Protein AF-0000000070196750 (afdb_homodimer)

InterPro domains:
  IPR003193 ADP-ribosyl cyclase (CD38/157) [PF02267] (28-270)
  IPR003193 ADP-ribosyl cyclase (CD38/157) [PTHR10912] (12-274)
  IPR003193 ADP-ribosyl cyclase (CD38/157) [cd04759] (25-270)

Secondary structure (DSSP, 8-state):
-------------------------SPTTHHHHHHHHHHHIIIII--S------HHHHHHHHHHTTTTS-GGG--GGGGHHHHHHT-----TT-BEEEES-HHHHHHHHTTTTS-B-GGGSHHHHHHTT----B-SSTTSB-SS----TTTS-HHHHHHHHHHHHHHHHHT--EEEEEEEESS-SSS-SS-TTSHIIIIIHHHS-TTTEEEEEEEEE--TTS---S-TTSTTHHHHHHHHHHTT--EEEEES-HHHHHHHHTT-TTSGGG-B-----TTSTT-/-------------------------SPTTHHHHHHHHHHHIIIII--S------HHHHHHHHHHTTTTS-GGG--GGGGHHHHHHT-----TT-BEEEES-HHHHHHHHTTTTS-B-GGGSHHHHHHTT----B-SSTTSB-SS----GGGS-HHHHTHHHHHHHHHHHHT--EEEEEEEESS-SSS-SS-TTSHIIIIIHHHS-TTTEEEEEEEEE--TTS---S-TTSTTHHHHHHHHHHTT--EEEEES-HHHHHHHHTT-TTSGGG-B-----TTSTT-

Sequence (566 aa):
MECYTLIVACLLCLLPLATCVTPSGTTPGIQNIFLGRCLAYQEIIKPYPQTTVDCNSLWVKFTTSFEGKEPCGLTSKDYSDFIETSLSSLPEDKAMFWSGTYRVAHDYAESGKRFITLEDTLLGYIMNGLVWCGQTAPPGINYHSCPSFNGCPVAANTAFWGKASSQFASRARGTVTVLLDGSNPAKPAYRTDSYFARFELPSLSPEEVQMVNIYVVHAVNQPYRETCNNGTLPAMQRAVKEHGLKYTCQDNPQAILHLLCVDSPGSLMCRIAQHGNYSHIFGMECYTLIVACLLCLLPLATCVTPSGTTPGIQNIFLGRCLAYQEIIKPYPQTTVDCNSLWVKFTTSFEGKEPCGLTSKDYSDFIETSLSSLPEDKAMFWSGTYRVAHDYAESGKRFITLEDTLLGYIMNGLVWCGQTAPPGINYHSCPSFNGCPVAANTAFWGKASSQFASRARGTVTVLLDGSNPAKPAYRTDSYFARFELPSLSPEEVQMVNIYVVHAVNQPYRETCNNGTLPAMQRAVKEHGLKYTCQDNPQAILHLLCVDSPGSLMCRIAQHGNYSHIFG

Nearest PDB structures (foldseek):
  4cmh-assembly1_A  TM=9.092E-01  e=2.924E-23  Homo sapiens
  3gh3-assembly1_A  TM=9.163E-01  e=7.684E-23  Bos taurus
  5bni-assembly2_B  TM=9.329E-01  e=2.420E-22  Sus scrofa
  7dha-assembly1_A  TM=8.843E-01  e=6.810E-23  Homo sapiens
  3gc6-assembly1_A  TM=9.296E-01  e=3.448E-21  Bos taurus

Structure (mmCIF, N/CA/C/O backbone):
data_AF-0000000070196750-model_v1
#
loop_
_entity.id
_entity.type
_entity.pdbx_description
1 polymer 'ADP-ribosyl cyclase'
#
loop_
_atom_site.group_PDB
_atom_site.id
_atom_site.type_symbol
_atom_site.label_atom_id
_atom_site.label_alt_id
_atom_site.label_comp_id
_atom_site.label_asym_id
_atom_site.label_entity_id
_atom_site.label_seq_id
_atom_site.pdbx_PDB_ins_code
_atom_site.Cartn_x
_atom_site.Cartn_y
_atom_site.Cartn_z
_atom_site.occupancy
_atom_site.B_iso_or_equiv
_atom_site.auth_seq_id
_atom_site.auth_comp_id
_atom_site.auth_asym_id
_atom_site.auth_atom_id
_atom_site.pdbx_PDB_model_num
ATOM 1 N N . MET A 1 1 ? -14.055 40.781 -64.375 1 30.12 1 MET A N 1
ATOM 2 C CA . MET A 1 1 ? -14.781 40.562 -63.094 1 30.12 1 MET A CA 1
ATOM 3 C C . MET A 1 1 ? -14.086 39.5 -62.25 1 30.12 1 MET A C 1
ATOM 5 O O . MET A 1 1 ? -14.07 38.312 -62.594 1 30.12 1 MET A O 1
ATOM 9 N N . GLU A 1 2 ? -12.953 39.938 -61.562 1 35.69 2 GLU A N 1
ATOM 10 C CA . GLU A 1 2 ? -12.039 39.156 -60.719 1 35.69 2 GLU A CA 1
ATOM 11 C C . GLU A 1 2 ? -12.734 38.656 -59.469 1 35.69 2 GLU A C 1
ATOM 13 O O . GLU A 1 2 ? -13.352 39.438 -58.75 1 35.69 2 GLU A O 1
ATOM 18 N N . CYS A 1 3 ? -13.211 37.406 -59.406 1 37.16 3 CYS A N 1
ATOM 19 C CA . CYS A 1 3 ? -13.852 36.625 -58.344 1 37.16 3 CYS A CA 1
ATOM 20 C C . CYS A 1 3 ? -12.93 36.469 -57.125 1 37.16 3 CYS A C 1
ATOM 22 O O . CYS A 1 3 ? -11.852 35.875 -57.25 1 37.16 3 CYS A O 1
ATOM 24 N N . TYR A 1 4 ? -12.859 37.531 -56.281 1 34.41 4 TYR A N 1
ATOM 25 C CA . TYR A 1 4 ? -12.125 37.406 -55 1 34.41 4 TYR A CA 1
ATOM 26 C C . TYR A 1 4 ? -12.766 36.375 -54.094 1 34.41 4 TYR A C 1
ATOM 28 O O . TYR A 1 4 ? -13.969 36.438 -53.844 1 34.41 4 TYR A O 1
ATOM 36 N N . THR A 1 5 ? -12.258 35.156 -54.125 1 36.25 5 THR A N 1
ATOM 37 C CA . THR A 1 5 ? -12.664 34.125 -53.188 1 36.25 5 THR A CA 1
ATOM 38 C C . THR A 1 5 ? -12.281 34.5 -51.75 1 36.25 5 THR A C 1
ATOM 40 O O . THR A 1 5 ? -11.109 34.75 -51.469 1 36.25 5 THR A O 1
ATOM 43 N N . LEU A 1 6 ? -13.148 35.188 -51.031 1 34.09 6 LEU A N 1
ATOM 44 C CA . LEU A 1 6 ? -12.969 35.438 -49.625 1 34.09 6 LEU A CA 1
ATOM 45 C C . LEU A 1 6 ? -12.961 34.125 -48.844 1 34.09 6 LEU A C 1
ATOM 47 O O . LEU A 1 6 ? -13.938 33.375 -48.875 1 34.09 6 LEU A O 1
ATOM 51 N N . ILE A 1 7 ? -11.797 33.562 -48.625 1 36.12 7 ILE A N 1
ATOM 52 C CA . ILE A 1 7 ? -11.656 32.438 -47.719 1 36.12 7 ILE A CA 1
ATOM 53 C C . ILE A 1 7 ? -11.93 32.906 -46.281 1 36.12 7 ILE A C 1
ATOM 55 O O . ILE A 1 7 ? -11.219 33.781 -45.75 1 36.12 7 ILE A O 1
ATOM 59 N N . VAL A 1 8 ? -13.172 32.844 -45.875 1 37.16 8 VAL A N 1
ATOM 60 C CA . VAL A 1 8 ? -13.508 33.062 -44.469 1 37.16 8 VAL A CA 1
ATOM 61 C C . VAL A 1 8 ? -12.883 31.953 -43.625 1 37.16 8 VAL A C 1
ATOM 63 O O . VAL A 1 8 ? -13.188 30.766 -43.812 1 37.16 8 VAL A O 1
ATOM 66 N N . ALA A 1 9 ? -11.695 32.219 -43.094 1 35.34 9 ALA A N 1
ATOM 67 C CA . ALA A 1 9 ? -11.102 31.375 -42.062 1 35.34 9 ALA A CA 1
ATOM 68 C C . ALA A 1 9 ? -12.008 31.281 -40.844 1 35.34 9 ALA A C 1
ATOM 70 O O . ALA A 1 9 ? -12.289 32.281 -40.188 1 35.34 9 ALA A O 1
ATOM 71 N N . CYS A 1 10 ? -12.992 30.344 -40.812 1 32.5 10 CYS A N 1
ATOM 72 C CA . CYS A 1 10 ? -13.703 30 -39.594 1 32.5 10 CYS A CA 1
ATOM 73 C C . CYS A 1 10 ? -12.727 29.641 -38.469 1 32.5 10 CYS A C 1
ATOM 75 O O . CYS A 1 10 ? -12.039 28.625 -38.562 1 32.5 10 CYS A O 1
ATOM 77 N N . LEU A 1 11 ? -12.203 30.688 -37.844 1 31.77 11 LEU A N 1
ATOM 78 C CA . LEU A 1 11 ? -11.492 30.406 -36.594 1 31.77 11 LEU A CA 1
ATOM 79 C C . LEU A 1 11 ? -12.406 29.703 -35.594 1 31.77 11 LEU A C 1
ATOM 81 O O . LEU A 1 11 ? -13.336 30.312 -35.062 1 31.77 11 LEU A O 1
ATOM 85 N N . LEU A 1 12 ? -12.672 28.422 -35.75 1 32.66 12 LEU A N 1
ATOM 86 C CA . LEU A 1 12 ? -13.242 27.641 -34.656 1 32.66 12 LEU A CA 1
ATOM 87 C C . LEU A 1 12 ? -12.422 27.812 -33.375 1 32.66 12 LEU A C 1
ATOM 89 O O . LEU A 1 12 ? -11.281 27.359 -33.312 1 32.66 12 LEU A O 1
ATOM 93 N N . CYS A 1 13 ? -12.695 28.938 -32.625 1 29.22 13 CYS A N 1
ATOM 94 C CA . CYS A 1 13 ? -12.219 29 -31.25 1 29.22 13 CYS A CA 1
ATOM 95 C C . CYS A 1 13 ? -12.633 27.75 -30.469 1 29.22 13 CYS A C 1
ATOM 97 O O . CYS A 1 13 ? -13.82 27.547 -30.219 1 29.22 13 CYS A O 1
ATOM 99 N N . LEU A 1 14 ? -11.922 26.656 -30.609 1 33.78 14 LEU A N 1
ATOM 100 C CA . LEU A 1 14 ? -12.031 25.578 -29.625 1 33.78 14 LEU A CA 1
ATOM 101 C C . LEU A 1 14 ? -11.984 26.125 -28.203 1 33.78 14 LEU A C 1
ATOM 103 O O . LEU A 1 14 ? -10.945 26.594 -27.75 1 33.78 14 LEU A O 1
ATOM 107 N N . LEU A 1 15 ? -13.133 26.703 -27.781 1 32.5 15 LEU A N 1
ATOM 108 C CA . LEU A 1 15 ? -13.219 26.938 -26.344 1 32.5 15 LEU A CA 1
ATOM 109 C C . LEU A 1 15 ? -12.805 25.688 -25.562 1 32.5 15 LEU A C 1
ATOM 111 O O . LEU A 1 15 ? -13.273 24.578 -25.859 1 32.5 15 LEU A O 1
ATOM 115 N N . PRO A 1 16 ? -11.68 25.734 -24.953 1 39 16 PRO A N 1
ATOM 116 C CA . PRO A 1 16 ? -11.438 24.609 -24.047 1 39 16 PRO A CA 1
ATOM 117 C C . PRO A 1 16 ? -12.641 24.297 -23.156 1 39 16 PRO A C 1
ATOM 119 O O . PRO A 1 16 ? -13.258 25.203 -22.594 1 39 16 PRO A O 1
ATOM 122 N N . LEU A 1 17 ? -13.422 23.281 -23.469 1 34.28 17 LEU A N 1
ATOM 123 C CA . LEU A 1 17 ? -14.375 22.75 -22.484 1 34.28 17 LEU A CA 1
ATOM 124 C C . LEU A 1 17 ? -13.734 22.625 -21.109 1 34.28 17 LEU A C 1
ATOM 126 O O . LEU A 1 17 ? -12.836 21.812 -20.906 1 34.28 17 LEU A O 1
ATOM 130 N N . ALA A 1 18 ? -13.609 23.734 -20.422 1 39.5 18 ALA A N 1
ATOM 131 C CA . ALA A 1 18 ? -13.461 23.547 -18.984 1 39.5 18 ALA A CA 1
ATOM 132 C C . ALA A 1 18 ? -14.352 22.422 -18.484 1 39.5 18 ALA A C 1
ATOM 134 O O . ALA A 1 18 ? -15.578 22.562 -18.453 1 39.5 18 ALA A O 1
ATOM 135 N N . THR A 1 19 ? -14.07 21.234 -18.688 1 38.59 19 THR A N 1
ATOM 136 C CA . THR A 1 19 ? -14.805 20.219 -17.922 1 38.59 19 THR A CA 1
ATOM 137 C C . THR A 1 19 ? -14.93 20.625 -16.453 1 38.59 19 THR A C 1
ATOM 139 O O . THR A 1 19 ? -13.922 20.812 -15.773 1 38.59 19 THR A O 1
ATOM 142 N N . CYS A 1 20 ? -15.844 21.453 -16.062 1 34.78 20 CYS A N 1
ATOM 143 C CA . CYS A 1 20 ? -16.25 21.656 -14.68 1 34.78 20 CYS A CA 1
ATOM 144 C C . CYS A 1 20 ? -16.172 20.344 -13.898 1 34.78 20 CYS A C 1
ATOM 146 O O . CYS A 1 20 ? -16.969 19.438 -14.133 1 34.78 20 CYS A O 1
ATOM 148 N N . VAL A 1 21 ? -15.109 19.875 -13.586 1 43.31 21 VAL A N 1
ATOM 149 C CA . VAL A 1 21 ? -15.07 18.781 -12.633 1 43.31 21 VAL A CA 1
ATOM 150 C C . VAL A 1 21 ? -16.062 19.047 -11.5 1 43.31 21 VAL A C 1
ATOM 152 O O . VAL A 1 21 ? -15.898 20 -10.734 1 43.31 21 VAL A O 1
ATOM 155 N N . THR A 1 22 ? -17.344 18.984 -11.656 1 47.84 22 THR A N 1
ATOM 156 C CA . THR A 1 22 ? -18.359 19.031 -10.609 1 47.84 22 THR A CA 1
ATOM 157 C C . THR A 1 22 ? -17.844 18.406 -9.32 1 47.84 22 THR A C 1
ATOM 159 O O . THR A 1 22 ? -17.266 17.328 -9.344 1 47.84 22 THR A O 1
ATOM 162 N N . PRO A 1 23 ? -17.703 19.328 -8.266 1 59.22 23 PRO A N 1
ATOM 163 C CA . PRO A 1 23 ? -17.25 18.781 -6.98 1 59.22 23 PRO A CA 1
ATOM 164 C C . PRO A 1 23 ? -17.969 17.484 -6.605 1 59.22 23 PRO A C 1
ATOM 166 O O . PRO A 1 23 ? -19.188 17.391 -6.762 1 59.22 23 PRO A O 1
ATOM 169 N N . SER A 1 24 ? -17.391 16.312 -6.48 1 80.75 24 SER A N 1
ATOM 170 C CA . SER A 1 24 ? -17.984 15.039 -6.09 1 80.75 24 SER A CA 1
ATOM 171 C C . SER A 1 24 ? -18.438 15.062 -4.633 1 80.75 24 SER A C 1
ATOM 173 O O . SER A 1 24 ? -17.953 15.867 -3.84 1 80.75 24 SER A O 1
ATOM 175 N N . GLY A 1 25 ? -19.719 14.641 -4.281 1 92.38 25 GLY A N 1
ATOM 176 C CA . GLY A 1 25 ? -20.234 14.469 -2.934 1 92.38 25 GLY A CA 1
ATOM 177 C C . GLY A 1 25 ? -19.453 13.453 -2.117 1 92.38 25 GLY A C 1
ATOM 178 O O . GLY A 1 25 ? -18.297 13.156 -2.426 1 92.38 25 GLY A O 1
ATOM 179 N N . THR A 1 26 ? -20.047 13.203 -0.997 1 95.38 26 THR A N 1
ATOM 180 C CA . THR A 1 26 ? -19.484 12.195 -0.116 1 95.38 26 THR A CA 1
ATOM 181 C C . THR A 1 26 ? -19.234 10.891 -0.875 1 95.38 26 THR A C 1
ATOM 183 O O . THR A 1 26 ? -20.047 10.484 -1.7 1 95.38 26 THR A O 1
ATOM 186 N N . THR A 1 27 ? -18.062 10.273 -0.625 1 95.88 27 THR A N 1
ATOM 187 C CA . THR A 1 27 ? -17.688 9.023 -1.272 1 95.88 27 THR A CA 1
ATOM 188 C C . THR A 1 27 ? -18.812 7.996 -1.174 1 95.88 27 THR A C 1
ATOM 190 O O . THR A 1 27 ? -19.266 7.672 -0.075 1 95.88 27 THR A O 1
ATOM 193 N N . PRO A 1 28 ? -19.266 7.488 -2.34 1 95.94 28 PRO A N 1
ATOM 194 C CA . PRO A 1 28 ? -20.297 6.438 -2.281 1 95.94 28 PRO A CA 1
ATOM 195 C C . PRO A 1 28 ? -19.844 5.23 -1.458 1 95.94 28 PRO A C 1
ATOM 197 O O . PRO A 1 28 ? -18.703 4.793 -1.562 1 95.94 28 PRO A O 1
ATOM 200 N N . GLY A 1 29 ? -20.781 4.73 -0.565 1 97.44 29 GLY A N 1
ATOM 201 C CA . GLY A 1 29 ? -20.484 3.559 0.243 1 97.44 29 GLY A CA 1
ATOM 202 C C . GLY A 1 29 ? -19.516 3.844 1.378 1 97.44 29 GLY A C 1
ATOM 203 O O . GLY A 1 29 ? -18.828 2.938 1.857 1 97.44 29 GLY A O 1
ATOM 204 N N . ILE A 1 30 ? -19.438 5.078 1.803 1 98 30 ILE A N 1
ATOM 205 C CA . ILE A 1 30 ? -18.422 5.527 2.756 1 98 30 ILE A CA 1
ATOM 206 C C . ILE A 1 30 ? -18.531 4.707 4.039 1 98 30 ILE A C 1
ATOM 208 O O . ILE A 1 30 ? -17.516 4.41 4.672 1 98 30 ILE A O 1
ATOM 212 N N . GLN A 1 31 ? -19.688 4.277 4.418 1 98.69 31 GLN A N 1
ATOM 213 C CA . GLN A 1 31 ? -19.828 3.506 5.648 1 98.69 31 GLN A CA 1
ATOM 214 C C . GLN A 1 31 ? -19.156 2.139 5.516 1 98.69 31 GLN A C 1
ATOM 216 O O . GLN A 1 31 ? -18.422 1.708 6.406 1 98.69 31 GLN A O 1
ATOM 221 N N . ASN A 1 32 ? -19.469 1.459 4.43 1 98.75 32 ASN A N 1
ATOM 222 C CA . ASN A 1 32 ? -18.844 0.162 4.191 1 98.75 32 ASN A CA 1
ATOM 223 C C . ASN A 1 32 ? -17.312 0.276 4.117 1 98.75 32 ASN A C 1
ATOM 225 O O . ASN A 1 32 ? -16.594 -0.555 4.676 1 98.75 32 ASN A O 1
ATOM 229 N N . ILE A 1 33 ? -16.844 1.292 3.455 1 98.81 33 ILE A N 1
ATOM 230 C CA . ILE A 1 33 ? -15.406 1.5 3.328 1 98.81 33 ILE A CA 1
ATOM 231 C C . ILE A 1 33 ? -14.797 1.76 4.703 1 98.81 33 ILE A C 1
ATOM 233 O O . ILE A 1 33 ? -13.789 1.153 5.07 1 98.81 33 ILE A O 1
ATOM 237 N N . PHE A 1 34 ? -15.492 2.615 5.461 1 98.81 34 PHE A N 1
ATOM 238 C CA . PHE A 1 34 ? -15.047 2.963 6.809 1 98.81 34 PHE A CA 1
ATOM 239 C C . PHE A 1 34 ? -14.945 1.719 7.684 1 98.81 34 PHE A C 1
ATOM 241 O O . PHE A 1 34 ? -13.891 1.449 8.266 1 98.81 34 PHE A O 1
ATOM 248 N N . LEU A 1 35 ? -15.961 0.95 7.73 1 98.94 35 LEU A N 1
ATOM 249 C CA . LEU A 1 35 ? -16.016 -0.226 8.594 1 98.94 35 LEU A CA 1
ATOM 250 C C . LEU A 1 35 ? -15.023 -1.286 8.125 1 98.94 35 LEU A C 1
ATOM 252 O O . LEU A 1 35 ? -14.352 -1.917 8.938 1 98.94 35 LEU A O 1
ATOM 256 N N . GLY A 1 36 ? -14.945 -1.482 6.828 1 98.81 36 GLY A N 1
ATOM 257 C CA . GLY A 1 36 ? -13.984 -2.43 6.277 1 98.81 36 GLY A CA 1
ATOM 258 C C . GLY A 1 36 ? -12.547 -2.084 6.605 1 98.81 36 GLY A C 1
ATOM 259 O O . GLY A 1 36 ? -11.766 -2.955 6.996 1 98.81 36 GLY A O 1
ATOM 260 N N . ARG A 1 37 ? -12.195 -0.825 6.465 1 98.5 37 ARG A N 1
ATOM 261 C CA . ARG A 1 37 ? -10.836 -0.378 6.754 1 98.5 37 ARG A CA 1
ATOM 262 C C . ARG A 1 37 ? -10.531 -0.47 8.242 1 98.5 37 ARG A C 1
ATOM 264 O O . ARG A 1 37 ? -9.43 -0.862 8.641 1 98.5 37 ARG A O 1
ATOM 271 N N . CYS A 1 38 ? -11.531 -0.112 9.047 1 98.44 38 CYS A N 1
ATOM 272 C CA . CYS A 1 38 ? -11.375 -0.198 10.492 1 98.44 38 CYS A CA 1
ATOM 273 C C . CYS A 1 38 ? -11.078 -1.629 10.922 1 98.44 38 CYS A C 1
ATOM 275 O O . CYS A 1 38 ? -10.141 -1.869 11.688 1 98.44 38 CYS A O 1
ATOM 277 N N . LEU A 1 39 ? -11.766 -2.572 10.406 1 98.19 39 LEU A N 1
ATOM 278 C CA . LEU A 1 39 ? -11.586 -3.977 10.766 1 98.19 39 LEU A CA 1
ATOM 279 C C . LEU A 1 39 ? -10.305 -4.539 10.148 1 98.19 39 LEU A C 1
ATOM 281 O O . LEU A 1 39 ? -9.57 -5.27 10.812 1 98.19 39 LEU A O 1
ATOM 285 N N . ALA A 1 40 ? -10.094 -4.207 8.906 1 97.94 40 ALA A N 1
ATOM 286 C CA . ALA A 1 40 ? -8.883 -4.691 8.25 1 97.94 40 ALA A CA 1
ATOM 287 C C . ALA A 1 40 ? -7.633 -4.23 9 1 97.94 40 ALA A C 1
ATOM 289 O O . ALA A 1 40 ? -6.668 -4.984 9.133 1 97.94 40 ALA A O 1
ATOM 290 N N . TYR A 1 41 ? -7.664 -2.986 9.445 1 96.75 41 TYR A N 1
ATOM 291 C CA . TYR A 1 41 ? -6.523 -2.445 10.18 1 96.75 41 TYR A CA 1
ATOM 292 C C . TYR A 1 41 ? -6.234 -3.27 11.43 1 96.75 41 TYR A C 1
ATOM 294 O O . TYR A 1 41 ? -5.078 -3.555 11.734 1 96.75 41 TYR A O 1
ATOM 302 N N . GLN A 1 42 ? -7.246 -3.713 12.109 1 95.94 42 GLN A N 1
ATOM 303 C CA . GLN A 1 42 ? -7.109 -4.367 13.406 1 95.94 42 GLN A CA 1
ATOM 304 C C . GLN A 1 42 ? -6.875 -5.867 13.242 1 95.94 42 GLN A C 1
ATOM 306 O O . GLN A 1 42 ? -6.219 -6.492 14.078 1 95.94 42 GLN A O 1
ATOM 311 N N . GLU A 1 43 ? -7.328 -6.426 12.07 1 94.94 43 GLU A N 1
ATOM 312 C CA . GLU A 1 43 ? -7.316 -7.883 11.945 1 94.94 43 GLU A CA 1
ATOM 313 C C . GLU A 1 43 ? -6.211 -8.344 11.008 1 94.94 43 GLU A C 1
ATOM 315 O O . GLU A 1 43 ? -5.738 -9.477 11.109 1 94.94 43 GLU A O 1
ATOM 320 N N . ILE A 1 44 ? -5.801 -7.477 10.109 1 94.81 44 ILE A N 1
ATOM 321 C CA . ILE A 1 44 ? -4.918 -7.926 9.039 1 94.81 44 ILE A CA 1
ATOM 322 C C . ILE A 1 44 ? -3.621 -7.121 9.062 1 94.81 44 ILE A C 1
ATOM 324 O O . ILE A 1 44 ? -2.531 -7.695 9.141 1 94.81 44 ILE A O 1
ATOM 328 N N . ILE A 1 45 ? -3.674 -5.805 9.016 1 91.81 45 ILE A N 1
ATOM 329 C CA . ILE A 1 45 ? -2.521 -4.934 8.805 1 91.81 45 ILE A CA 1
ATOM 330 C C . ILE A 1 45 ? -1.664 -4.902 10.07 1 91.81 45 ILE A C 1
ATOM 332 O O . ILE A 1 45 ? -0.488 -5.273 10.039 1 91.81 45 ILE A O 1
ATOM 336 N N . LYS A 1 46 ? -2.162 -4.531 11.211 1 84.81 46 LYS A N 1
ATOM 337 C CA . LYS A 1 46 ? -1.547 -4.504 12.531 1 84.81 46 LYS A CA 1
ATOM 338 C C . LYS A 1 46 ? -0.078 -4.098 12.445 1 84.81 46 LYS A C 1
ATOM 340 O O . LYS A 1 46 ? 0.806 -4.859 12.844 1 84.81 46 LYS A O 1
ATOM 345 N N . PRO A 1 47 ? 0.178 -2.867 12 1 82.44 47 PRO A N 1
ATOM 346 C CA . PRO A 1 47 ? 1.564 -2.461 11.758 1 82.44 47 PRO A CA 1
ATOM 347 C C . PRO A 1 47 ? 2.373 -2.318 13.047 1 82.44 47 PRO A C 1
ATOM 349 O O . PRO A 1 47 ? 3.605 -2.363 13.016 1 82.44 47 PRO A O 1
ATOM 352 N N . TYR A 1 48 ? 1.831 -2.016 14.109 1 82.25 48 TYR A N 1
ATOM 353 C CA . TYR A 1 48 ? 2.398 -1.896 15.445 1 82.25 48 TYR A CA 1
ATOM 354 C C . TYR A 1 48 ? 1.327 -2.094 16.516 1 82.25 48 TYR A C 1
ATOM 356 O O . TYR A 1 48 ? 0.139 -2.191 16.203 1 82.25 48 TYR A O 1
ATOM 364 N N . PRO A 1 49 ? 1.786 -2.385 17.641 1 78.94 49 PRO A N 1
ATOM 365 C CA . PRO A 1 49 ? 0.769 -2.541 18.688 1 78.94 49 PRO A CA 1
ATOM 366 C C . PRO A 1 49 ? -0.174 -1.343 18.766 1 78.94 49 PRO A C 1
ATOM 368 O O . PRO A 1 49 ? 0.28 -0.196 18.797 1 78.94 49 PRO A O 1
ATOM 371 N N . GLN A 1 50 ? -1.497 -1.684 18.656 1 81.19 50 GLN A N 1
ATOM 372 C CA . GLN A 1 50 ? -2.488 -0.613 18.672 1 81.19 50 GLN A CA 1
ATOM 373 C C . GLN A 1 50 ? -3.652 -0.947 19.594 1 81.19 50 GLN A C 1
ATOM 375 O O . GLN A 1 50 ? -3.871 -2.113 19.938 1 81.19 50 GLN A O 1
ATOM 380 N N . THR A 1 51 ? -4.238 0.119 19.969 1 81.56 51 THR A N 1
ATOM 381 C CA . THR A 1 51 ? -5.48 -0.01 20.719 1 81.56 51 THR A CA 1
ATOM 382 C C . THR A 1 51 ? -6.598 -0.544 19.828 1 81.56 51 THR A C 1
ATOM 384 O O . THR A 1 51 ? -6.742 -0.116 18.672 1 81.56 51 THR A O 1
ATOM 387 N N . THR A 1 52 ? -7.254 -1.522 20.359 1 91.25 52 THR A N 1
ATOM 388 C CA . THR A 1 52 ? -8.414 -2.039 19.641 1 91.25 52 THR A CA 1
ATOM 389 C C . THR A 1 52 ? -9.633 -1.151 19.875 1 91.25 52 THR A C 1
ATOM 391 O O . THR A 1 52 ? -9.867 -0.689 21 1 91.25 52 THR A O 1
ATOM 394 N N . VAL A 1 53 ? -10.344 -0.842 18.812 1 96.25 53 VAL A N 1
ATOM 395 C CA . VAL A 1 53 ? -11.547 -0.028 18.906 1 96.25 53 VAL A CA 1
ATOM 396 C C . VAL A 1 53 ? -12.742 -0.8 18.344 1 96.25 53 VAL A C 1
ATOM 398 O O . VAL A 1 53 ? -12.562 -1.723 17.547 1 96.25 53 VAL A O 1
ATOM 401 N N . ASP A 1 54 ? -13.914 -0.459 18.859 1 97.81 54 ASP A N 1
ATOM 402 C CA . ASP A 1 54 ? -15.148 -0.921 18.219 1 97.81 54 ASP A CA 1
ATOM 403 C C . ASP A 1 54 ? -15.461 -0.104 16.969 1 97.81 54 ASP A C 1
ATOM 405 O O . ASP A 1 54 ? -15.789 1.081 17.062 1 97.81 54 ASP A O 1
ATOM 409 N N . CYS A 1 55 ? -15.508 -0.717 15.82 1 98.38 55 CYS A N 1
ATOM 410 C CA . CYS A 1 55 ? -15.578 0.001 14.555 1 98.38 55 CYS A CA 1
ATOM 411 C C . CYS A 1 55 ? -16.953 0.62 14.359 1 98.38 55 CYS A C 1
ATOM 413 O O . CYS A 1 55 ? -17.078 1.691 13.766 1 98.38 55 CYS A O 1
ATOM 415 N N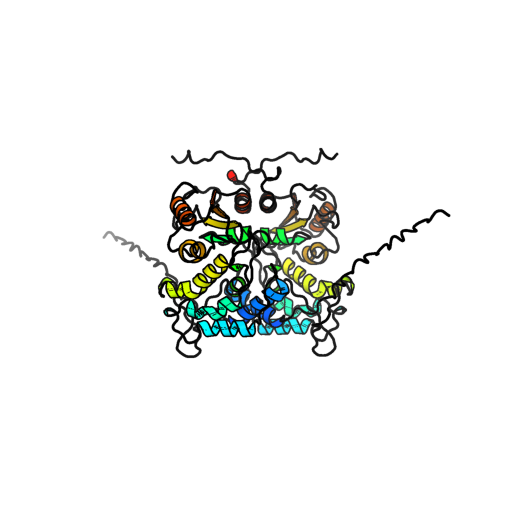 . ASN A 1 56 ? -18.016 -0.005 14.82 1 98.5 56 ASN A N 1
ATOM 416 C CA . ASN A 1 56 ? -19.359 0.577 14.711 1 98.5 56 ASN A CA 1
ATOM 417 C C . ASN A 1 56 ? -19.5 1.826 15.578 1 98.5 56 ASN A C 1
ATOM 419 O O . ASN A 1 56 ? -20.062 2.826 15.148 1 98.5 56 ASN A O 1
ATOM 423 N N . SER A 1 57 ? -18.922 1.705 16.766 1 98.38 57 SER A N 1
ATOM 424 C CA . SER A 1 57 ? -18.938 2.867 17.641 1 98.38 57 SER A CA 1
ATOM 425 C C . SER A 1 57 ? -18.109 4.012 17.062 1 98.38 57 SER A C 1
ATOM 427 O O . SER A 1 57 ? -18.516 5.176 17.156 1 98.38 57 SER A O 1
ATOM 429 N N . LEU A 1 58 ? -17.016 3.693 16.484 1 98.5 58 LEU A N 1
ATOM 430 C CA . LEU A 1 58 ? -16.156 4.707 15.891 1 98.5 58 LEU A CA 1
ATOM 431 C C . LEU A 1 58 ? -16.859 5.379 14.711 1 98.5 58 LEU A C 1
ATOM 433 O O . LEU A 1 58 ? -16.734 6.594 14.523 1 98.5 58 LEU A O 1
ATOM 437 N N . TRP A 1 59 ? -17.625 4.633 13.906 1 98.69 59 TRP A N 1
ATOM 438 C CA . TRP A 1 59 ? -18.391 5.18 12.805 1 98.69 59 TRP A CA 1
ATOM 439 C C . TRP A 1 59 ? -19.406 6.203 13.297 1 98.69 59 TRP A C 1
ATOM 441 O O . TRP A 1 59 ? -19.547 7.281 12.711 1 98.69 59 TRP A O 1
ATOM 451 N N . VAL A 1 60 ? -20.047 5.859 14.367 1 98.62 60 VAL A N 1
ATOM 452 C CA . VAL A 1 60 ? -21.047 6.758 14.93 1 98.62 60 VAL A CA 1
ATOM 453 C C . VAL A 1 60 ? -20.375 8.062 15.367 1 98.62 60 VAL A C 1
ATOM 455 O O . VAL A 1 60 ? -20.891 9.148 15.086 1 98.62 60 VAL A O 1
ATOM 458 N N . LYS A 1 61 ? -19.266 7.938 16 1 98.44 61 LYS A N 1
ATOM 459 C CA . LYS A 1 61 ? -18.547 9.133 16.438 1 98.44 61 LYS A CA 1
ATOM 460 C C . LYS A 1 61 ? -18.094 9.969 15.234 1 98.44 61 LYS A C 1
ATOM 462 O O . LYS A 1 61 ? -18.172 11.195 15.273 1 98.44 61 LYS A O 1
ATOM 467 N N . PHE A 1 62 ? -17.734 9.352 14.195 1 98.38 62 PHE A N 1
ATOM 468 C CA . PHE A 1 62 ? -17.328 10.031 12.969 1 98.38 62 PHE A CA 1
ATOM 469 C C . PHE A 1 62 ? -18.516 10.781 12.359 1 98.38 62 PHE A C 1
ATOM 471 O O . PHE A 1 62 ? -18.422 11.984 12.094 1 98.38 62 PHE A O 1
ATOM 478 N N . THR A 1 63 ? -19.578 10.102 12.172 1 98.06 63 THR A N 1
ATOM 479 C CA . THR A 1 63 ? -20.703 10.719 11.484 1 98.06 63 THR A CA 1
ATOM 480 C C . THR A 1 63 ? -21.328 11.828 12.344 1 98.06 63 THR A C 1
ATOM 482 O O . THR A 1 63 ? -21.812 12.828 11.82 1 98.06 63 THR A O 1
ATOM 485 N N . THR A 1 64 ? -21.266 11.648 13.656 1 97.62 64 THR A N 1
ATOM 486 C CA . THR A 1 64 ? -21.781 12.68 14.555 1 97.62 64 THR A CA 1
ATOM 487 C C . THR A 1 64 ? -20.984 13.977 14.398 1 97.62 64 THR A C 1
ATOM 489 O O . THR A 1 64 ? -21.5 15.062 14.68 1 97.62 64 THR A O 1
ATOM 492 N N . SER A 1 65 ? -19.812 13.891 13.922 1 96.81 65 SER A N 1
ATOM 493 C CA . SER A 1 65 ? -18.906 15.039 13.805 1 96.81 65 SER A CA 1
ATOM 494 C C . SER A 1 65 ? -19.359 15.992 12.703 1 96.81 65 SER A C 1
ATOM 496 O O . SER A 1 65 ? -19.078 17.188 12.75 1 96.81 65 SER A O 1
ATOM 498 N N . PHE A 1 66 ? -20.156 15.484 11.688 1 95.44 66 PHE A N 1
ATOM 499 C CA . PHE A 1 66 ? -20.375 16.375 10.547 1 95.44 66 PHE A CA 1
ATOM 500 C C . PHE A 1 66 ? -21.797 16.25 10.039 1 95.44 66 PHE A C 1
ATOM 502 O O . PHE A 1 66 ? -22.281 17.125 9.312 1 95.44 66 PHE A O 1
ATOM 509 N N . GLU A 1 67 ? -22.438 15.055 10.281 1 96.62 67 GLU A N 1
ATOM 510 C CA . GLU A 1 67 ? -23.781 14.828 9.766 1 96.62 67 GLU A CA 1
ATOM 511 C C . GLU A 1 67 ? -24.766 15.875 10.289 1 96.62 67 GLU A C 1
ATOM 513 O O . GLU A 1 67 ? -24.781 16.156 11.484 1 96.62 67 GLU A O 1
ATOM 518 N N . GLY A 1 68 ? -25.547 16.469 9.336 1 96.56 68 GLY A N 1
ATOM 519 C CA . GLY A 1 68 ? -26.562 17.438 9.711 1 96.56 68 GLY A CA 1
ATOM 520 C C . GLY A 1 68 ? -25.984 18.828 9.945 1 96.56 68 GLY A C 1
ATOM 521 O O . GLY A 1 68 ? -26.703 19.734 10.367 1 96.56 68 GLY A O 1
ATOM 522 N N . LYS A 1 69 ? -24.719 19.016 9.719 1 93.81 69 LYS A N 1
ATOM 523 C CA . LYS A 1 69 ? -24.062 20.297 9.969 1 93.81 69 LYS A CA 1
ATOM 524 C C . LYS A 1 69 ? -23.609 20.938 8.656 1 93.81 69 LYS A C 1
ATOM 526 O O . LYS A 1 69 ? -23.344 20.234 7.672 1 93.81 69 LYS A O 1
ATOM 531 N N . GLU A 1 70 ? -23.578 22.266 8.703 1 90.94 70 GLU A N 1
ATOM 532 C CA . GLU A 1 70 ? -23.016 23 7.566 1 90.94 70 GLU A CA 1
ATOM 533 C C . GLU A 1 70 ? -21.516 22.734 7.414 1 90.94 70 GLU A C 1
ATOM 535 O O . GLU A 1 70 ? -20.75 22.938 8.352 1 90.94 70 GLU A O 1
ATOM 540 N N . PRO A 1 71 ? -21.156 22.281 6.25 1 90.56 71 PRO A N 1
ATOM 541 C CA . PRO A 1 71 ? -19.766 21.844 6.074 1 90.56 71 PRO A CA 1
ATOM 542 C C . PRO A 1 71 ? -18.766 22.953 6.367 1 90.56 71 PRO A C 1
ATOM 544 O O . PRO A 1 71 ? -17.688 22.703 6.918 1 90.56 71 PRO A O 1
ATOM 547 N N . CYS A 1 72 ? -19.078 24.188 6.062 1 89.75 72 CYS A N 1
ATOM 548 C CA . CYS A 1 72 ? -18.109 25.281 6.18 1 89.75 72 CYS A CA 1
ATOM 549 C C . CYS A 1 72 ? -18.078 25.812 7.605 1 89.75 72 CYS A C 1
ATOM 551 O O . CYS A 1 72 ? -17.25 26.672 7.926 1 89.75 72 CYS A O 1
ATOM 553 N N . GLY A 1 73 ? -18.891 25.297 8.414 1 88 73 GLY A N 1
ATOM 554 C CA . GLY A 1 73 ? -18.953 25.766 9.789 1 88 73 GLY A CA 1
ATOM 555 C C . GLY A 1 73 ? -18.281 24.828 10.773 1 88 73 GLY A C 1
ATOM 556 O O . GLY A 1 73 ? -18.234 25.109 11.977 1 88 73 GLY A O 1
ATOM 557 N N . LEU A 1 74 ? -17.703 23.75 10.336 1 92.12 74 LEU A N 1
ATOM 558 C CA . LEU A 1 74 ? -17.094 22.766 11.219 1 92.12 74 LEU A CA 1
ATOM 559 C C . LEU A 1 74 ? -15.75 23.25 11.742 1 92.12 74 LEU A C 1
ATOM 561 O O . LEU A 1 74 ? -15.016 23.938 11.039 1 92.12 74 LEU A O 1
ATOM 565 N N . THR A 1 75 ? -15.422 22.922 12.969 1 92.81 75 THR A N 1
ATOM 566 C CA . THR A 1 75 ? -14.141 23.203 13.609 1 92.81 75 THR A CA 1
ATOM 567 C C . THR A 1 75 ? -13.508 21.906 14.125 1 92.81 75 THR A C 1
ATOM 569 O O . THR A 1 75 ? -14.133 20.844 14.094 1 92.81 75 THR A O 1
ATOM 572 N N . SER A 1 76 ? -12.32 22.016 14.578 1 94.31 76 SER A N 1
ATOM 573 C CA . SER A 1 76 ? -11.609 20.859 15.102 1 94.31 76 SER A CA 1
ATOM 574 C C . SER A 1 76 ? -12.367 20.234 16.266 1 94.31 76 SER A C 1
ATOM 576 O O . SER A 1 76 ? -12.297 19.016 16.469 1 94.31 76 SER A O 1
ATOM 578 N N . LYS A 1 77 ? -13.062 21.031 17.031 1 95.31 77 LYS A N 1
ATOM 579 C CA . LYS A 1 77 ? -13.797 20.547 18.188 1 95.31 77 LYS A CA 1
ATOM 580 C C . LYS A 1 77 ? -14.875 19.547 17.766 1 95.31 77 LYS A C 1
ATOM 582 O O . LYS A 1 77 ? -15.172 18.594 18.516 1 95.31 77 LYS A O 1
ATOM 587 N N . ASP A 1 78 ? -15.383 19.703 16.625 1 96.25 78 ASP A N 1
ATOM 588 C CA . ASP A 1 78 ? -16.438 18.812 16.125 1 96.25 78 ASP A CA 1
ATOM 589 C C . ASP A 1 78 ? -15.914 17.391 15.961 1 96.25 78 ASP A C 1
ATOM 591 O O . ASP A 1 78 ? -16.672 16.422 16.094 1 96.25 78 ASP A O 1
ATOM 595 N N . TYR A 1 79 ? -14.609 17.219 15.766 1 96.94 79 TYR A N 1
ATOM 596 C CA . TYR A 1 79 ? -14.055 15.898 15.469 1 96.94 79 TYR A CA 1
ATOM 597 C C . TYR A 1 79 ? -13.32 15.336 16.688 1 96.94 79 TYR A C 1
ATOM 599 O O . TYR A 1 79 ? -12.711 14.266 16.609 1 96.94 79 TYR A O 1
ATOM 607 N N . SER A 1 80 ? -13.344 15.984 17.828 1 97.12 80 SER A N 1
ATOM 608 C CA . SER A 1 80 ? -12.531 15.625 18.984 1 97.12 80 SER A CA 1
ATOM 609 C C . SER A 1 80 ? -12.828 14.211 19.469 1 97.12 80 SER A C 1
ATOM 611 O O . SER A 1 80 ? -11.906 13.406 19.656 1 97.12 80 SER A O 1
ATOM 613 N N . ASP A 1 81 ? -14.078 13.891 19.609 1 97.69 81 ASP A N 1
ATOM 614 C CA . ASP A 1 81 ? -14.453 12.578 20.125 1 97.69 81 ASP A CA 1
ATOM 615 C C . ASP A 1 81 ? -14.016 11.461 19.172 1 97.69 81 ASP A C 1
ATOM 617 O O . ASP A 1 81 ? -13.484 10.445 19.625 1 97.69 81 ASP A O 1
ATOM 621 N N . PHE A 1 82 ? -14.242 11.695 17.938 1 97.75 82 PHE A N 1
ATOM 622 C CA . PHE A 1 82 ? -13.844 10.742 16.906 1 97.75 82 PHE A CA 1
ATOM 623 C C . PHE A 1 82 ? -12.336 10.516 16.922 1 97.75 82 PHE A C 1
ATOM 625 O O . PHE A 1 82 ? -11.875 9.383 17.031 1 97.75 82 PHE A O 1
ATOM 632 N N . ILE A 1 83 ? -11.562 11.562 16.938 1 97.25 83 ILE A N 1
ATOM 633 C CA . ILE A 1 83 ? -10.109 11.508 16.844 1 97.25 83 ILE A CA 1
ATOM 634 C C . ILE A 1 83 ? -9.531 10.93 18.141 1 97.25 83 ILE A C 1
ATOM 636 O O . ILE A 1 83 ? -8.672 10.047 18.094 1 97.25 83 ILE A O 1
ATOM 640 N N . GLU A 1 84 ? -10.023 11.289 19.266 1 95.38 84 GLU A N 1
ATOM 641 C CA . GLU A 1 84 ? -9.477 10.859 20.562 1 95.38 84 GLU A CA 1
ATOM 642 C C . GLU A 1 84 ? -9.711 9.367 20.781 1 95.38 84 GLU A C 1
ATOM 644 O O . GLU A 1 84 ? -8.898 8.695 21.406 1 95.38 84 GLU A O 1
ATOM 649 N N . THR A 1 85 ? -10.789 8.836 20.219 1 95.44 85 THR A N 1
ATOM 650 C CA . THR A 1 85 ? -11.125 7.422 20.375 1 95.44 85 THR A CA 1
ATOM 651 C C . THR A 1 85 ? -10.211 6.551 19.516 1 95.44 85 THR A C 1
ATOM 653 O O . THR A 1 85 ? -10.055 5.359 19.781 1 95.44 85 THR A O 1
ATOM 656 N N . SER A 1 86 ? -9.578 7.098 18.562 1 93.31 86 SER A N 1
ATOM 657 C CA . SER A 1 86 ? -8.812 6.332 17.594 1 93.31 86 SER A CA 1
ATOM 658 C C . SER A 1 86 ? -7.312 6.434 17.859 1 93.31 86 SER A C 1
ATOM 660 O O . SER A 1 86 ? -6.504 5.848 17.125 1 93.31 86 SER A O 1
ATOM 662 N N . LEU A 1 87 ? -6.957 7.133 18.859 1 91.81 87 LEU A N 1
ATOM 663 C CA . LEU A 1 87 ? -5.547 7.422 19.094 1 91.81 87 LEU A CA 1
ATOM 664 C C . LEU A 1 87 ? -4.836 6.215 19.703 1 91.81 87 LEU A C 1
ATOM 666 O O . LEU A 1 87 ? -5.434 5.473 20.484 1 91.81 87 LEU A O 1
ATOM 670 N N . SER A 1 88 ? -3.627 5.992 19.266 1 89.81 88 SER A N 1
ATOM 671 C CA . SER A 1 88 ? -2.732 4.984 19.828 1 89.81 88 SER A CA 1
ATOM 672 C C . SER A 1 88 ? -1.319 5.531 19.984 1 89.81 88 SER A C 1
ATOM 674 O O . SER A 1 88 ? -0.983 6.578 19.422 1 89.81 88 SER A O 1
ATOM 676 N N . SER A 1 89 ? -0.528 4.824 20.781 1 90.69 89 SER A N 1
ATOM 677 C CA . SER A 1 89 ? 0.873 5.211 20.938 1 90.69 89 SER A CA 1
ATOM 678 C C . SER A 1 89 ? 1.66 4.918 19.656 1 90.69 89 SER A C 1
ATOM 680 O O . SER A 1 89 ? 1.325 3.992 18.922 1 90.69 89 SER A O 1
ATOM 682 N N . LEU A 1 90 ? 2.641 5.75 19.453 1 93.94 90 LEU A N 1
ATOM 683 C CA . LEU A 1 90 ? 3.551 5.566 18.328 1 93.94 90 LEU A CA 1
ATOM 684 C C . LEU A 1 90 ? 4.906 5.059 18.797 1 93.94 90 LEU A C 1
ATOM 686 O O . LEU A 1 90 ? 5.438 5.535 19.812 1 93.94 90 LEU A O 1
ATOM 690 N N . PRO A 1 91 ? 5.441 4.035 18.141 1 95.81 91 PRO A N 1
ATOM 691 C CA . PRO A 1 91 ? 6.816 3.66 18.469 1 95.81 91 PRO A CA 1
ATOM 692 C C . PRO A 1 91 ? 7.797 4.824 18.328 1 95.81 91 PRO A C 1
ATOM 694 O O . PRO A 1 91 ? 7.609 5.691 17.469 1 95.81 91 PRO A O 1
ATOM 697 N N . GLU A 1 92 ? 8.836 4.754 19.172 1 97.31 92 GLU A N 1
ATOM 698 C CA . GLU A 1 92 ? 9.844 5.809 19.172 1 97.31 92 GLU A CA 1
ATOM 699 C C . GLU A 1 92 ? 10.641 5.816 17.859 1 97.31 92 GLU A C 1
ATOM 701 O O . GLU A 1 92 ? 10.906 4.762 17.281 1 97.31 92 GLU A O 1
ATOM 706 N N . ASP A 1 93 ? 11.023 7.066 17.312 1 98.38 93 ASP A N 1
ATOM 707 C CA . ASP A 1 93 ? 11.914 7.309 16.172 1 98.38 93 ASP A CA 1
ATOM 708 C C . ASP A 1 93 ? 11.258 6.883 14.859 1 98.38 93 ASP A C 1
ATOM 710 O O . ASP A 1 93 ? 11.945 6.605 13.883 1 98.38 93 ASP A O 1
ATOM 714 N N . LYS A 1 94 ? 9.852 6.875 14.859 1 97.81 94 LYS A N 1
ATOM 715 C CA . LYS A 1 94 ? 9.195 6.312 13.688 1 97.81 94 LYS A CA 1
ATOM 716 C C . LYS A 1 94 ? 8.312 7.352 12.992 1 97.81 94 LYS A C 1
ATOM 718 O O . LYS A 1 94 ? 7.918 7.168 11.844 1 97.81 94 LYS A O 1
ATOM 723 N N . ALA A 1 95 ? 7.992 8.383 13.617 1 98.56 95 ALA A N 1
ATOM 724 C CA . ALA A 1 95 ? 7.043 9.344 13.07 1 98.56 95 ALA A CA 1
ATOM 725 C C . ALA A 1 95 ? 7.652 10.094 11.883 1 98.56 95 ALA A C 1
ATOM 727 O O . ALA A 1 95 ? 8.75 10.641 11.984 1 98.56 95 ALA A O 1
ATOM 728 N N . MET A 1 96 ? 6.93 10.094 10.789 1 98.81 96 MET A N 1
ATOM 729 C CA . MET A 1 96 ? 7.359 10.82 9.602 1 98.81 96 MET A CA 1
ATOM 730 C C . MET A 1 96 ? 6.246 11.734 9.094 1 98.81 96 MET A C 1
ATOM 732 O O . MET A 1 96 ? 5.094 11.312 8.992 1 98.81 96 MET A O 1
ATOM 736 N N . PHE A 1 97 ? 6.621 12.922 8.82 1 98.88 97 PHE A N 1
ATOM 737 C CA . PHE A 1 97 ? 5.766 13.938 8.211 1 98.88 97 PHE A CA 1
ATOM 738 C C . PHE A 1 97 ? 6.199 14.219 6.777 1 98.88 97 PHE A C 1
ATOM 740 O O . PHE A 1 97 ? 7.289 13.82 6.359 1 98.88 97 PHE A O 1
ATOM 747 N N . TRP A 1 98 ? 5.273 14.906 6 1 98.56 98 TRP A N 1
ATOM 748 C CA . TRP A 1 98 ? 5.637 15.18 4.613 1 98.56 98 TRP A CA 1
ATOM 749 C C . TRP A 1 98 ? 4.883 16.391 4.082 1 98.56 98 TRP A C 1
ATOM 751 O O . TRP A 1 98 ? 3.811 16.734 4.59 1 98.56 98 TRP A O 1
ATOM 761 N N . SER A 1 99 ? 5.496 17.078 3.141 1 97.31 99 SER A N 1
ATOM 762 C CA . SER A 1 99 ? 4.895 18.188 2.398 1 97.31 99 SER A CA 1
ATOM 763 C C . SER A 1 99 ? 5.277 18.125 0.923 1 97.31 99 SER A C 1
ATOM 765 O O . SER A 1 99 ? 6.441 18.328 0.572 1 97.31 99 SER A O 1
ATOM 767 N N . GLY A 1 100 ? 4.258 17.844 0.114 1 95.56 100 GLY A N 1
ATOM 768 C CA . GLY A 1 100 ? 4.492 17.828 -1.321 1 95.56 100 GLY A CA 1
ATOM 769 C C . GLY A 1 100 ? 5.199 16.562 -1.795 1 95.56 100 GLY A C 1
ATOM 770 O O . GLY A 1 100 ? 5.711 16.531 -2.916 1 95.56 100 GLY A O 1
ATOM 771 N N . THR A 1 101 ? 5.266 15.531 -0.962 1 97.38 101 THR A N 1
ATOM 772 C CA . THR A 1 101 ? 6.043 14.336 -1.289 1 97.38 101 THR A CA 1
ATOM 773 C C . THR A 1 101 ? 5.242 13.07 -0.983 1 97.38 101 THR A C 1
ATOM 775 O O . THR A 1 101 ? 5.809 12.062 -0.55 1 97.38 101 THR A O 1
ATOM 778 N N . TYR A 1 102 ? 3.945 13.109 -1.166 1 96.19 102 TYR A N 1
ATOM 779 C CA . TYR A 1 102 ? 3.064 12.031 -0.737 1 96.19 102 TYR A CA 1
ATOM 780 C C . TYR A 1 102 ? 3.592 10.68 -1.208 1 96.19 102 TYR A C 1
ATOM 782 O O . TYR A 1 102 ? 3.83 9.781 -0.397 1 96.19 102 TYR A O 1
ATOM 790 N N . ARG A 1 103 ? 3.832 10.578 -2.484 1 94.88 103 ARG A N 1
ATOM 791 C CA . ARG A 1 103 ? 4.219 9.281 -3.041 1 94.88 103 ARG A CA 1
ATOM 792 C C . ARG A 1 103 ? 5.559 8.828 -2.482 1 94.88 103 ARG A C 1
ATOM 794 O O . ARG A 1 103 ? 5.68 7.707 -1.979 1 94.88 103 ARG A O 1
ATOM 801 N N . VAL A 1 104 ? 6.539 9.68 -2.541 1 96.56 104 VAL A N 1
ATOM 802 C CA . VAL A 1 104 ? 7.887 9.32 -2.105 1 96.56 104 VAL A CA 1
ATOM 803 C C . VAL A 1 104 ? 7.891 9.055 -0.601 1 96.56 104 VAL A C 1
ATOM 805 O O . VAL A 1 104 ? 8.539 8.117 -0.131 1 96.56 104 VAL A O 1
ATOM 808 N N . ALA A 1 105 ? 7.148 9.875 0.149 1 98.06 105 ALA A N 1
ATOM 809 C CA . ALA A 1 105 ? 7.082 9.695 1.598 1 98.06 105 ALA A CA 1
ATOM 810 C C . ALA A 1 105 ? 6.5 8.336 1.961 1 98.06 105 ALA A C 1
ATOM 812 O O . ALA A 1 105 ? 7.043 7.629 2.816 1 98.06 105 ALA A O 1
ATOM 813 N N . HIS A 1 106 ? 5.449 7.922 1.306 1 97.06 106 HIS A N 1
ATOM 814 C CA . HIS A 1 106 ? 4.809 6.652 1.626 1 97.06 106 HIS A CA 1
ATOM 815 C C . HIS A 1 106 ? 5.645 5.473 1.14 1 97.06 106 HIS A C 1
ATOM 817 O O . HIS A 1 106 ? 5.746 4.453 1.825 1 97.06 106 HIS A O 1
ATOM 823 N N . ASP A 1 107 ? 6.242 5.652 -0.02 1 96 107 ASP A N 1
ATOM 824 C CA . ASP A 1 107 ? 7.141 4.602 -0.491 1 96 107 ASP A CA 1
ATOM 825 C C . ASP A 1 107 ? 8.312 4.41 0.465 1 96 107 ASP A C 1
ATOM 827 O O . ASP A 1 107 ? 8.711 3.279 0.755 1 96 107 ASP A O 1
ATOM 831 N N . TYR A 1 108 ? 8.828 5.496 0.937 1 97.5 108 TYR A N 1
ATOM 832 C CA . TYR A 1 108 ? 9.984 5.434 1.826 1 97.5 108 TYR A CA 1
ATOM 833 C C . TYR A 1 108 ? 9.586 4.91 3.201 1 97.5 108 TYR A C 1
ATOM 835 O O . TYR A 1 108 ? 10.312 4.109 3.799 1 97.5 108 TYR A O 1
ATOM 843 N N . ALA A 1 109 ? 8.461 5.32 3.729 1 97.19 109 ALA A N 1
ATOM 844 C CA . ALA A 1 109 ? 7.996 4.883 5.043 1 97.19 109 ALA A CA 1
ATOM 845 C C . ALA A 1 109 ? 7.695 3.389 5.051 1 97.19 109 ALA A C 1
ATOM 847 O O . ALA A 1 109 ? 7.957 2.701 6.039 1 97.19 109 ALA A O 1
ATOM 848 N N . GLU A 1 110 ? 7.168 2.92 3.932 1 94.31 110 GLU A N 1
ATOM 849 C CA . GLU A 1 110 ? 6.848 1.511 3.729 1 94.31 110 GLU A CA 1
ATOM 850 C C . GLU A 1 110 ? 5.871 1.007 4.785 1 94.31 110 GLU A C 1
ATOM 852 O O . GLU A 1 110 ? 6.129 -0.002 5.445 1 94.31 110 GLU A O 1
ATOM 857 N N . SER A 1 111 ? 4.859 1.749 5.062 1 91.5 111 SER A N 1
ATOM 858 C CA . SER A 1 111 ? 3.699 1.376 5.871 1 91.5 111 SER A CA 1
ATOM 859 C C . SER A 1 111 ? 4.121 0.917 7.262 1 91.5 111 SER A C 1
ATOM 861 O O . SER A 1 111 ? 3.662 -0.121 7.742 1 91.5 111 SER A O 1
ATOM 863 N N . GLY A 1 112 ? 5.07 1.621 7.789 1 91.75 112 GLY A N 1
ATOM 864 C CA . GLY A 1 112 ? 5.422 1.366 9.18 1 91.75 112 GLY A CA 1
ATOM 865 C C . GLY A 1 112 ? 6.715 0.584 9.336 1 91.75 112 GLY A C 1
ATOM 866 O O . GLY A 1 112 ? 7.258 0.49 10.43 1 91.75 112 GLY A O 1
ATOM 867 N N . LYS A 1 113 ? 7.207 0.004 8.289 1 93.12 113 LYS A N 1
ATOM 868 C CA . LYS A 1 113 ? 8.453 -0.75 8.391 1 93.12 113 LYS A CA 1
ATOM 869 C C . LYS A 1 113 ? 9.633 0.17 8.711 1 93.12 113 LYS A C 1
ATOM 871 O O . LYS A 1 113 ? 10.406 -0.103 9.625 1 93.12 113 LYS A O 1
ATOM 876 N N . ARG A 1 114 ? 9.719 1.281 7.945 1 95.94 114 ARG A N 1
ATOM 877 C CA . ARG A 1 114 ? 10.789 2.242 8.211 1 95.94 114 ARG A CA 1
ATOM 878 C C . ARG A 1 114 ? 10.281 3.404 9.055 1 95.94 114 ARG A C 1
ATOM 880 O O . ARG A 1 114 ? 10.898 3.77 10.062 1 95.94 114 ARG A O 1
ATOM 887 N N . PHE A 1 115 ? 9.148 3.955 8.641 1 97.75 115 PHE A N 1
ATOM 888 C CA . PHE A 1 115 ? 8.539 5.082 9.336 1 97.75 115 PHE A CA 1
ATOM 889 C C . PHE A 1 115 ? 7.02 4.941 9.359 1 97.75 115 PHE A C 1
ATOM 891 O O . PHE A 1 115 ? 6.453 4.125 8.625 1 97.75 115 PHE A O 1
ATOM 898 N N . ILE A 1 116 ? 6.395 5.688 10.242 1 97.5 116 ILE A N 1
ATOM 899 C CA . ILE A 1 116 ? 4.941 5.746 10.359 1 97.5 116 ILE A CA 1
ATOM 900 C C . ILE A 1 116 ? 4.453 7.156 10.031 1 97.5 116 ILE A C 1
ATOM 902 O O . ILE A 1 116 ? 4.867 8.133 10.664 1 97.5 116 ILE A O 1
ATOM 906 N N . THR A 1 117 ? 3.643 7.27 8.961 1 97.69 117 THR A N 1
ATOM 907 C CA . THR A 1 117 ? 2.947 8.516 8.664 1 97.69 117 THR A CA 1
ATOM 908 C C . THR A 1 117 ? 1.554 8.523 9.289 1 97.69 117 THR A C 1
ATOM 910 O O . THR A 1 117 ? 1.095 7.496 9.797 1 97.69 117 THR A O 1
ATOM 913 N N . LEU A 1 118 ? 0.932 9.664 9.25 1 97 118 LEU A N 1
ATOM 914 C CA . LEU A 1 118 ? -0.433 9.75 9.758 1 97 118 LEU A CA 1
ATOM 915 C C . LEU A 1 118 ? -1.337 8.734 9.07 1 97 118 LEU A C 1
ATOM 917 O O . LEU A 1 118 ? -2.154 8.078 9.719 1 97 118 LEU A O 1
ATOM 921 N N . GLU A 1 119 ? -1.136 8.523 7.793 1 96.56 119 GLU A N 1
ATOM 922 C CA . GLU A 1 119 ? -1.969 7.625 6.992 1 96.56 119 GLU A CA 1
ATOM 923 C C . GLU A 1 119 ? -1.771 6.172 7.402 1 96.56 119 GLU A C 1
ATOM 925 O O . GLU A 1 119 ? -2.555 5.301 7.023 1 96.56 119 GLU A O 1
ATOM 930 N N . ASP A 1 120 ? -0.676 5.934 8.188 1 95.81 120 ASP A N 1
ATOM 931 C CA . ASP A 1 120 ? -0.387 4.574 8.633 1 95.81 120 ASP A CA 1
ATOM 932 C C . ASP A 1 120 ? -1.057 4.281 9.977 1 95.81 120 ASP A C 1
ATOM 934 O O . ASP A 1 120 ? -1.029 3.145 10.453 1 95.81 120 ASP A O 1
ATOM 938 N N . THR A 1 121 ? -1.588 5.25 10.656 1 96.56 121 THR A N 1
ATOM 939 C CA . THR A 1 121 ? -2.352 5.055 11.891 1 96.56 121 THR A CA 1
ATOM 940 C C . THR A 1 121 ? -3.76 4.559 11.57 1 96.56 121 THR A C 1
ATOM 942 O O . THR A 1 121 ? -4.195 4.598 10.422 1 96.56 121 THR A O 1
ATOM 945 N N . LEU A 1 122 ? -4.461 4.098 12.625 1 96.81 122 LEU A N 1
ATOM 946 C CA . LEU A 1 122 ? -5.836 3.641 12.445 1 96.81 122 LEU A CA 1
ATOM 947 C C . LEU A 1 122 ? -6.688 4.723 11.789 1 96.81 122 LEU A C 1
ATOM 949 O O . LEU A 1 122 ? -7.352 4.473 10.781 1 96.81 122 LEU A O 1
ATOM 953 N N . LEU A 1 123 ? -6.625 5.949 12.352 1 95.75 123 LEU A N 1
ATOM 954 C CA . LEU A 1 123 ? -7.398 7.086 11.867 1 95.75 123 LEU A CA 1
ATOM 955 C C . LEU A 1 123 ? -7.051 7.402 10.414 1 95.75 123 LEU A C 1
ATOM 957 O O . LEU A 1 123 ? -7.938 7.512 9.562 1 95.75 123 LEU A O 1
ATOM 961 N N . GLY A 1 124 ? -5.766 7.586 10.172 1 95.75 124 GLY A N 1
ATOM 962 C CA . GLY A 1 124 ? -5.316 7.926 8.836 1 95.75 124 GLY A CA 1
ATOM 963 C C . GLY A 1 124 ? -5.633 6.852 7.809 1 95.75 124 GLY A C 1
ATOM 964 O O . GLY A 1 124 ? -6.02 7.16 6.68 1 95.75 124 GLY A O 1
ATOM 965 N N . TYR A 1 125 ? -5.5 5.617 8.195 1 96.5 125 TYR A N 1
ATOM 966 C CA . TYR A 1 125 ? -5.781 4.5 7.301 1 96.5 125 TYR A CA 1
ATOM 967 C C . TYR A 1 125 ? -7.254 4.477 6.902 1 96.5 125 TYR A C 1
ATOM 969 O O . TYR A 1 125 ? -7.582 4.285 5.73 1 96.5 125 TYR A O 1
ATOM 977 N N . ILE A 1 126 ? -8.109 4.668 7.832 1 97.75 126 ILE A N 1
ATOM 978 C CA . ILE A 1 126 ? -9.547 4.629 7.586 1 97.75 126 ILE A CA 1
ATOM 979 C C . ILE A 1 126 ? -9.945 5.773 6.656 1 97.75 126 ILE A C 1
ATOM 981 O O . ILE A 1 126 ? -10.703 5.57 5.703 1 97.75 126 ILE A O 1
ATOM 985 N N . MET A 1 127 ? -9.414 6.945 6.836 1 97 127 MET A N 1
ATOM 986 C CA . MET A 1 127 ? -9.977 8.156 6.242 1 97 127 MET A CA 1
ATOM 987 C C . MET A 1 127 ? -9.273 8.5 4.934 1 97 127 MET A C 1
ATOM 989 O O . MET A 1 127 ? -9.758 9.32 4.16 1 97 127 MET A O 1
ATOM 993 N N . ASN A 1 128 ? -8.141 7.84 4.73 1 96.06 128 ASN A N 1
ATOM 994 C CA . ASN A 1 128 ? -7.305 8.203 3.59 1 96.06 128 ASN A CA 1
ATOM 995 C C . ASN A 1 128 ? -8.07 8.094 2.275 1 96.06 128 ASN A C 1
ATOM 997 O O . ASN A 1 128 ? -8.625 7.039 1.963 1 96.06 128 ASN A O 1
ATOM 1001 N N . GLY A 1 129 ? -8.094 9.242 1.559 1 94.31 129 GLY A N 1
ATOM 1002 C CA . GLY A 1 129 ? -8.695 9.258 0.234 1 94.31 129 GLY A CA 1
ATOM 1003 C C . GLY A 1 129 ? -10.195 9.438 0.264 1 94.31 129 GLY A C 1
ATOM 1004 O O . GLY A 1 129 ? -10.828 9.594 -0.783 1 94.31 129 GLY A O 1
ATOM 1005 N N . LEU A 1 130 ? -10.828 9.469 1.383 1 95.44 130 LEU A N 1
ATOM 1006 C CA . LEU A 1 130 ? -12.266 9.664 1.487 1 95.44 130 LEU A CA 1
ATOM 1007 C C . LEU A 1 130 ? -12.633 11.141 1.391 1 95.44 130 LEU A C 1
ATOM 1009 O O . LEU A 1 130 ? -11.867 12 1.83 1 95.44 130 LEU A O 1
ATOM 1013 N N . VAL A 1 131 ? -13.75 11.406 0.782 1 93.5 131 VAL A N 1
ATOM 1014 C CA . VAL A 1 131 ? -14.391 12.719 0.778 1 93.5 131 VAL A CA 1
ATOM 1015 C C . VAL A 1 131 ? -15.711 12.656 1.536 1 93.5 131 VAL A C 1
ATOM 1017 O O . VAL A 1 131 ? -16.484 11.703 1.379 1 93.5 131 VAL A O 1
ATOM 1020 N N . TRP A 1 132 ? -15.953 13.648 2.332 1 94.56 132 TRP A N 1
ATOM 1021 C CA . TRP A 1 132 ? -17.219 13.664 3.051 1 94.56 132 TRP A CA 1
ATOM 1022 C C . TRP A 1 132 ? -17.641 15.094 3.389 1 94.56 132 TRP A C 1
ATOM 1024 O O . TRP A 1 132 ? -16.797 15.984 3.506 1 94.56 132 TRP A O 1
ATOM 1034 N N . CYS A 1 133 ? -18.922 15.336 3.457 1 93.81 133 CYS A N 1
ATOM 1035 C CA . CYS A 1 133 ? -19.484 16.578 3.986 1 93.81 133 CYS A CA 1
ATOM 1036 C C . CYS A 1 133 ? -20.938 16.391 4.395 1 93.81 133 CYS A C 1
ATOM 1038 O O . CYS A 1 133 ? -21.609 15.477 3.926 1 93.81 133 CYS A O 1
ATOM 1040 N N . GLY A 1 134 ? -21.344 17.172 5.398 1 94.06 134 GLY A N 1
ATOM 1041 C CA . GLY A 1 134 ? -22.734 17.156 5.852 1 94.06 134 GLY A CA 1
ATOM 1042 C C . GLY A 1 134 ? -23.609 18.156 5.113 1 94.06 134 GLY A C 1
ATOM 1043 O O . GLY A 1 134 ? -23.172 18.766 4.145 1 94.06 134 GLY A O 1
ATOM 1044 N N . GLN A 1 135 ? -24.828 18.078 5.367 1 94.06 135 GLN A N 1
ATOM 1045 C CA . GLN A 1 135 ? -25.844 19.047 4.992 1 94.06 135 GLN A CA 1
ATOM 1046 C C . GLN A 1 135 ? -26.953 19.125 6.039 1 94.06 135 GLN A C 1
ATOM 1048 O O . GLN A 1 135 ? -27.219 18.141 6.727 1 94.06 135 GLN A O 1
ATOM 1053 N N . THR A 1 136 ? -27.453 20.281 6.129 1 94.75 136 THR A N 1
ATOM 1054 C CA . THR A 1 136 ? -28.484 20.469 7.145 1 94.75 136 THR A CA 1
ATOM 1055 C C . THR A 1 136 ? -29.766 19.734 6.762 1 94.75 136 THR A C 1
ATOM 1057 O O . THR A 1 136 ? -30.469 19.219 7.625 1 94.75 136 THR A O 1
ATOM 1060 N N . ALA A 1 137 ? -30.109 19.672 5.508 1 94.88 137 ALA A N 1
ATOM 1061 C CA . ALA A 1 137 ? -31.297 18.969 5.039 1 94.88 137 ALA A CA 1
ATOM 1062 C C . ALA A 1 137 ? -31.125 17.453 5.141 1 94.88 137 ALA A C 1
ATOM 1064 O O . ALA A 1 137 ? -30 16.953 5.074 1 94.88 137 ALA A O 1
ATOM 1065 N N . PRO A 1 138 ? -32.312 16.766 5.398 1 94.06 138 PRO A N 1
ATOM 1066 C CA . PRO A 1 138 ? -32.188 15.305 5.344 1 94.06 138 PRO A CA 1
ATOM 1067 C C . PRO A 1 138 ? -31.594 14.812 4.023 1 94.06 138 PRO A C 1
ATOM 1069 O O . PRO A 1 138 ? -31.859 15.391 2.969 1 94.06 138 PRO A O 1
ATOM 1072 N N . PRO A 1 139 ? -30.672 13.836 4.152 1 95.19 139 PRO A N 1
ATOM 1073 C CA . PRO A 1 139 ? -30.406 12.875 5.219 1 95.19 139 PRO A CA 1
ATOM 1074 C C . PRO A 1 139 ? -29.219 13.289 6.09 1 95.19 139 PRO A C 1
ATOM 1076 O O . PRO A 1 139 ? -28.734 12.492 6.902 1 95.19 139 PRO A O 1
ATOM 1079 N N . GLY A 1 140 ? -28.703 14.453 5.918 1 97.19 140 GLY A N 1
ATOM 1080 C CA . GLY A 1 140 ? -27.656 14.977 6.777 1 97.19 140 GLY A CA 1
ATOM 1081 C C . GLY A 1 140 ? -26.266 14.82 6.191 1 97.19 140 GLY A C 1
ATOM 1082 O O . GLY A 1 140 ? -25.328 15.523 6.594 1 97.19 140 GLY A O 1
ATOM 1083 N N . ILE A 1 141 ? -26.078 13.82 5.363 1 96.19 141 ILE A N 1
ATOM 1084 C CA . ILE A 1 141 ? -24.844 13.641 4.613 1 96.19 141 ILE A CA 1
ATOM 1085 C C . ILE A 1 141 ? -25.062 14.047 3.158 1 96.19 141 ILE A C 1
ATOM 1087 O O . ILE A 1 141 ? -26.062 13.672 2.545 1 96.19 141 ILE A O 1
ATOM 1091 N N . ASN A 1 142 ? -24.219 14.906 2.576 1 94.69 142 ASN A N 1
ATOM 1092 C CA . ASN A 1 142 ? -24.359 15.375 1.201 1 94.69 142 ASN A CA 1
ATOM 1093 C C . ASN A 1 142 ? -23.609 14.477 0.222 1 94.69 142 ASN A C 1
ATOM 1095 O O . ASN A 1 142 ? -22.391 14.578 0.076 1 94.69 142 ASN A O 1
ATOM 1099 N N . TYR A 1 143 ? -24.297 13.617 -0.487 1 94.44 143 TYR A N 1
ATOM 1100 C CA . TYR A 1 143 ? -23.688 12.68 -1.429 1 94.44 143 TYR A CA 1
ATOM 1101 C C . TYR A 1 143 ? -23.609 13.281 -2.826 1 94.44 143 TYR A C 1
ATOM 1103 O O . TYR A 1 143 ? -23.078 12.664 -3.75 1 94.44 143 TYR A O 1
ATOM 1111 N N .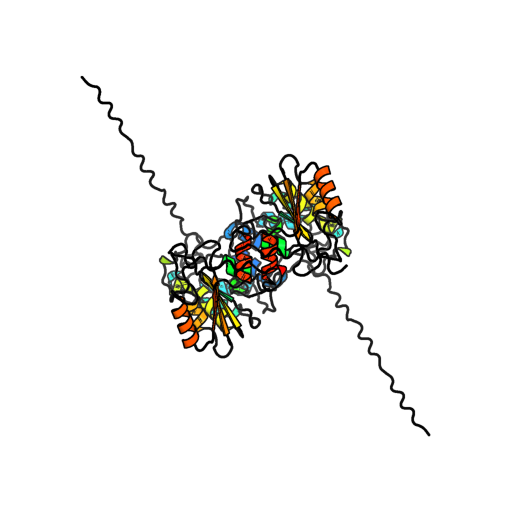 HIS A 1 144 ? -24.016 14.523 -2.967 1 93.06 144 HIS A N 1
ATOM 1112 C CA . HIS A 1 144 ? -24.125 15.117 -4.297 1 93.06 144 HIS A CA 1
ATOM 1113 C C . HIS A 1 144 ? -23.031 16.141 -4.535 1 93.06 144 HIS A C 1
ATOM 1115 O O . HIS A 1 144 ? -22.438 16.188 -5.621 1 93.06 144 HIS A O 1
ATOM 1121 N N . SER A 1 145 ? -22.797 16.938 -3.479 1 89.88 145 SER A N 1
ATOM 1122 C CA . SER A 1 145 ? -21.828 18 -3.684 1 89.88 145 SER A CA 1
ATOM 1123 C C . SER A 1 145 ? -21.203 18.453 -2.363 1 89.88 145 SER A C 1
ATOM 1125 O O . SER A 1 145 ? -21.922 18.859 -1.446 1 89.88 145 SER A O 1
ATOM 1127 N N . CYS A 1 146 ? -19.906 18.328 -2.311 1 90.12 146 CYS A N 1
ATOM 1128 C CA . CYS A 1 146 ? -19.156 18.891 -1.193 1 90.12 146 CYS A CA 1
ATOM 1129 C C . CYS A 1 146 ? -18.422 20.156 -1.614 1 90.12 146 CYS A C 1
ATOM 1131 O O . CYS A 1 146 ? -17.969 20.266 -2.752 1 90.12 146 CYS A O 1
ATOM 1133 N N . PRO A 1 147 ? -18.375 21.078 -0.71 1 83.88 147 PRO A N 1
ATOM 1134 C CA . PRO A 1 147 ? -17.625 22.297 -1.072 1 83.88 147 PRO A CA 1
ATOM 1135 C C . PRO A 1 147 ? -16.141 22.016 -1.315 1 83.88 147 PRO A C 1
ATOM 1137 O O . PRO A 1 147 ? -15.562 21.109 -0.695 1 83.88 147 PRO A O 1
ATOM 1140 N N . SER A 1 148 ? -15.656 22.688 -2.318 1 74.25 148 SER A N 1
ATOM 1141 C CA . SER A 1 148 ? -14.227 22.578 -2.588 1 74.25 148 SER A CA 1
ATOM 1142 C C . SER A 1 148 ? -13.406 23.359 -1.562 1 74.25 148 SER A C 1
ATOM 1144 O O . SER A 1 148 ? -13.961 24.141 -0.791 1 74.25 148 SER A O 1
ATOM 1146 N N . PHE A 1 149 ? -12.141 23.047 -1.495 1 62.84 149 PHE A N 1
ATOM 1147 C CA . PHE A 1 149 ? -11.219 23.75 -0.624 1 62.84 149 PHE A CA 1
ATOM 1148 C C . PHE A 1 149 ? -11.352 25.266 -0.803 1 62.84 149 PHE A C 1
ATOM 1150 O O . PHE A 1 149 ? -11.281 26.016 0.169 1 62.84 149 PHE A O 1
ATOM 1157 N N . ASN A 1 150 ? -11.68 25.609 -1.9 1 63.16 150 ASN A N 1
ATOM 1158 C CA . ASN A 1 150 ? -11.812 27.031 -2.207 1 63.16 150 ASN A CA 1
ATOM 1159 C C . ASN A 1 150 ? -13.164 27.578 -1.757 1 63.16 150 ASN A C 1
ATOM 1161 O O . ASN A 1 150 ? -13.289 28.766 -1.476 1 63.16 150 ASN A O 1
ATOM 1165 N N . GLY A 1 151 ? -14.062 26.766 -1.58 1 66.81 151 GLY A N 1
ATOM 1166 C CA . GLY A 1 151 ? -15.406 27.203 -1.265 1 66.81 151 GLY A CA 1
ATOM 1167 C C . GLY A 1 151 ? -15.656 27.344 0.226 1 66.81 151 GLY A C 1
ATOM 1168 O O . GLY A 1 151 ? -16.609 28 0.643 1 66.81 151 GLY A O 1
ATOM 1169 N N . CYS A 1 152 ? -14.953 26.672 0.973 1 75.44 152 CYS A N 1
ATOM 1170 C CA . CYS A 1 152 ? -15.125 26.719 2.42 1 75.44 152 CYS A CA 1
ATOM 1171 C C . CYS A 1 152 ? -13.906 27.328 3.1 1 75.44 152 CYS A C 1
ATOM 1173 O O . CYS A 1 152 ? -12.781 27.172 2.615 1 75.44 152 CYS A O 1
ATOM 1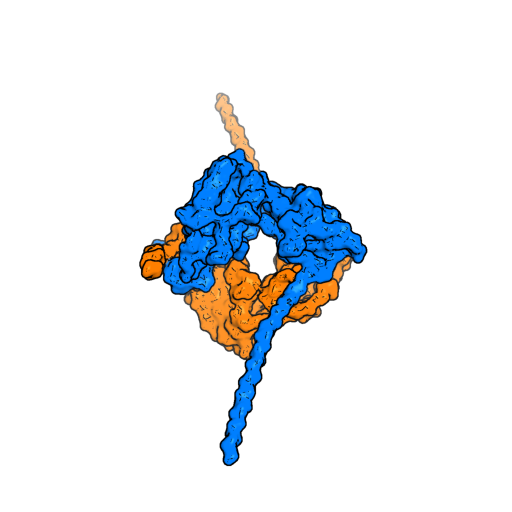175 N N . PRO A 1 153 ? -14.305 28.062 4.188 1 62.19 153 PRO A N 1
ATOM 1176 C CA . PRO A 1 153 ? -13.172 28.594 4.949 1 62.19 153 PRO A CA 1
ATOM 1177 C C . PRO A 1 153 ? -12.133 27.516 5.277 1 62.19 153 PRO A C 1
ATOM 1179 O O . PRO A 1 153 ? -12.445 26.328 5.27 1 62.19 153 PRO A O 1
ATOM 1182 N N . VAL A 1 154 ? -10.859 27.922 5.348 1 59.62 154 VAL A N 1
ATOM 1183 C CA . VAL A 1 154 ? -9.672 27.141 5.688 1 59.62 154 VAL A CA 1
ATOM 1184 C C . VAL A 1 154 ? -9.969 26.25 6.891 1 59.62 154 VAL A C 1
ATOM 1186 O O . VAL A 1 154 ? -9.539 25.094 6.941 1 59.62 154 VAL A O 1
ATOM 1189 N N . ALA A 1 155 ? -10.836 26.797 7.633 1 59.09 155 ALA A N 1
ATOM 1190 C CA . ALA A 1 155 ? -11.094 26.078 8.875 1 59.09 155 ALA A CA 1
ATOM 1191 C C . ALA A 1 155 ? -11.812 24.766 8.609 1 59.09 155 ALA A C 1
ATOM 1193 O O . ALA A 1 155 ? -11.453 23.734 9.18 1 59.09 155 ALA A O 1
ATOM 1194 N N . ALA A 1 156 ? -12.68 24.766 7.742 1 64.62 156 ALA A N 1
ATOM 1195 C CA . ALA A 1 156 ? -13.453 23.562 7.465 1 64.62 156 ALA A CA 1
ATOM 1196 C C . ALA A 1 156 ? -12.578 22.5 6.805 1 64.62 156 ALA A C 1
ATOM 1198 O O . ALA A 1 156 ? -12.711 21.297 7.102 1 64.62 156 ALA A O 1
ATOM 1199 N N . ASN A 1 157 ? -11.734 22.953 6.062 1 69.25 157 ASN A N 1
ATOM 1200 C CA . ASN A 1 157 ? -10.859 22.031 5.348 1 69.25 157 ASN A CA 1
ATOM 1201 C C . ASN A 1 157 ? -9.836 21.391 6.281 1 69.25 157 ASN A C 1
ATOM 1203 O O . ASN A 1 157 ? -9.438 20.234 6.078 1 69.25 157 ASN A O 1
ATOM 1207 N N . THR A 1 158 ? -9.578 22.156 7.309 1 85.56 158 THR A N 1
ATOM 1208 C CA . THR A 1 158 ? -8.531 21.719 8.219 1 85.56 158 THR A CA 1
ATOM 1209 C C . THR A 1 158 ? -9.133 21.141 9.5 1 85.56 158 THR A C 1
ATOM 1211 O O . THR A 1 158 ? -8.406 20.656 10.375 1 85.56 158 THR A O 1
ATOM 1214 N N . ALA A 1 159 ? -10.445 21.188 9.57 1 91.81 159 ALA A N 1
ATOM 1215 C CA . ALA A 1 159 ? -11.086 20.781 10.82 1 91.81 159 ALA A CA 1
ATOM 1216 C C . ALA A 1 159 ? -10.68 19.359 11.211 1 91.81 159 ALA A C 1
ATOM 1218 O O . ALA A 1 159 ? -10.227 19.125 12.336 1 91.81 159 ALA A O 1
ATOM 1219 N N . PHE A 1 160 ? -10.773 18.469 10.359 1 94.69 160 PHE A N 1
ATOM 1220 C CA . PHE A 1 160 ? -10.438 17.094 10.68 1 94.69 160 PHE A CA 1
ATOM 1221 C C . PHE A 1 160 ? -8.938 16.875 10.57 1 94.69 160 PHE A C 1
ATOM 1223 O O . PHE A 1 160 ? -8.281 16.531 11.562 1 94.69 160 PHE A O 1
ATOM 1230 N N . TRP A 1 161 ? -8.32 17.125 9.406 1 94.75 161 TRP A N 1
ATOM 1231 C CA . TRP A 1 161 ? -6.938 16.75 9.125 1 94.75 161 TRP A CA 1
ATOM 1232 C C . TRP A 1 161 ? -5.965 17.609 9.938 1 94.75 161 TRP A C 1
ATOM 1234 O O . TRP A 1 161 ? -4.871 17.156 10.281 1 94.75 161 TRP A O 1
ATOM 1244 N N . GLY A 1 162 ? -6.312 18.859 10.211 1 95.25 162 GLY A N 1
ATOM 1245 C CA . GLY A 1 162 ? -5.488 19.656 11.102 1 95.25 162 GLY A CA 1
ATOM 1246 C C . GLY A 1 162 ? -5.383 19.078 12.5 1 95.25 162 GLY A C 1
ATOM 1247 O O . GLY A 1 162 ? -4.285 18.969 13.047 1 95.25 162 GLY A O 1
ATOM 1248 N N . LYS A 1 163 ? -6.539 18.688 13.016 1 96.44 163 LYS A N 1
ATOM 1249 C CA . LYS A 1 163 ? -6.555 18.094 14.352 1 96.44 163 LYS A CA 1
ATOM 1250 C C . LYS A 1 163 ? -5.855 16.734 14.359 1 96.44 163 LYS A C 1
ATOM 1252 O O . LYS A 1 163 ? -5.09 16.422 15.273 1 96.44 163 LYS A O 1
ATOM 1257 N N . ALA A 1 164 ? -6.152 15.93 13.328 1 96.75 164 ALA A N 1
ATOM 1258 C CA . ALA A 1 164 ? -5.496 14.633 13.219 1 96.75 164 ALA A CA 1
ATOM 1259 C C . ALA A 1 164 ? -3.98 14.781 13.156 1 96.75 164 ALA A C 1
ATOM 1261 O O . ALA A 1 164 ? -3.248 14.047 13.82 1 96.75 164 ALA A O 1
ATOM 1262 N N . SER A 1 165 ? -3.488 15.758 12.422 1 97.31 165 SER A N 1
ATOM 1263 C CA . SER A 1 165 ? -2.061 16.031 12.289 1 97.31 165 SER A CA 1
ATOM 1264 C C . SER A 1 165 ? -1.453 16.453 13.617 1 97.31 165 SER A C 1
ATOM 1266 O O . SER A 1 165 ? -0.365 16 13.984 1 97.31 165 SER A O 1
ATOM 1268 N N . SER A 1 166 ? -2.16 17.328 14.289 1 97.75 166 SER A N 1
ATOM 1269 C CA . SER A 1 166 ? -1.688 17.781 15.594 1 97.75 166 SER A CA 1
ATOM 1270 C C . SER A 1 166 ? -1.565 16.609 16.562 1 97.75 166 SER A C 1
ATOM 1272 O O . SER A 1 166 ? -0.571 16.5 17.281 1 97.75 166 SER A O 1
ATOM 1274 N N . GLN A 1 167 ? -2.58 15.781 16.609 1 97.25 167 GLN A N 1
ATOM 1275 C CA . GLN A 1 167 ? -2.582 14.656 17.531 1 97.25 167 GLN A CA 1
ATOM 1276 C C . GLN A 1 167 ? -1.494 13.648 17.188 1 97.25 167 GLN A C 1
ATOM 1278 O O . GLN A 1 167 ? -0.844 13.086 18.062 1 97.25 167 GLN A O 1
ATOM 1283 N N . PHE A 1 168 ? -1.305 13.391 15.93 1 97.62 168 PHE A N 1
ATOM 1284 C CA . PHE A 1 168 ? -0.222 12.523 15.477 1 97.62 168 PHE A CA 1
ATOM 1285 C C . PHE A 1 168 ? 1.128 13.055 15.953 1 97.62 168 PHE A C 1
ATOM 1287 O O . PHE A 1 168 ? 1.931 12.312 16.516 1 97.62 168 PHE A O 1
ATOM 1294 N N . ALA A 1 169 ? 1.354 14.344 15.727 1 98.69 169 ALA A N 1
ATOM 1295 C CA . ALA A 1 169 ? 2.613 14.984 16.094 1 98.69 169 ALA A CA 1
ATOM 1296 C C . ALA A 1 169 ? 2.82 14.961 17.609 1 98.69 169 ALA A C 1
ATOM 1298 O O . ALA A 1 169 ? 3.932 14.719 18.078 1 98.69 169 ALA A O 1
ATOM 1299 N N . SER A 1 170 ? 1.768 15.141 18.344 1 98.06 170 SER A N 1
ATOM 1300 C CA . SER A 1 170 ? 1.872 15.227 19.797 1 98.06 170 SER A CA 1
ATOM 1301 C C . SER A 1 170 ? 2.275 13.883 20.406 1 98.06 170 SER A C 1
ATOM 1303 O O . SER A 1 170 ? 2.711 13.828 21.562 1 98.06 170 SER A O 1
ATOM 1305 N N . ARG A 1 171 ? 2.174 12.836 19.641 1 96.56 171 ARG A N 1
ATOM 1306 C CA . ARG A 1 171 ? 2.459 11.5 20.156 1 96.56 171 ARG A CA 1
ATOM 1307 C C . ARG A 1 171 ? 3.83 11.016 19.688 1 96.56 171 ARG A C 1
ATOM 1309 O O . ARG A 1 171 ? 4.266 9.922 20.062 1 96.56 171 ARG A O 1
ATOM 1316 N N . ALA A 1 172 ? 4.457 11.805 18.938 1 98.25 172 ALA A N 1
ATOM 1317 C CA . ALA A 1 172 ? 5.785 11.453 18.438 1 98.25 172 ALA A CA 1
ATOM 1318 C C . ALA A 1 172 ? 6.828 11.555 19.547 1 98.25 172 ALA A C 1
ATOM 1320 O O . ALA A 1 172 ? 6.758 12.438 20.391 1 98.25 172 ALA A O 1
ATOM 1321 N N . ARG A 1 173 ? 7.777 10.633 19.562 1 98.38 173 ARG A N 1
ATOM 1322 C CA . ARG A 1 173 ? 8.891 10.617 20.5 1 98.38 173 ARG A CA 1
ATOM 1323 C C . ARG A 1 173 ? 10.203 10.281 19.797 1 98.38 173 ARG A C 1
ATOM 1325 O O . ARG A 1 173 ? 10.203 9.602 18.766 1 98.38 173 ARG A O 1
ATOM 1332 N N . GLY A 1 174 ? 11.344 10.773 20.391 1 98.62 174 GLY A N 1
ATOM 1333 C CA . GLY A 1 174 ? 12.648 10.508 19.797 1 98.62 174 GLY A CA 1
ATOM 1334 C C . GLY A 1 174 ? 12.93 11.352 18.562 1 98.62 174 GLY A C 1
ATOM 1335 O O . GLY A 1 174 ? 12.758 12.578 18.594 1 98.62 174 GLY A O 1
ATOM 1336 N N . THR A 1 175 ? 13.367 10.758 17.578 1 98.81 175 THR A N 1
ATOM 1337 C CA . THR A 1 175 ? 13.656 11.453 16.328 1 98.81 175 THR A CA 1
ATOM 1338 C C . THR A 1 175 ? 12.461 11.391 15.383 1 98.81 175 THR A C 1
ATOM 1340 O O . THR A 1 175 ? 11.875 10.328 15.172 1 98.81 175 THR A O 1
ATOM 1343 N N . VAL A 1 176 ? 12.07 12.492 14.867 1 98.88 176 VAL A N 1
ATOM 1344 C CA . VAL A 1 176 ? 11.031 12.531 13.844 1 98.88 176 VAL A CA 1
ATOM 1345 C C . VAL A 1 176 ? 11.625 12.977 12.508 1 98.88 176 VAL A C 1
ATOM 1347 O O . VAL A 1 176 ? 12.688 13.602 12.477 1 98.88 176 VAL A O 1
ATOM 1350 N N . THR A 1 177 ? 10.984 12.57 11.422 1 98.88 177 THR A N 1
ATOM 1351 C CA . THR A 1 177 ? 11.477 12.891 10.086 1 98.88 177 THR A CA 1
ATOM 1352 C C . THR A 1 177 ? 10.43 13.68 9.305 1 98.88 177 THR A C 1
ATOM 1354 O O . THR A 1 177 ? 9.234 13.398 9.398 1 98.88 177 THR A O 1
ATOM 1357 N N . VAL A 1 178 ? 10.836 14.664 8.586 1 98.88 178 VAL A N 1
ATOM 1358 C CA . VAL A 1 178 ? 9.977 15.414 7.676 1 98.88 178 VAL A CA 1
ATOM 1359 C C . VAL A 1 178 ? 10.555 15.383 6.266 1 98.88 178 VAL A C 1
ATOM 1361 O O . VAL A 1 178 ? 11.719 15.727 6.059 1 98.88 178 VAL A O 1
ATOM 1364 N N . LEU A 1 179 ? 9.75 14.961 5.328 1 98.69 179 LEU A N 1
ATOM 1365 C CA . LEU A 1 179 ? 10.156 14.883 3.93 1 98.69 179 LEU A CA 1
ATOM 1366 C C . LEU A 1 179 ? 9.523 16 3.117 1 98.69 179 LEU A C 1
ATOM 1368 O O . LEU A 1 179 ? 8.297 16.078 2.994 1 98.69 179 LEU A O 1
ATOM 1372 N N . LEU A 1 180 ? 10.375 16.859 2.496 1 98.69 180 LEU A N 1
ATOM 1373 C CA . LEU A 1 180 ? 9.906 18.047 1.791 1 98.69 180 LEU A CA 1
ATOM 1374 C C . LEU A 1 180 ? 10.266 17.969 0.311 1 98.69 180 LEU A C 1
ATOM 1376 O O . LEU A 1 180 ? 11.266 17.359 -0.06 1 98.69 180 LEU A O 1
ATOM 1380 N N . ASP A 1 181 ? 9.445 18.656 -0.483 1 97.94 181 ASP A N 1
ATOM 1381 C CA . ASP A 1 181 ? 9.695 18.719 -1.919 1 97.94 181 ASP A CA 1
ATOM 1382 C C . ASP A 1 181 ? 10.547 19.938 -2.27 1 97.94 181 ASP A C 1
ATOM 1384 O O . ASP A 1 181 ? 10.062 21.078 -2.211 1 97.94 181 ASP A O 1
ATOM 1388 N N . GLY A 1 182 ? 11.711 19.734 -2.697 1 97.62 182 GLY A N 1
ATOM 1389 C CA . GLY A 1 182 ? 12.594 20.828 -3.062 1 97.62 182 GLY A CA 1
ATOM 1390 C C . GLY A 1 182 ? 12.664 21.078 -4.559 1 97.62 182 GLY A C 1
ATOM 1391 O O . GLY A 1 182 ? 13.492 21.859 -5.031 1 97.62 182 GLY A O 1
ATOM 1392 N N . SER A 1 183 ? 11.773 20.406 -5.324 1 95.31 183 SER A N 1
ATOM 1393 C CA . SER A 1 183 ? 11.891 20.453 -6.777 1 95.31 183 SER A CA 1
ATOM 1394 C C . SER A 1 183 ? 10.758 21.281 -7.391 1 95.31 183 SER A C 1
ATOM 1396 O O . SER A 1 183 ? 10.844 21.703 -8.539 1 95.31 183 SER A O 1
ATOM 1398 N N . ASN A 1 184 ? 9.656 21.469 -6.711 1 94.38 184 ASN A N 1
ATOM 1399 C CA . ASN A 1 184 ? 8.445 22.031 -7.289 1 94.38 184 ASN A CA 1
ATOM 1400 C C . ASN A 1 184 ? 8.562 23.547 -7.469 1 94.38 184 ASN A C 1
ATOM 1402 O O . ASN A 1 184 ? 8.641 24.297 -6.492 1 94.38 184 ASN A O 1
ATOM 1406 N N . PRO A 1 185 ? 8.484 24.016 -8.68 1 92.44 185 PRO A N 1
ATOM 1407 C CA . PRO A 1 185 ? 8.602 25.469 -8.891 1 92.44 185 PRO A CA 1
ATOM 1408 C C . PRO A 1 185 ? 7.348 26.219 -8.477 1 92.44 185 PRO A C 1
ATOM 1410 O O . PRO A 1 185 ? 7.41 27.422 -8.203 1 92.44 185 PRO A O 1
ATOM 1413 N N . ALA A 1 186 ? 6.242 25.562 -8.422 1 93 186 ALA A N 1
ATOM 1414 C CA . ALA A 1 186 ? 4.961 26.219 -8.18 1 93 186 ALA A CA 1
ATOM 1415 C C . ALA A 1 186 ? 4.648 26.281 -6.688 1 93 186 ALA A C 1
ATOM 1417 O O . ALA A 1 186 ? 3.779 27.031 -6.258 1 93 186 ALA A O 1
ATOM 1418 N N . LYS A 1 187 ? 5.359 25.453 -5.945 1 94.62 187 LYS A N 1
ATOM 1419 C CA . LYS A 1 187 ? 5.051 25.359 -4.52 1 94.62 187 LYS A CA 1
ATOM 1420 C C . LYS A 1 187 ? 6.328 25.281 -3.688 1 94.62 187 LYS A C 1
ATOM 1422 O O . LYS A 1 187 ? 7.133 24.375 -3.855 1 94.62 187 LYS A O 1
ATOM 1427 N N . PRO A 1 188 ? 6.453 26.234 -2.723 1 97 188 PRO A N 1
ATOM 1428 C CA . PRO A 1 188 ? 7.641 26.203 -1.868 1 97 188 PRO A CA 1
ATOM 1429 C C . PRO A 1 188 ? 7.703 24.953 -0.993 1 97 188 PRO A C 1
ATOM 1431 O O . PRO A 1 188 ? 6.664 24.422 -0.6 1 97 188 PRO A O 1
ATOM 1434 N N . ALA A 1 189 ? 8.906 24.516 -0.643 1 98 189 ALA A N 1
ATOM 1435 C CA . ALA A 1 189 ? 9.117 23.312 0.174 1 98 189 ALA A CA 1
ATOM 1436 C C . ALA A 1 189 ? 8.523 23.5 1.567 1 98 189 ALA A C 1
ATOM 1438 O O . ALA A 1 189 ? 7.918 22.578 2.115 1 98 189 ALA A O 1
ATOM 1439 N N . TYR A 1 190 ? 8.734 24.672 2.119 1 98.31 190 TYR A N 1
ATOM 1440 C CA . TYR A 1 190 ? 8.156 25.031 3.41 1 98.31 190 TYR A CA 1
ATOM 1441 C C . TYR A 1 190 ? 7.23 26.234 3.277 1 98.31 190 TYR A C 1
ATOM 1443 O O . TYR A 1 190 ? 7.625 27.266 2.754 1 98.31 190 TYR A O 1
ATOM 1451 N N . ARG A 1 191 ? 6.023 26.047 3.693 1 96.69 191 ARG A N 1
ATOM 1452 C CA . ARG A 1 191 ? 5.023 27.109 3.717 1 96.69 191 ARG A CA 1
ATOM 1453 C C . ARG A 1 191 ? 4.461 27.297 5.121 1 96.69 191 ARG A C 1
ATOM 1455 O O . ARG A 1 191 ? 4.195 26.328 5.828 1 96.69 191 ARG A O 1
ATOM 1462 N N . THR A 1 192 ? 4.234 28.5 5.477 1 95.19 192 THR A N 1
ATOM 1463 C CA . THR A 1 192 ? 3.777 28.812 6.828 1 95.19 192 THR A CA 1
ATOM 1464 C C . THR A 1 192 ? 2.318 28.406 7.012 1 95.19 192 THR A C 1
ATOM 1466 O O . THR A 1 192 ? 1.835 28.297 8.141 1 95.19 192 THR A O 1
ATOM 1469 N N . ASP A 1 193 ? 1.627 28.156 5.926 1 91.81 193 ASP A N 1
ATOM 1470 C CA . ASP A 1 193 ? 0.232 27.734 6.016 1 91.81 193 ASP A CA 1
ATOM 1471 C C . ASP A 1 193 ? 0.094 26.234 5.781 1 91.81 193 ASP A C 1
ATOM 1473 O O . ASP A 1 193 ? -1.016 25.719 5.602 1 91.81 193 ASP A O 1
ATOM 1477 N N . SER A 1 194 ? 1.233 25.547 5.707 1 93.5 194 SER A N 1
ATOM 1478 C CA . SER A 1 194 ? 1.217 24.094 5.539 1 93.5 194 SER A CA 1
ATOM 1479 C C . SER A 1 194 ? 0.718 23.391 6.801 1 93.5 194 SER A C 1
ATOM 1481 O O . SER A 1 194 ? 0.67 24 7.871 1 93.5 194 SER A O 1
ATOM 1483 N N . TYR A 1 195 ? 0.304 22.141 6.652 1 94.94 195 TYR A N 1
ATOM 1484 C CA . TYR A 1 195 ? -0.085 21.344 7.812 1 94.94 195 TYR A CA 1
ATOM 1485 C C . TYR A 1 195 ? 1.074 21.203 8.797 1 94.94 195 TYR A C 1
ATOM 1487 O O . TYR A 1 195 ? 0.873 21.234 10.008 1 94.94 195 TYR A O 1
ATOM 1495 N N . PHE A 1 196 ? 2.299 21.094 8.273 1 97.62 196 PHE A N 1
ATOM 1496 C CA . PHE A 1 196 ? 3.447 20.953 9.156 1 97.62 196 PHE A CA 1
ATOM 1497 C C . PHE A 1 196 ? 3.623 22.203 10.016 1 97.62 196 PHE A C 1
ATOM 1499 O O . PHE A 1 196 ? 3.729 22.109 11.242 1 97.62 196 PHE A O 1
ATOM 1506 N N . ALA A 1 197 ? 3.594 23.328 9.359 1 97.56 197 ALA A N 1
ATOM 1507 C CA . ALA A 1 197 ? 3.873 24.578 10.062 1 97.56 197 ALA A CA 1
ATOM 1508 C C . ALA A 1 197 ? 2.746 24.922 11.031 1 97.56 197 ALA A C 1
ATOM 1510 O O . ALA A 1 197 ? 2.998 25.375 12.148 1 97.56 197 ALA A O 1
ATOM 1511 N N . ARG A 1 198 ? 1.522 24.609 10.617 1 95.5 198 ARG A N 1
ATOM 1512 C CA . ARG A 1 198 ? 0.37 25.109 11.359 1 95.5 198 ARG A CA 1
ATOM 1513 C C . ARG A 1 198 ? -0.022 24.156 12.477 1 95.5 198 ARG A C 1
ATOM 1515 O O . ARG A 1 198 ? -0.502 24.578 13.523 1 95.5 198 ARG A O 1
ATOM 1522 N N . PHE A 1 199 ? 0.173 22.875 12.227 1 97.12 199 PHE A N 1
ATOM 1523 C CA . PHE A 1 199 ? -0.443 21.922 13.141 1 97.12 199 PHE A CA 1
ATOM 1524 C C . PHE A 1 199 ? 0.597 20.953 13.703 1 97.12 199 PHE A C 1
ATOM 1526 O O . PHE A 1 199 ? 0.572 20.641 14.891 1 97.12 199 PHE A O 1
ATOM 1533 N N . GLU A 1 200 ? 1.518 20.5 12.93 1 98.62 200 GLU A N 1
ATOM 1534 C CA . GLU A 1 200 ? 2.42 19.422 13.344 1 98.62 200 GLU A CA 1
ATOM 1535 C C . GLU A 1 200 ? 3.584 19.969 14.164 1 98.62 200 GLU A C 1
ATOM 1537 O O . GLU A 1 200 ? 3.789 19.562 15.312 1 98.62 200 GLU A O 1
ATOM 1542 N N . LEU A 1 201 ? 4.27 20.953 13.672 1 98.81 201 LEU A N 1
ATOM 1543 C CA . LEU A 1 201 ? 5.434 21.484 14.359 1 98.81 201 LEU A CA 1
ATOM 1544 C C . LEU A 1 201 ? 5.055 22.016 15.742 1 98.81 201 LEU A C 1
ATOM 1546 O O . LEU A 1 201 ? 5.656 21.625 16.75 1 98.81 201 LEU A O 1
ATOM 1550 N N . PRO A 1 202 ? 3.99 22.812 15.828 1 98.62 202 PRO A N 1
ATOM 1551 C CA . PRO A 1 202 ? 3.648 23.328 17.156 1 98.62 202 PRO A CA 1
ATOM 1552 C C . PRO A 1 202 ? 3.25 22.234 18.125 1 98.62 202 PRO A C 1
ATOM 1554 O O . PRO A 1 202 ? 3.268 22.438 19.344 1 98.62 202 PRO A O 1
ATOM 1557 N N . SER A 1 203 ? 2.871 21.062 17.609 1 98.69 203 SER A N 1
ATOM 1558 C CA . SER A 1 203 ? 2.355 19.984 18.469 1 98.69 203 SER A CA 1
ATOM 1559 C C . SER A 1 203 ? 3.461 19.016 18.859 1 98.69 203 SER A C 1
ATOM 1561 O O . SER A 1 203 ? 3.24 18.125 19.688 1 98.69 203 SER A O 1
ATOM 1563 N N . LEU A 1 204 ? 4.672 19.125 18.281 1 98.88 204 LEU A N 1
ATOM 1564 C CA . LEU A 1 204 ? 5.809 18.312 18.703 1 98.88 204 LEU A CA 1
ATOM 1565 C C . LEU A 1 204 ? 6.281 18.719 20.094 1 98.88 204 LEU A C 1
ATOM 1567 O O . LEU A 1 204 ? 6.559 19.891 20.344 1 98.88 204 LEU A O 1
ATOM 1571 N N . SER A 1 205 ? 6.375 17.781 20.969 1 98.44 205 SER A N 1
ATOM 1572 C CA . SER A 1 205 ? 6.816 18.062 22.328 1 98.44 205 SER A CA 1
ATOM 1573 C C . SER A 1 205 ? 8.336 18.172 22.406 1 98.44 205 SER A C 1
ATOM 1575 O O . SER A 1 205 ? 9.047 17.172 22.219 1 98.44 205 SER A O 1
ATOM 1577 N N . PRO A 1 206 ? 8.828 19.328 22.812 1 98.25 206 PRO A N 1
ATOM 1578 C CA . PRO A 1 206 ? 10.281 19.453 22.938 1 98.25 206 PRO A CA 1
ATOM 1579 C C . PRO A 1 206 ? 10.867 18.531 24 1 98.25 206 PRO A C 1
ATOM 1581 O O . PRO A 1 206 ? 12.07 18.266 24 1 98.25 206 PRO A O 1
ATOM 1584 N N . GLU A 1 207 ? 10.039 18.047 24.938 1 98.19 207 GLU A N 1
ATOM 1585 C CA . GLU A 1 207 ? 10.484 17.141 25.984 1 98.19 207 GLU A CA 1
ATOM 1586 C C . GLU A 1 207 ? 10.609 15.711 25.438 1 98.19 207 GLU A C 1
ATOM 1588 O O . GLU A 1 207 ? 11.43 14.93 25.922 1 98.19 207 GLU A O 1
ATOM 1593 N N . GLU A 1 208 ? 9.773 15.398 24.453 1 98.38 208 GLU A N 1
ATOM 1594 C CA . GLU A 1 208 ? 9.703 14.023 23.969 1 98.38 208 GLU A CA 1
ATOM 1595 C C . GLU A 1 208 ? 10.453 13.844 22.656 1 98.38 208 GLU A C 1
ATOM 1597 O O . GLU A 1 208 ? 10.93 12.75 22.359 1 98.38 208 GLU A O 1
ATOM 1602 N N . VAL A 1 209 ? 10.523 14.891 21.875 1 98.75 209 VAL A N 1
ATOM 1603 C CA . VAL A 1 209 ? 11.188 14.836 20.578 1 98.75 209 VAL A CA 1
ATOM 1604 C C . VAL A 1 209 ? 12.602 15.391 20.688 1 98.75 209 VAL A C 1
ATOM 1606 O O . VAL A 1 209 ? 12.789 16.562 21.031 1 98.75 209 VAL A O 1
ATOM 1609 N N . GLN A 1 210 ? 13.586 14.633 20.344 1 97.75 210 GLN A N 1
ATOM 1610 C CA . GLN A 1 210 ? 14.984 14.984 20.547 1 97.75 210 GLN A CA 1
ATOM 1611 C C . GLN A 1 210 ? 15.586 15.594 19.281 1 97.75 210 GLN A C 1
ATOM 1613 O O . GLN A 1 210 ? 16.531 16.391 19.359 1 97.75 210 GLN A O 1
ATOM 1618 N N . MET A 1 211 ? 15.047 15.164 18.172 1 98.69 211 MET A N 1
ATOM 1619 C CA . MET A 1 211 ? 15.641 15.578 16.906 1 98.69 211 MET A CA 1
ATOM 1620 C C . MET A 1 211 ? 14.602 15.578 15.797 1 98.69 211 MET A C 1
ATOM 1622 O O . MET A 1 211 ? 13.766 14.672 15.719 1 98.69 211 MET A O 1
ATOM 1626 N N . VAL A 1 212 ? 14.672 16.594 14.938 1 98.88 212 VAL A N 1
ATOM 1627 C CA . VAL A 1 212 ? 13.906 16.641 13.695 1 98.88 212 VAL A CA 1
ATOM 1628 C C . VAL A 1 212 ? 14.836 16.453 12.508 1 98.88 212 VAL A C 1
ATOM 1630 O O . VAL A 1 212 ? 15.672 17.312 12.227 1 98.88 212 VAL A O 1
ATOM 1633 N N . ASN A 1 213 ? 14.742 15.328 11.797 1 98.81 213 ASN A N 1
ATOM 1634 C CA . ASN A 1 213 ? 15.453 15.125 10.539 1 98.81 213 ASN A CA 1
ATOM 1635 C C . ASN A 1 213 ? 14.68 15.703 9.359 1 98.81 213 ASN A C 1
ATOM 1637 O O . ASN A 1 213 ? 13.594 15.211 9.023 1 98.81 213 ASN A O 1
ATOM 1641 N N . ILE A 1 214 ? 15.25 16.688 8.781 1 98.81 214 ILE A N 1
ATOM 1642 C CA . ILE A 1 214 ? 14.648 17.312 7.613 1 98.81 214 ILE A CA 1
ATOM 1643 C C . ILE A 1 214 ? 15.289 16.766 6.344 1 98.81 214 ILE A C 1
ATOM 1645 O O . ILE A 1 214 ? 16.5 16.922 6.129 1 98.81 214 ILE A O 1
ATOM 1649 N N . TYR A 1 215 ? 14.508 16.078 5.523 1 98.69 215 TYR A N 1
ATOM 1650 C CA . TYR A 1 215 ? 14.953 15.57 4.234 1 98.69 215 TYR A CA 1
ATOM 1651 C C . TYR A 1 215 ? 14.312 16.344 3.09 1 98.69 215 TYR A C 1
ATOM 1653 O O . TYR A 1 215 ? 13.086 16.422 2.998 1 98.69 215 TYR A O 1
ATOM 1661 N N . VAL A 1 216 ? 15.125 16.906 2.268 1 98.62 216 VAL A N 1
ATOM 1662 C CA . VAL A 1 216 ? 14.656 17.641 1.093 1 98.62 216 VAL A CA 1
ATOM 1663 C C . VAL A 1 216 ? 14.852 16.781 -0.157 1 98.62 216 VAL A C 1
ATOM 1665 O O . VAL A 1 216 ? 15.992 16.469 -0.529 1 98.62 216 VAL A O 1
ATOM 1668 N N . VAL A 1 217 ? 13.742 16.484 -0.797 1 97.88 217 VAL A N 1
ATOM 1669 C CA . VAL A 1 217 ? 13.734 15.562 -1.931 1 97.88 217 VAL A CA 1
ATOM 1670 C C . VAL A 1 217 ? 13.859 16.344 -3.234 1 97.88 217 VAL A C 1
ATOM 1672 O O . VAL A 1 217 ? 13.156 17.344 -3.436 1 97.88 217 VAL A O 1
ATOM 1675 N N . HIS A 1 218 ? 14.703 15.898 -4.074 1 96.25 218 HIS A N 1
ATOM 1676 C CA . HIS A 1 218 ? 14.867 16.469 -5.41 1 96.25 218 HIS A CA 1
ATOM 1677 C C . HIS A 1 218 ? 14.719 15.383 -6.484 1 96.25 218 HIS A C 1
ATOM 1679 O O . HIS A 1 218 ? 15.414 14.367 -6.449 1 96.25 218 HIS A O 1
ATOM 1685 N N . ALA A 1 219 ? 13.82 15.664 -7.406 1 92.94 219 ALA A N 1
ATOM 1686 C CA . ALA A 1 219 ? 13.617 14.727 -8.508 1 92.94 219 ALA A CA 1
ATOM 1687 C C . ALA A 1 219 ? 14.906 14.508 -9.289 1 92.94 219 ALA A C 1
ATOM 1689 O O . ALA A 1 219 ? 15.727 15.422 -9.414 1 92.94 219 ALA A O 1
ATOM 1690 N N . VAL A 1 220 ? 14.992 13.312 -9.867 1 91.56 220 VAL A N 1
ATOM 1691 C CA . VAL A 1 220 ? 16.172 12.953 -10.633 1 91.56 220 VAL A CA 1
ATOM 1692 C C . VAL A 1 220 ? 16.25 13.781 -11.914 1 91.56 220 VAL A C 1
ATOM 1694 O O . VAL A 1 220 ? 15.227 14 -12.578 1 91.56 220 VAL A O 1
ATOM 1697 N N . ASN A 1 221 ? 17.359 14.258 -12.25 1 86.75 221 ASN A N 1
ATOM 1698 C CA . ASN A 1 221 ? 17.656 15.016 -13.461 1 86.75 221 ASN A CA 1
ATOM 1699 C C . ASN A 1 221 ? 16.938 16.359 -13.484 1 86.75 221 ASN A C 1
ATOM 1701 O O . ASN A 1 221 ? 16.562 16.844 -14.547 1 86.75 221 ASN A O 1
ATOM 1705 N N . GLN A 1 222 ? 16.484 16.875 -12.414 1 87.5 222 GLN A N 1
ATOM 1706 C CA . GLN A 1 222 ? 15.883 18.188 -12.281 1 87.5 222 GLN A CA 1
ATOM 1707 C C . GLN A 1 222 ? 16.734 19.094 -11.398 1 87.5 222 GLN A C 1
ATOM 1709 O O . GLN A 1 222 ? 17.469 18.609 -10.531 1 87.5 222 GLN A O 1
ATOM 1714 N N . PRO A 1 223 ? 16.625 20.344 -11.656 1 88.62 223 PRO A N 1
ATOM 1715 C CA . PRO A 1 223 ? 17.391 21.266 -10.82 1 88.62 223 PRO A CA 1
ATOM 1716 C C . PRO A 1 223 ? 16.938 21.266 -9.367 1 88.62 223 PRO A C 1
ATOM 1718 O O . PRO A 1 223 ? 15.742 21.109 -9.086 1 88.62 223 PRO A O 1
ATOM 1721 N N . TYR A 1 224 ? 17.906 21.406 -8.492 1 92.75 224 TYR A N 1
ATOM 1722 C CA . TYR A 1 224 ? 17.578 21.609 -7.082 1 92.75 224 TYR A CA 1
ATOM 1723 C C . TYR A 1 224 ? 17.078 23.031 -6.852 1 92.75 224 TYR A C 1
ATOM 1725 O O . TYR A 1 224 ? 17.859 23.984 -6.766 1 92.75 224 TYR A O 1
ATOM 1733 N N . ARG A 1 225 ? 15.812 23.188 -6.703 1 96.06 225 ARG A N 1
ATOM 1734 C CA . ARG A 1 225 ? 15.242 24.531 -6.559 1 96.06 225 ARG A CA 1
ATOM 1735 C C . ARG A 1 225 ? 15.414 25.047 -5.137 1 96.06 225 ARG A C 1
ATOM 1737 O O . ARG A 1 225 ? 15.914 26.156 -4.93 1 96.06 225 ARG A O 1
ATOM 1744 N N . GLU A 1 226 ? 14.93 24.328 -4.16 1 97.88 226 GLU A N 1
ATOM 1745 C CA . GLU A 1 226 ? 15.156 24.641 -2.754 1 97.88 226 GLU A CA 1
ATOM 1746 C C . GLU A 1 226 ? 15.969 23.547 -2.066 1 97.88 226 GLU A C 1
ATOM 1748 O O . GLU A 1 226 ? 15.734 22.359 -2.285 1 97.88 226 GLU A O 1
ATOM 1753 N N . THR A 1 227 ? 16.969 23.969 -1.311 1 98.06 227 THR A N 1
ATOM 1754 C CA . THR A 1 227 ? 17.844 23.062 -0.568 1 98.06 227 THR A CA 1
ATOM 1755 C C . THR A 1 227 ? 17.875 23.422 0.913 1 98.06 227 THR A C 1
ATOM 1757 O O . THR A 1 227 ? 17.219 24.391 1.329 1 98.06 227 THR A O 1
ATOM 1760 N N . CYS A 1 228 ? 18.656 22.703 1.685 1 98.38 228 CYS A N 1
ATOM 1761 C CA . CYS A 1 228 ? 18.766 22.969 3.115 1 98.38 228 CYS A CA 1
ATOM 1762 C C . CYS A 1 228 ? 19.281 24.375 3.375 1 98.38 228 CYS A C 1
ATOM 1764 O O . CYS A 1 228 ? 19 24.969 4.418 1 98.38 228 CYS A O 1
ATOM 1766 N N . ASN A 1 229 ? 19.938 24.969 2.375 1 97.75 229 ASN A N 1
ATOM 1767 C CA . ASN A 1 229 ? 20.656 26.219 2.646 1 97.75 229 ASN A CA 1
ATOM 1768 C C . ASN A 1 229 ? 20.047 27.391 1.898 1 97.75 229 ASN A C 1
ATOM 1770 O O . ASN A 1 229 ? 20.531 28.516 2 1 97.75 229 ASN A O 1
ATOM 1774 N N . ASN A 1 230 ? 19.031 27.172 1.147 1 97.12 230 ASN A N 1
ATOM 1775 C CA . ASN A 1 230 ? 18.406 28.266 0.401 1 97.12 230 ASN A CA 1
ATOM 1776 C C . ASN A 1 230 ? 16.891 28.109 0.34 1 97.12 230 ASN A C 1
ATOM 1778 O O . ASN A 1 230 ? 16.344 27.156 0.9 1 97.12 230 ASN A O 1
ATOM 1782 N N . GLY A 1 231 ? 16.234 29.141 -0.208 1 97.5 231 GLY A N 1
ATOM 1783 C CA . GLY A 1 231 ? 14.781 29.125 -0.313 1 97.5 231 GLY A CA 1
ATOM 1784 C C . GLY A 1 231 ? 14.086 29.328 1.02 1 97.5 231 GLY A C 1
ATOM 1785 O O . GLY A 1 231 ? 14.445 30.219 1.787 1 97.5 231 GLY A O 1
ATOM 1786 N N . THR A 1 232 ? 13.086 28.406 1.189 1 98.38 232 THR A N 1
ATOM 1787 C CA . THR A 1 232 ? 12.234 28.562 2.367 1 98.38 232 THR A CA 1
ATOM 1788 C C . THR A 1 232 ? 12.758 27.719 3.527 1 98.38 232 THR A C 1
ATOM 1790 O O . THR A 1 232 ? 12.242 27.812 4.645 1 98.38 232 THR A O 1
ATOM 1793 N N . LEU A 1 233 ? 13.789 26.953 3.375 1 98.56 233 LEU A N 1
ATOM 1794 C CA . LEU A 1 233 ? 14.234 25.984 4.363 1 98.56 233 LEU A CA 1
ATOM 1795 C C . LEU A 1 233 ? 14.93 26.672 5.531 1 98.56 233 LEU A C 1
ATOM 1797 O O . LEU A 1 233 ? 14.797 26.234 6.68 1 98.56 233 LEU A O 1
ATOM 1801 N N . PRO A 1 234 ? 15.719 27.734 5.289 1 98.44 234 PRO A N 1
ATOM 1802 C CA . PRO A 1 234 ? 16.266 28.453 6.445 1 98.44 234 PRO A CA 1
ATOM 1803 C C . PRO A 1 234 ? 15.172 28.938 7.395 1 98.44 234 PRO A C 1
ATOM 1805 O O . PRO A 1 234 ? 15.336 28.891 8.617 1 98.44 234 PRO A O 1
ATOM 1808 N N . ALA A 1 235 ? 14.102 29.391 6.793 1 98.38 235 ALA A N 1
ATOM 1809 C CA . ALA A 1 235 ? 12.984 29.828 7.625 1 98.38 235 ALA A CA 1
ATOM 1810 C C . ALA A 1 235 ? 12.398 28.656 8.414 1 98.38 235 ALA A C 1
ATOM 1812 O O . ALA A 1 235 ? 12.031 28.812 9.578 1 98.38 235 ALA A O 1
ATOM 1813 N N . MET A 1 236 ? 12.25 27.469 7.844 1 98.56 236 MET A N 1
ATOM 1814 C CA . MET A 1 236 ? 11.758 26.281 8.531 1 98.56 236 MET A CA 1
ATOM 1815 C C . MET A 1 236 ? 12.68 25.891 9.68 1 98.56 236 MET A C 1
ATOM 1817 O O . MET A 1 236 ? 12.219 25.594 10.781 1 98.56 236 MET A O 1
ATOM 1821 N N . GLN A 1 237 ? 13.953 25.891 9.367 1 98.69 237 GLN A N 1
ATOM 1822 C CA . GLN A 1 237 ? 14.953 25.531 10.375 1 98.69 237 GLN A CA 1
ATOM 1823 C C . GLN A 1 237 ? 14.883 26.469 11.578 1 98.69 237 GLN A C 1
ATOM 1825 O O . GLN A 1 237 ? 14.961 26.031 12.719 1 98.69 237 GLN A O 1
ATOM 1830 N N . ARG A 1 238 ? 14.734 27.75 11.312 1 98.44 238 ARG A N 1
ATOM 1831 C CA . ARG A 1 238 ? 14.57 28.734 12.391 1 98.44 238 ARG A CA 1
ATOM 1832 C C . ARG A 1 238 ? 13.32 28.438 13.211 1 98.44 238 ARG A C 1
ATOM 1834 O O . ARG A 1 238 ? 13.344 28.5 14.438 1 98.44 238 ARG A O 1
ATOM 1841 N N . ALA A 1 239 ? 12.227 28.109 12.5 1 98.69 239 ALA A N 1
ATOM 1842 C CA . ALA A 1 239 ? 10.969 27.812 13.188 1 98.69 239 ALA A CA 1
ATOM 1843 C C . ALA A 1 239 ? 11.125 26.594 14.102 1 98.69 239 ALA A C 1
ATOM 1845 O O . ALA A 1 239 ? 10.609 26.578 15.219 1 98.69 239 ALA A O 1
ATOM 1846 N N . VAL A 1 240 ? 11.82 25.531 13.648 1 98.81 240 VAL A N 1
ATOM 1847 C CA . VAL A 1 240 ? 12.055 24.328 14.422 1 98.81 240 VAL A CA 1
ATOM 1848 C C . VAL A 1 240 ? 12.875 24.656 15.672 1 98.81 240 VAL A C 1
ATOM 1850 O O . VAL A 1 240 ? 12.523 24.25 16.781 1 98.81 240 VAL A O 1
ATOM 1853 N N . LYS A 1 241 ? 13.906 25.469 15.508 1 98.44 241 LYS A N 1
ATOM 1854 C CA . LYS A 1 241 ? 14.766 25.875 16.625 1 98.44 241 LYS A CA 1
ATOM 1855 C C . LYS A 1 241 ? 14 26.734 17.625 1 98.44 241 LYS A C 1
ATOM 1857 O O . LYS A 1 241 ? 14.133 26.547 18.844 1 98.44 241 LYS A O 1
ATOM 1862 N N . GLU A 1 242 ? 13.242 27.656 17.078 1 98.31 242 GLU A N 1
ATOM 1863 C CA . GLU A 1 242 ? 12.461 28.547 17.938 1 98.31 242 GLU A CA 1
ATOM 1864 C C . GLU A 1 242 ? 11.438 27.766 18.766 1 98.31 242 GLU A C 1
ATOM 1866 O O . GLU A 1 242 ? 11.062 28.188 19.859 1 98.31 242 GLU A O 1
ATOM 1871 N N . HIS A 1 243 ? 11.023 26.625 18.234 1 98.31 243 HIS A N 1
ATOM 1872 C CA . HIS A 1 243 ? 10.094 25.766 18.969 1 98.31 243 HIS A CA 1
ATOM 1873 C C . HIS A 1 243 ? 10.82 24.938 20.016 1 98.31 243 HIS A C 1
ATOM 1875 O O . HIS A 1 243 ? 10.18 24.219 20.812 1 98.31 243 HIS A O 1
ATOM 1881 N N . GLY A 1 244 ? 12.117 25.031 20.016 1 98.25 244 GLY A N 1
ATOM 1882 C CA . GLY A 1 244 ? 12.898 24.359 21.047 1 98.25 244 GLY A CA 1
ATOM 1883 C C . GLY A 1 244 ? 13.43 23.016 20.625 1 98.25 244 GLY A C 1
ATOM 1884 O O . GLY A 1 244 ? 13.789 22.188 21.453 1 98.25 244 GLY A O 1
ATOM 1885 N N . LEU A 1 245 ? 13.438 22.734 19.375 1 98.75 245 LEU A N 1
ATOM 1886 C CA . LEU A 1 245 ? 13.859 21.438 18.859 1 98.75 245 LEU A CA 1
ATOM 1887 C C . LEU A 1 245 ? 15.203 21.547 18.141 1 98.75 245 LEU A C 1
ATOM 1889 O O . LEU A 1 245 ? 15.539 22.609 17.609 1 98.75 245 LEU A O 1
ATOM 1893 N N . LYS A 1 246 ? 15.961 20.484 18.172 1 98.62 246 LYS A N 1
ATOM 1894 C CA . LYS A 1 246 ? 17.141 20.359 17.328 1 98.62 246 LYS A CA 1
ATOM 1895 C C . LYS A 1 246 ? 16.781 19.766 15.961 1 98.62 246 LYS A C 1
ATOM 1897 O O . LYS A 1 246 ? 15.742 19.141 15.805 1 98.62 246 LYS A O 1
ATOM 1902 N N . TYR A 1 247 ? 17.672 20.047 14.984 1 98.69 247 TYR A N 1
ATOM 1903 C CA . TYR A 1 247 ? 17.359 19.516 13.664 1 98.69 247 TYR A CA 1
ATOM 1904 C C . TYR A 1 247 ? 18.625 19.156 12.898 1 98.69 247 TYR A C 1
ATOM 1906 O O . TYR A 1 247 ? 19.719 19.609 13.25 1 98.69 247 TYR A O 1
ATOM 1914 N N . THR A 1 248 ? 18.484 18.234 11.977 1 98.69 248 THR A N 1
AT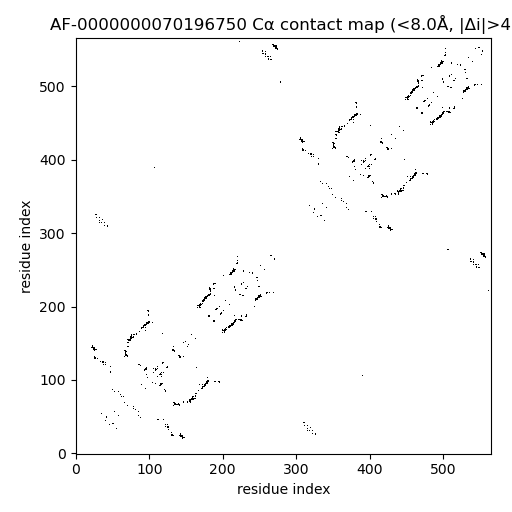OM 1915 C CA . THR A 1 248 ? 19.406 18.016 10.859 1 98.69 248 THR A CA 1
ATOM 1916 C C . THR A 1 248 ? 18.688 18.25 9.531 1 98.69 248 THR A C 1
ATOM 1918 O O . THR A 1 248 ? 17.469 18.188 9.453 1 98.69 248 THR A O 1
ATOM 1921 N N . CYS A 1 249 ? 19.406 18.656 8.555 1 98.69 249 CYS A N 1
ATOM 1922 C CA . CYS A 1 249 ? 18.844 18.859 7.227 1 98.69 249 CYS A CA 1
ATOM 1923 C C . CYS A 1 249 ? 19.719 18.234 6.16 1 98.69 249 CYS A C 1
ATOM 1925 O O . CYS A 1 249 ? 20.938 18.422 6.16 1 98.69 249 CYS A O 1
ATOM 1927 N N . GLN A 1 250 ? 19.172 17.406 5.32 1 98.06 250 GLN A N 1
ATOM 1928 C CA . GLN A 1 250 ? 19.922 16.734 4.254 1 98.06 250 GLN A CA 1
ATOM 1929 C C . GLN A 1 250 ? 19.172 16.844 2.924 1 98.06 250 GLN A C 1
ATOM 1931 O O . GLN A 1 250 ? 17.953 16.656 2.873 1 98.06 250 GLN A O 1
ATOM 1936 N N . ASP A 1 251 ? 19.891 17.156 1.92 1 96.56 251 ASP A N 1
ATOM 1937 C CA . ASP A 1 251 ? 19.375 17.078 0.559 1 96.56 251 ASP A CA 1
ATOM 1938 C C . ASP A 1 251 ? 19.531 15.68 -0.011 1 96.56 251 ASP A C 1
ATOM 1940 O O . ASP A 1 251 ? 20.641 15.141 -0.034 1 96.56 251 ASP A O 1
ATOM 1944 N N . ASN A 1 252 ? 18.422 15.023 -0.454 1 94 252 ASN A N 1
ATOM 1945 C CA . ASN A 1 252 ? 18.406 13.727 -1.116 1 94 252 ASN A CA 1
ATOM 1946 C C . ASN A 1 252 ? 19.25 12.703 -0.37 1 94 252 ASN A C 1
ATOM 1948 O O . ASN A 1 252 ? 20.219 12.172 -0.923 1 94 252 ASN A O 1
ATOM 1952 N N . PRO A 1 253 ? 18.875 12.43 0.848 1 95.12 253 PRO A N 1
ATOM 1953 C CA . PRO A 1 253 ? 19.609 11.32 1.467 1 95.12 253 PRO A CA 1
ATOM 1954 C C . PRO A 1 253 ? 19.703 10.094 0.558 1 95.12 253 PRO A C 1
ATOM 1956 O O . PRO A 1 253 ? 18.812 9.867 -0.265 1 95.12 253 PRO A O 1
ATOM 1959 N N . GLN A 1 254 ? 20.719 9.305 0.753 1 94.12 254 GLN A N 1
ATOM 1960 C CA . GLN A 1 254 ? 21.047 8.227 -0.181 1 94.12 254 GLN A CA 1
ATOM 1961 C C . GLN A 1 254 ? 19.875 7.27 -0.348 1 94.12 254 GLN A C 1
ATOM 1963 O O . GLN A 1 254 ? 19.562 6.836 -1.462 1 94.12 254 GLN A O 1
ATOM 1968 N N . ALA A 1 255 ? 19.25 6.914 0.73 1 96.06 255 ALA A N 1
ATOM 1969 C CA . ALA A 1 255 ? 18.109 5.992 0.661 1 96.06 255 ALA A CA 1
ATOM 1970 C C . ALA A 1 255 ? 17 6.551 -0.235 1 96.06 255 ALA A C 1
ATOM 1972 O O . ALA A 1 255 ? 16.438 5.82 -1.048 1 96.06 255 ALA A O 1
ATOM 1973 N N . ILE A 1 256 ? 16.734 7.805 -0.102 1 96.62 256 ILE A N 1
ATOM 1974 C CA . ILE A 1 256 ? 15.695 8.461 -0.892 1 96.62 256 ILE A CA 1
ATOM 1975 C C . ILE A 1 256 ? 16.125 8.531 -2.354 1 96.62 256 ILE A C 1
ATOM 1977 O O . ILE A 1 256 ? 15.312 8.32 -3.26 1 96.62 256 ILE A O 1
ATOM 1981 N N . LEU A 1 257 ? 17.391 8.82 -2.572 1 94.94 257 LEU A N 1
ATOM 1982 C CA . LEU A 1 257 ? 17.906 8.867 -3.938 1 94.94 257 LEU A CA 1
ATOM 1983 C C . LEU A 1 257 ? 17.719 7.516 -4.625 1 94.94 257 LEU A C 1
ATOM 1985 O O . LEU A 1 257 ? 17.328 7.453 -5.793 1 94.94 257 LEU A O 1
ATOM 1989 N N . HIS A 1 258 ? 18.047 6.441 -3.912 1 96.06 258 HIS A N 1
ATOM 1990 C CA . HIS A 1 258 ? 17.812 5.109 -4.461 1 96.06 258 HIS A CA 1
ATOM 1991 C C . HIS A 1 258 ? 16.359 4.91 -4.832 1 96.06 258 HIS A C 1
ATOM 1993 O O . HIS A 1 258 ? 16.047 4.355 -5.887 1 96.06 258 HIS A O 1
ATOM 1999 N N . LEU A 1 259 ? 15.5 5.352 -3.965 1 96.5 259 LEU A N 1
ATOM 2000 C CA . LEU A 1 259 ? 14.07 5.227 -4.227 1 96.5 259 LEU A CA 1
ATOM 2001 C C . LEU A 1 259 ? 13.68 5.992 -5.488 1 96.5 259 LEU A C 1
ATOM 2003 O O . LEU A 1 259 ? 12.945 5.473 -6.332 1 96.5 259 LEU A O 1
ATOM 2007 N N . LEU A 1 260 ? 14.203 7.195 -5.668 1 95.88 260 LEU A N 1
ATOM 2008 C CA . LEU A 1 260 ? 13.914 8.016 -6.836 1 95.88 260 LEU A CA 1
ATOM 2009 C C . LEU A 1 260 ? 14.508 7.398 -8.102 1 95.88 260 LEU A C 1
ATOM 2011 O O . LEU A 1 260 ? 13.93 7.516 -9.18 1 95.88 260 LEU A O 1
ATOM 2015 N N . CYS A 1 261 ? 15.562 6.703 -8 1 95.75 261 CYS A N 1
ATOM 2016 C CA . CYS A 1 261 ? 16.297 6.145 -9.133 1 95.75 261 CYS A CA 1
ATOM 2017 C C . CYS A 1 261 ? 15.594 4.902 -9.672 1 95.75 261 CYS A C 1
ATOM 2019 O O . CYS A 1 261 ? 15.906 4.441 -10.773 1 95.75 261 CYS A O 1
ATOM 2021 N N . VAL A 1 262 ? 14.609 4.371 -8.969 1 95.88 262 VAL A N 1
ATOM 2022 C CA . VAL A 1 262 ? 13.852 3.219 -9.445 1 95.88 262 VAL A CA 1
ATOM 2023 C C . VAL A 1 262 ? 13.18 3.559 -10.773 1 95.88 262 VAL A C 1
ATOM 2025 O O . VAL A 1 262 ? 13.094 2.717 -11.672 1 95.88 262 VAL A O 1
ATOM 2028 N N . ASP A 1 263 ? 12.773 4.793 -10.922 1 94 263 ASP A N 1
ATOM 2029 C CA . ASP A 1 263 ? 12.039 5.207 -12.117 1 94 263 ASP A CA 1
ATOM 2030 C C . ASP A 1 263 ? 12.992 5.664 -13.219 1 94 263 ASP A C 1
ATOM 2032 O O . ASP A 1 263 ? 12.594 5.809 -14.375 1 94 263 ASP A O 1
ATOM 2036 N N . SER A 1 264 ? 14.227 5.902 -12.852 1 91.75 264 SER A N 1
ATOM 2037 C CA . SER A 1 264 ? 15.211 6.383 -13.82 1 91.75 264 SER A CA 1
ATOM 2038 C C . SER A 1 264 ? 16.578 5.785 -13.555 1 91.75 264 SER A C 1
ATOM 2040 O O . SER A 1 264 ? 17.562 6.516 -13.383 1 91.75 264 SER A O 1
ATOM 2042 N N . PRO A 1 265 ? 16.594 4.504 -13.633 1 91 265 PRO A N 1
ATOM 2043 C CA . PRO A 1 265 ? 17.844 3.867 -13.227 1 91 265 PRO A CA 1
ATOM 2044 C C . PRO A 1 265 ? 19 4.176 -14.188 1 91 265 PRO A C 1
ATOM 2046 O O . PRO A 1 265 ? 20.172 4.078 -13.805 1 91 265 PRO A O 1
ATOM 2049 N N . GLY A 1 266 ? 18.75 4.59 -15.375 1 89.12 266 GLY A N 1
ATOM 2050 C CA . GLY A 1 266 ? 19.781 4.871 -16.359 1 89.12 266 GLY A CA 1
ATOM 2051 C C . GLY A 1 266 ? 20.297 6.297 -16.297 1 89.12 266 GLY A C 1
ATOM 2052 O O . GLY A 1 266 ? 21.25 6.648 -17 1 89.12 266 GLY A O 1
ATOM 2053 N N . SER A 1 267 ? 19.688 7.09 -15.5 1 90.56 267 SER A N 1
ATOM 2054 C CA . SER A 1 267 ? 20.109 8.477 -15.359 1 90.56 267 SER A CA 1
ATOM 2055 C C . SER A 1 267 ? 21.531 8.562 -14.805 1 90.56 267 SER A C 1
ATOM 2057 O O . SER A 1 267 ? 21.969 7.672 -14.07 1 90.56 267 SER A O 1
ATOM 2059 N N . LEU A 1 268 ? 22.172 9.594 -15.102 1 86.5 268 LEU A N 1
ATOM 2060 C CA . LEU A 1 268 ? 23.562 9.781 -14.672 1 86.5 268 LEU A CA 1
ATOM 2061 C C . LEU A 1 268 ? 23.656 9.82 -13.156 1 86.5 268 LEU A C 1
ATOM 2063 O O . LEU A 1 268 ? 24.594 9.258 -12.57 1 86.5 268 LEU A O 1
ATOM 2067 N N . MET A 1 269 ? 22.703 10.367 -12.508 1 87.06 269 MET A N 1
ATOM 2068 C CA . MET A 1 269 ? 22.719 10.523 -11.055 1 87.06 269 MET A CA 1
ATOM 2069 C C . MET A 1 269 ? 22.438 9.195 -10.367 1 87.06 269 MET A C 1
ATOM 2071 O O . MET A 1 269 ? 22.641 9.062 -9.156 1 87.06 269 MET A O 1
ATOM 2075 N N . CYS A 1 270 ? 22.031 8.211 -11.125 1 91.94 270 CYS A N 1
ATOM 2076 C CA . CYS A 1 270 ? 21.578 6.949 -10.555 1 91.94 270 CYS A CA 1
ATOM 2077 C C . CYS A 1 270 ? 22.562 5.824 -10.867 1 91.94 270 CYS A C 1
ATOM 2079 O O . CYS A 1 270 ? 22.297 4.66 -10.562 1 91.94 270 CYS A O 1
ATOM 2081 N N . ARG A 1 271 ? 23.609 6.168 -11.477 1 87.88 271 ARG A N 1
ATOM 2082 C CA . ARG A 1 271 ? 24.562 5.133 -11.859 1 87.88 271 ARG A CA 1
ATOM 2083 C C . ARG A 1 271 ? 25.25 4.551 -10.633 1 87.88 271 ARG A C 1
ATOM 2085 O O . ARG A 1 271 ? 25.891 5.281 -9.867 1 87.88 271 ARG A O 1
ATOM 2092 N N . ILE A 1 272 ? 25.031 3.299 -10.398 1 83 272 ILE A N 1
ATOM 2093 C CA . ILE A 1 272 ? 25.672 2.602 -9.297 1 83 272 ILE A CA 1
ATOM 2094 C C . ILE A 1 272 ? 27.078 2.148 -9.719 1 83 272 ILE A C 1
ATOM 2096 O O . ILE A 1 272 ? 27.266 1.699 -10.852 1 83 272 ILE A O 1
ATOM 2100 N N . ALA A 1 273 ? 28.062 2.402 -8.766 1 71.12 273 ALA A N 1
ATOM 2101 C CA . ALA A 1 273 ? 29.453 2.047 -9.031 1 71.12 273 ALA A CA 1
ATOM 2102 C C . ALA A 1 273 ? 29.594 0.546 -9.258 1 71.12 273 ALA A C 1
ATOM 2104 O O . ALA A 1 273 ? 29 -0.259 -8.539 1 71.12 273 ALA A O 1
ATOM 2105 N N . GLN A 1 274 ? 29.672 0.048 -10.492 1 59.84 274 GLN A N 1
ATOM 2106 C CA . GLN A 1 274 ? 29.828 -1.364 -10.82 1 59.84 274 GLN A CA 1
ATOM 2107 C C . GLN A 1 274 ? 30.953 -1.997 -10.016 1 59.84 274 GLN A C 1
ATOM 2109 O O . GLN A 1 274 ? 32.094 -1.512 -10.039 1 59.84 274 GLN A O 1
ATOM 2114 N N . HIS A 1 275 ? 30.672 -2.328 -8.711 1 52.03 275 HIS A N 1
ATOM 2115 C CA . HIS A 1 275 ? 31.75 -3.074 -8.055 1 52.03 275 HIS A CA 1
ATOM 2116 C C . HIS A 1 275 ? 31.812 -4.504 -8.57 1 52.03 275 HIS A C 1
ATOM 2118 O O . HIS A 1 275 ? 30.812 -5.078 -8.977 1 52.03 275 HIS A O 1
ATOM 2124 N N . GLY A 1 276 ? 32.844 -4.895 -9.266 1 45.31 276 GLY A N 1
ATOM 2125 C CA . GLY A 1 276 ? 33.125 -6.242 -9.727 1 45.31 276 GLY A CA 1
ATOM 2126 C C . GLY A 1 276 ? 32.469 -7.316 -8.867 1 45.31 276 GLY A C 1
ATOM 2127 O O . GLY A 1 276 ? 32.25 -7.105 -7.676 1 45.31 276 GLY A O 1
ATOM 2128 N N . ASN A 1 277 ? 31.672 -8.219 -9.453 1 42.12 277 ASN A N 1
ATOM 2129 C CA . ASN A 1 277 ? 31.094 -9.438 -8.906 1 42.12 277 ASN A CA 1
ATOM 2130 C C . ASN A 1 277 ? 31.969 -10.047 -7.82 1 42.12 277 ASN A C 1
ATOM 2132 O O . ASN A 1 277 ? 33.125 -10.406 -8.078 1 42.12 277 ASN A O 1
ATOM 2136 N N . TYR A 1 278 ? 32.031 -9.57 -6.633 1 39.56 278 TYR A N 1
ATOM 2137 C CA . TYR A 1 278 ? 32.781 -10.344 -5.648 1 39.56 278 TYR A CA 1
ATOM 2138 C C . TYR A 1 278 ? 32.375 -11.812 -5.672 1 39.56 278 TYR A C 1
ATOM 2140 O O . TYR A 1 278 ? 31.656 -12.281 -4.773 1 39.56 278 TYR A O 1
ATOM 2148 N N . SER A 1 279 ? 31.766 -12.375 -6.637 1 38.09 279 SER A N 1
ATOM 2149 C CA . SER A 1 279 ? 31.672 -13.828 -6.582 1 38.09 279 SER A CA 1
ATOM 2150 C C . SER A 1 279 ? 32.969 -14.445 -6.09 1 38.09 279 SER A C 1
ATOM 2152 O O . SER A 1 279 ? 32.969 -15.57 -5.574 1 38.09 279 SER A O 1
ATOM 2154 N N . HIS A 1 280 ? 34.281 -14.008 -6.531 1 34.44 280 HIS A N 1
ATOM 2155 C CA . HIS A 1 280 ? 35.5 -14.82 -6.367 1 34.44 280 HIS A CA 1
ATOM 2156 C C . HIS A 1 280 ? 36 -14.773 -4.93 1 34.44 280 HIS A C 1
ATOM 2158 O O . HIS A 1 280 ? 37 -15.43 -4.594 1 34.44 280 HIS A O 1
ATOM 2164 N N . ILE A 1 281 ? 35.781 -13.891 -4.113 1 32.94 281 ILE A N 1
ATOM 2165 C CA . ILE A 1 281 ? 36.625 -13.914 -2.938 1 32.94 281 ILE A CA 1
ATOM 2166 C C . ILE A 1 281 ? 36.156 -14.992 -1.969 1 32.94 281 ILE A C 1
ATOM 2168 O O . ILE A 1 281 ? 36.812 -15.266 -0.963 1 32.94 281 ILE A O 1
ATOM 2172 N N . PHE A 1 282 ? 34.875 -15.336 -1.815 1 30.33 282 PHE A N 1
ATOM 2173 C CA . PHE A 1 282 ? 34.719 -16.5 -0.947 1 30.33 282 PHE A CA 1
ATOM 2174 C C . PHE A 1 282 ? 34.906 -17.797 -1.734 1 30.33 282 PHE A C 1
ATOM 2176 O O . PHE A 1 282 ? 33.938 -18.297 -2.34 1 30.33 282 PHE A O 1
ATOM 2183 N N . GLY A 1 283 ? 35.625 -17.859 -2.771 1 19.11 283 GLY A N 1
ATOM 2184 C CA . GLY A 1 283 ? 36.219 -19.125 -3.137 1 19.11 283 GLY A CA 1
ATOM 2185 C C . GLY A 1 283 ? 37.062 -19.719 -2.029 1 19.11 283 GLY A C 1
ATOM 2186 O O . GLY A 1 283 ? 37.656 -19 -1.234 1 19.11 283 GLY A O 1
ATOM 2187 N N . MET B 1 1 ? 34.656 -37.375 57.812 1 29.66 1 MET B N 1
ATOM 2188 C CA . MET B 1 1 ? 33.25 -37.406 57.344 1 29.66 1 MET B CA 1
ATOM 2189 C C . MET B 1 1 ? 32.969 -36.219 56.438 1 29.66 1 MET B C 1
ATOM 2191 O O . MET B 1 1 ? 32.875 -35.094 56.875 1 29.66 1 MET B O 1
ATOM 2195 N N . GLU B 1 2 ? 33.531 -36.281 55.156 1 36.69 2 GLU B N 1
ATOM 2196 C CA . GLU B 1 2 ? 33.562 -35.25 54.094 1 36.69 2 GLU B CA 1
ATOM 2197 C C . GLU B 1 2 ? 32.188 -35.031 53.5 1 36.69 2 GLU B C 1
ATOM 2199 O O . GLU B 1 2 ? 31.484 -35.969 53.156 1 36.69 2 GLU B O 1
ATOM 2204 N N . CYS B 1 3 ? 31.438 -33.938 53.938 1 35.69 3 CYS B N 1
ATOM 2205 C CA . CYS B 1 3 ? 30.141 -33.406 53.5 1 35.69 3 CYS B CA 1
ATOM 2206 C C . CYS B 1 3 ? 30.109 -33.125 52 1 35.69 3 CYS B C 1
ATOM 2208 O O . CYS B 1 3 ? 30.844 -32.281 51.5 1 35.69 3 CYS B O 1
ATOM 2210 N N . TYR B 1 4 ? 30.016 -34.156 51.156 1 32.03 4 TYR B N 1
ATOM 2211 C CA . TYR B 1 4 ? 29.812 -33.969 49.75 1 32.03 4 TYR B CA 1
ATOM 2212 C C . TYR B 1 4 ? 28.469 -33.281 49.469 1 32.03 4 TYR B C 1
ATOM 2214 O O . TYR B 1 4 ? 27.438 -33.75 49.938 1 32.03 4 TYR B O 1
ATOM 2222 N N . THR B 1 5 ? 28.484 -31.922 49.375 1 35.16 5 THR B N 1
ATOM 2223 C CA . THR B 1 5 ? 27.297 -31.172 48.938 1 35.16 5 THR B CA 1
ATOM 2224 C C . THR B 1 5 ? 26.906 -31.578 47.531 1 35.16 5 THR B C 1
ATOM 2226 O O . THR B 1 5 ? 27.703 -31.484 46.594 1 35.16 5 THR B O 1
ATOM 2229 N N . LEU B 1 6 ? 26.016 -32.5 47.375 1 33.22 6 LEU B N 1
ATOM 2230 C CA . LEU B 1 6 ? 25.406 -32.812 46.062 1 33.22 6 LEU B CA 1
ATOM 2231 C C . LEU B 1 6 ? 24.594 -31.656 45.562 1 33.22 6 LEU B C 1
ATOM 2233 O O . LEU B 1 6 ? 23.641 -31.219 46.188 1 33.22 6 LEU B O 1
ATOM 2237 N N . ILE B 1 7 ? 25.25 -30.719 44.875 1 36.78 7 ILE B N 1
ATOM 2238 C CA . ILE B 1 7 ? 24.484 -29.688 44.156 1 36.78 7 ILE B CA 1
ATOM 2239 C C . ILE B 1 7 ? 23.656 -30.344 43.062 1 36.78 7 ILE B C 1
ATOM 2241 O O . ILE B 1 7 ? 24.203 -30.969 42.156 1 36.78 7 ILE B O 1
ATOM 2245 N N . VAL B 1 8 ? 22.422 -30.688 43.344 1 37.81 8 VAL B N 1
ATOM 2246 C CA . VAL B 1 8 ? 21.469 -31.125 42.344 1 37.81 8 VAL B CA 1
ATOM 2247 C C . VAL B 1 8 ? 21.188 -29.969 41.375 1 37.81 8 VAL B C 1
ATOM 2249 O O . VAL B 1 8 ? 20.672 -28.922 41.781 1 37.81 8 VAL B O 1
ATOM 2252 N N . ALA B 1 9 ? 21.938 -29.906 40.312 1 34.84 9 ALA B N 1
ATOM 2253 C CA . ALA B 1 9 ? 21.578 -29.031 39.188 1 34.84 9 ALA B CA 1
ATOM 2254 C C . ALA B 1 9 ? 20.188 -29.359 38.656 1 34.84 9 ALA B C 1
ATOM 2256 O O . ALA B 1 9 ? 19.969 -30.469 38.156 1 34.84 9 ALA B O 1
ATOM 2257 N N . CYS B 1 10 ? 19.109 -28.828 39.281 1 32.97 10 CYS B N 1
ATOM 2258 C CA . CYS B 1 10 ? 17.812 -28.875 38.625 1 32.97 10 CYS B CA 1
ATOM 2259 C C . CYS B 1 10 ? 17.906 -28.312 37.219 1 32.97 10 CYS B C 1
ATOM 2261 O O . CYS B 1 10 ? 18.156 -27.109 37.031 1 32.97 10 CYS B O 1
ATOM 2263 N N . LEU B 1 11 ? 18.297 -29.156 36.281 1 31.56 11 LEU B N 1
ATOM 2264 C CA . LEU B 1 11 ? 18.125 -28.781 34.875 1 31.56 11 LEU B CA 1
ATOM 2265 C C . LEU B 1 11 ? 16.672 -28.422 34.562 1 31.56 11 LEU B C 1
ATOM 2267 O O . LEU B 1 11 ? 15.805 -29.312 34.562 1 31.56 11 LEU B O 1
ATOM 2271 N N . LEU B 1 12 ? 16.188 -27.266 34.938 1 33.16 12 LEU B N 1
ATOM 2272 C CA . LEU B 1 12 ? 14.938 -26.75 34.375 1 33.16 12 LEU B CA 1
ATOM 2273 C C . LEU B 1 12 ? 14.969 -26.812 32.844 1 33.16 12 LEU B C 1
ATOM 2275 O O . LEU B 1 12 ? 15.727 -26.094 32.188 1 33.16 12 LEU B O 1
ATOM 2279 N N . CYS B 1 13 ? 14.648 -28.062 32.281 1 29.91 13 CYS B N 1
ATOM 2280 C CA . CYS B 1 13 ? 14.336 -28.125 30.859 1 29.91 13 CYS B CA 1
ATOM 2281 C C . CYS B 1 13 ? 13.273 -27.109 30.484 1 29.91 13 CYS B C 1
ATOM 2283 O O . CYS B 1 13 ? 12.117 -27.219 30.906 1 29.91 13 CYS B O 1
ATOM 2285 N N . LEU B 1 14 ? 13.609 -25.859 30.266 1 35.06 14 LEU B N 1
ATOM 2286 C CA . LEU B 1 14 ? 12.719 -24.938 29.547 1 35.06 14 LEU B CA 1
ATOM 2287 C C . LEU B 1 14 ? 12.156 -25.609 28.297 1 35.06 14 LEU B C 1
ATOM 2289 O O . LEU B 1 14 ? 12.883 -25.859 27.344 1 35.06 14 LEU B O 1
ATOM 2293 N N . LEU B 1 15 ? 11.172 -26.531 28.516 1 33.28 15 LEU B N 1
ATOM 2294 C CA . LEU B 1 15 ? 10.422 -26.922 27.328 1 33.28 15 LEU B CA 1
ATOM 2295 C C . LEU B 1 15 ? 10.023 -25.703 26.516 1 33.28 15 LEU B C 1
ATOM 2297 O O . LEU B 1 15 ? 9.477 -24.734 27.047 1 33.28 15 LEU B O 1
ATOM 2301 N N . PRO B 1 16 ? 10.633 -25.516 25.406 1 39.69 16 PRO B N 1
ATOM 2302 C CA . PRO B 1 16 ? 10.062 -24.469 24.562 1 39.69 16 PRO B CA 1
ATOM 2303 C C . PRO B 1 16 ? 8.539 -24.578 24.438 1 39.69 16 PRO B C 1
ATOM 2305 O O . PRO B 1 16 ? 8.016 -25.672 24.25 1 39.69 16 PRO B O 1
ATOM 2308 N N . LEU B 1 17 ? 7.793 -23.766 25.156 1 34.78 17 LEU B N 1
ATOM 2309 C CA . LEU B 1 17 ? 6.375 -23.641 24.844 1 34.78 17 LEU B CA 1
ATOM 2310 C C . LEU B 1 17 ? 6.156 -23.516 23.328 1 34.78 17 LEU B C 1
ATOM 2312 O O . LEU B 1 17 ? 6.562 -22.531 22.719 1 34.78 17 LEU B O 1
ATOM 2316 N N . ALA B 1 18 ? 6.188 -24.656 22.641 1 39.75 18 ALA B N 1
ATOM 2317 C CA . ALA B 1 18 ? 5.531 -24.594 21.328 1 39.75 18 ALA B CA 1
ATOM 2318 C C . ALA B 1 18 ? 4.246 -23.766 21.406 1 39.75 18 ALA B C 1
ATOM 2320 O O . ALA B 1 18 ? 3.268 -24.188 22.031 1 39.75 18 ALA B O 1
ATOM 2321 N N . THR B 1 19 ? 4.277 -22.531 21.469 1 38.81 19 THR B N 1
ATOM 2322 C CA . THR B 1 19 ? 3.021 -21.828 21.219 1 38.81 19 THR B CA 1
ATOM 2323 C C . THR B 1 19 ? 2.301 -22.422 20.016 1 38.81 19 THR B C 1
ATOM 2325 O O . THR B 1 19 ? 2.824 -22.406 18.906 1 38.81 19 THR B O 1
ATOM 2328 N N . CYS B 1 20 ? 1.607 -23.516 20.125 1 35.12 20 CYS B N 1
ATOM 2329 C CA . CYS B 1 20 ? 0.639 -23.938 19.109 1 35.12 20 CYS B CA 1
ATOM 2330 C C . CYS B 1 20 ? -0.064 -22.734 18.5 1 35.12 20 CYS B C 1
ATOM 2332 O O . CYS B 1 20 ? -0.846 -22.047 19.156 1 35.12 20 CYS B O 1
ATOM 2334 N N . VAL B 1 21 ? 0.526 -22.031 17.688 1 43.5 21 VAL B N 1
ATOM 2335 C CA . VAL B 1 21 ? -0.235 -21.047 16.922 1 43.5 21 VAL B CA 1
ATOM 2336 C C . VAL B 1 21 ? -1.553 -21.672 16.453 1 43.5 21 VAL B C 1
ATOM 2338 O O . VAL B 1 21 ? -1.558 -22.609 15.664 1 43.5 21 VAL B O 1
ATOM 2341 N N . THR B 1 22 ? -2.516 -21.984 17.281 1 48.22 22 THR B N 1
ATOM 2342 C CA . THR B 1 22 ? -3.865 -22.406 16.906 1 48.22 22 THR B CA 1
ATOM 2343 C C . THR B 1 22 ? -4.289 -21.766 15.594 1 48.22 22 THR B C 1
ATOM 2345 O O . THR B 1 22 ? -4.113 -20.562 15.398 1 48.22 22 THR B O 1
ATOM 2348 N N . PRO B 1 23 ? -4.457 -22.672 14.531 1 59.81 23 PRO B N 1
ATOM 2349 C CA . PRO B 1 23 ? -4.914 -22.141 13.242 1 59.81 23 PRO B CA 1
ATOM 2350 C C . PRO B 1 23 ? -6.047 -21.125 13.406 1 59.81 23 PRO B C 1
ATOM 2352 O O . PRO B 1 23 ? -6.98 -21.344 14.18 1 59.81 23 PRO B O 1
ATOM 2355 N N . SER B 1 24 ? -5.961 -19.859 13.094 1 82 24 SER B N 1
ATOM 2356 C CA . SER B 1 24 ? -7 -18.828 13.172 1 82 24 SER B CA 1
ATOM 2357 C C . SER B 1 24 ? -8.125 -19.109 12.18 1 82 24 SER B C 1
ATOM 2359 O O . SER B 1 24 ? -7.926 -19.812 11.188 1 82 24 SER B O 1
ATOM 2361 N N . GLY B 1 25 ? -9.461 -19.094 12.586 1 93.81 25 GLY B N 1
ATOM 2362 C CA . GLY B 1 25 ? -10.633 -19.188 11.727 1 93.81 25 GLY B CA 1
ATOM 2363 C C . GLY B 1 25 ? -10.727 -18.062 10.719 1 93.81 25 GLY B C 1
ATOM 2364 O O . GLY B 1 25 ? -9.719 -17.438 10.391 1 93.81 25 GLY B O 1
ATOM 2365 N N . THR B 1 26 ? -11.875 -18.094 10.117 1 96.69 26 THR B N 1
ATOM 2366 C CA . THR B 1 26 ? -12.164 -17.031 9.156 1 96.69 26 THR B CA 1
ATOM 2367 C C . THR B 1 26 ? -11.93 -15.656 9.781 1 96.69 26 THR B C 1
ATOM 2369 O O . THR B 1 26 ? -12.258 -15.438 10.945 1 96.69 26 THR B O 1
ATOM 2372 N N . THR B 1 27 ? -11.312 -14.75 9.016 1 96.75 27 THR B N 1
ATOM 2373 C CA . THR B 1 27 ? -11.016 -13.398 9.469 1 96.75 27 THR B CA 1
ATOM 2374 C C . THR B 1 27 ? -12.258 -12.742 10.062 1 96.75 27 THR B C 1
ATOM 2376 O O . THR B 1 27 ? -13.297 -12.648 9.406 1 96.75 27 THR B O 1
ATOM 2379 N N . PRO B 1 28 ? -12.148 -12.297 11.32 1 96.19 28 PRO B N 1
ATOM 2380 C CA . PRO B 1 28 ? -13.289 -11.586 11.906 1 96.19 28 PRO B CA 1
ATOM 2381 C C . PRO B 1 28 ? -13.711 -10.367 11.078 1 96.19 28 PRO B C 1
ATOM 2383 O O . PRO B 1 28 ? -12.859 -9.617 10.602 1 96.19 28 PRO B O 1
ATOM 2386 N N . GLY B 1 29 ? -15.062 -10.227 10.852 1 97.44 29 GLY B N 1
ATOM 2387 C CA . GLY B 1 29 ? -15.586 -9.086 10.117 1 97.44 29 GLY B CA 1
ATOM 2388 C C . GLY B 1 29 ? -15.336 -9.18 8.625 1 97.44 29 GLY B C 1
ATOM 2389 O O . GLY B 1 29 ? -15.297 -8.156 7.93 1 97.44 29 GLY B O 1
ATOM 2390 N N . ILE B 1 30 ? -15.156 -10.359 8.109 1 98.31 30 ILE B N 1
ATOM 2391 C CA . ILE B 1 30 ? -14.727 -10.586 6.738 1 98.31 30 ILE B CA 1
ATOM 2392 C C . ILE B 1 30 ? -15.719 -9.938 5.773 1 98.31 30 ILE B C 1
ATOM 2394 O O . ILE B 1 30 ? -15.328 -9.422 4.723 1 98.31 30 ILE B O 1
ATOM 2398 N N . GLN B 1 31 ? -16.969 -9.898 6.105 1 98.69 31 GLN B N 1
ATOM 2399 C CA . GLN B 1 31 ? -17.953 -9.305 5.199 1 98.69 31 GLN B CA 1
ATOM 2400 C C . GLN B 1 31 ? -17.734 -7.797 5.07 1 98.69 31 GLN B C 1
ATOM 2402 O O . GLN B 1 31 ? -17.734 -7.254 3.963 1 98.69 31 GLN B O 1
ATOM 2407 N N . ASN B 1 32 ? -17.594 -7.141 6.215 1 98.75 32 ASN B N 1
ATOM 2408 C CA . ASN B 1 32 ? -17.328 -5.703 6.191 1 98.75 32 ASN B CA 1
ATOM 2409 C C . ASN B 1 32 ? -16.047 -5.375 5.445 1 98.75 32 ASN B C 1
ATOM 2411 O O . ASN B 1 32 ? -16 -4.426 4.66 1 98.75 32 ASN B O 1
ATOM 2415 N N . ILE B 1 33 ? -15.031 -6.164 5.66 1 98.81 33 ILE B N 1
ATOM 2416 C CA . ILE B 1 33 ? -13.75 -5.945 4.992 1 98.81 33 ILE B CA 1
ATOM 2417 C C . ILE B 1 33 ? -13.914 -6.133 3.484 1 98.81 33 ILE B C 1
ATOM 2419 O O . ILE B 1 33 ? -13.469 -5.297 2.695 1 98.81 33 ILE B O 1
ATOM 2423 N N . PHE B 1 34 ? -14.625 -7.199 3.137 1 98.88 34 PHE B N 1
ATOM 2424 C CA . PHE B 1 34 ? -14.883 -7.52 1.736 1 98.88 34 PHE B CA 1
ATOM 2425 C C . PHE B 1 34 ? -15.617 -6.375 1.048 1 98.88 34 PHE B C 1
ATOM 2427 O O . PHE B 1 34 ? -15.164 -5.867 0.021 1 98.88 34 PHE B O 1
ATOM 2434 N N . LEU B 1 35 ? -16.672 -5.938 1.613 1 98.94 35 LEU B N 1
ATOM 2435 C CA . LEU B 1 35 ? -17.5 -4.895 1.01 1 98.94 35 LEU B CA 1
ATOM 2436 C C . LEU B 1 35 ? -16.766 -3.564 0.971 1 98.94 35 LEU B C 1
ATOM 2438 O O . LEU B 1 35 ? -16.828 -2.84 -0.023 1 98.94 35 LEU B O 1
ATOM 2442 N N . GLY B 1 36 ? -16.062 -3.252 2.041 1 98.81 36 GLY B N 1
ATOM 2443 C CA . GLY B 1 36 ? -15.281 -2.031 2.078 1 98.81 36 GLY B CA 1
ATOM 2444 C C . GLY B 1 36 ? -14.203 -1.982 1.01 1 98.81 36 GLY B C 1
ATOM 2445 O O . GLY B 1 36 ? -14.039 -0.962 0.338 1 98.81 36 GLY B O 1
ATOM 2446 N N . ARG B 1 37 ? -13.492 -3.07 0.833 1 98.5 37 ARG B N 1
ATOM 2447 C CA . ARG B 1 37 ? -12.438 -3.135 -0.166 1 98.5 37 ARG B CA 1
ATOM 2448 C C . ARG B 1 37 ? -13.008 -3.082 -1.578 1 98.5 37 ARG B C 1
ATOM 2450 O O . ARG B 1 37 ? -12.445 -2.432 -2.459 1 98.5 37 ARG B O 1
ATOM 2457 N N . CYS B 1 38 ? -14.125 -3.775 -1.758 1 98.5 38 CYS B N 1
ATOM 2458 C CA . CYS B 1 38 ? -14.789 -3.764 -3.057 1 98.5 38 CYS B CA 1
ATOM 2459 C C . CYS B 1 38 ? -15.18 -2.346 -3.457 1 98.5 38 CYS B C 1
ATOM 2461 O O . CYS B 1 38 ? -14.906 -1.915 -4.578 1 98.5 38 CYS B O 1
ATOM 2463 N N . LEU B 1 39 ? -15.727 -1.597 -2.574 1 98.19 39 LEU B N 1
ATOM 2464 C CA . LEU B 1 39 ? -16.172 -0.235 -2.85 1 98.19 39 LEU B CA 1
ATOM 2465 C C . LEU B 1 39 ? -14.984 0.712 -2.961 1 98.19 39 LEU B C 1
ATOM 2467 O O . LEU B 1 39 ? -14.945 1.57 -3.846 1 98.19 39 LEU B O 1
ATOM 2471 N N . ALA B 1 40 ? -14.055 0.552 -2.053 1 97.94 40 ALA B N 1
ATOM 2472 C CA . ALA B 1 40 ? -12.875 1.411 -2.098 1 97.94 40 ALA B CA 1
ATOM 2473 C C . ALA B 1 40 ? -12.141 1.267 -3.428 1 97.94 40 ALA B C 1
ATOM 2475 O O . ALA B 1 40 ? -11.656 2.254 -3.986 1 97.94 40 ALA B O 1
ATOM 2476 N N . TYR B 1 41 ? -12.062 0.029 -3.893 1 96.81 41 TYR B N 1
ATOM 2477 C CA . TYR B 1 41 ? -11.383 -0.225 -5.16 1 96.81 41 TYR B CA 1
ATOM 2478 C C . TYR B 1 41 ? -12.047 0.544 -6.297 1 96.81 41 TYR B C 1
ATOM 2480 O O . TYR B 1 41 ? -11.367 1.123 -7.145 1 96.81 41 TYR B O 1
ATOM 2488 N N . GLN B 1 42 ? -13.344 0.629 -6.301 1 96.06 42 GLN B N 1
ATOM 2489 C CA . GLN B 1 42 ? -14.109 1.185 -7.414 1 96.06 42 GLN B CA 1
ATOM 2490 C C . GLN B 1 42 ? -14.266 2.695 -7.273 1 96.06 42 GLN B C 1
ATOM 2492 O O . GLN B 1 42 ? -14.375 3.41 -8.273 1 96.06 42 GLN B O 1
ATOM 2497 N N . GLU B 1 43 ? -14.164 3.199 -5.988 1 94.94 43 GLU B N 1
ATOM 2498 C CA . GLU B 1 43 ? -14.508 4.602 -5.77 1 94.94 43 GLU B CA 1
ATOM 2499 C C . GLU B 1 43 ? -13.258 5.441 -5.52 1 94.94 43 GLU B C 1
ATOM 2501 O O . GLU B 1 43 ? -13.258 6.652 -5.75 1 94.94 43 GLU B O 1
ATOM 2506 N N . ILE B 1 44 ? -12.203 4.805 -5.062 1 94.75 44 ILE B N 1
ATOM 2507 C CA . ILE B 1 44 ? -11.062 5.574 -4.59 1 94.75 44 ILE B CA 1
ATOM 2508 C C . ILE B 1 44 ? -9.812 5.172 -5.367 1 94.75 44 ILE B C 1
ATOM 2510 O O . ILE B 1 44 ? -9.148 6.023 -5.965 1 94.75 44 ILE B O 1
ATOM 2514 N N . ILE B 1 45 ? -9.453 3.893 -5.406 1 91.94 45 ILE B N 1
ATOM 2515 C CA . ILE B 1 45 ? -8.172 3.406 -5.91 1 91.94 45 ILE B CA 1
ATOM 2516 C C . ILE B 1 45 ? -8.141 3.523 -7.43 1 91.94 45 ILE B C 1
ATOM 2518 O O . ILE B 1 45 ? -7.285 4.215 -7.988 1 91.94 45 ILE B O 1
ATOM 2522 N N . LYS B 1 46 ? -9.023 2.926 -8.148 1 85.5 46 LYS B N 1
ATOM 2523 C CA . LYS B 1 46 ? -9.227 2.977 -9.594 1 85.5 46 LYS B CA 1
ATOM 2524 C C . LYS B 1 46 ? -7.887 3.016 -10.328 1 85.5 46 LYS B C 1
ATOM 2526 O O . LYS B 1 46 ? -7.605 3.965 -11.07 1 85.5 46 LYS B O 1
ATOM 2531 N N . PRO B 1 47 ? -7.105 1.947 -10.188 1 83.38 47 PRO B N 1
ATOM 2532 C CA . PRO B 1 47 ? -5.75 1.966 -10.742 1 83.38 47 PRO B CA 1
ATOM 2533 C C . PRO B 1 47 ? -5.738 1.953 -12.273 1 83.38 47 PRO B C 1
ATOM 2535 O O . PRO B 1 47 ? -4.738 2.334 -12.891 1 83.38 47 PRO B O 1
ATOM 2538 N N . TYR B 1 48 ? -6.648 1.443 -12.906 1 83.5 48 TYR B N 1
ATOM 2539 C CA . TYR B 1 48 ? -6.875 1.378 -14.352 1 83.5 48 TYR B CA 1
ATOM 2540 C C . TYR B 1 48 ? -8.352 1.168 -14.664 1 83.5 48 TYR B C 1
ATOM 2542 O O . TYR B 1 48 ? -9.156 0.941 -13.758 1 83.5 48 TYR B O 1
ATOM 2550 N N . PRO B 1 49 ? -8.672 1.488 -15.828 1 80.25 49 PRO B N 1
ATOM 2551 C CA . PRO B 1 49 ? -10.086 1.265 -16.156 1 80.25 49 PRO B CA 1
ATOM 2552 C C . PRO B 1 49 ? -10.539 -0.163 -15.859 1 80.25 49 PRO B C 1
ATOM 2554 O O . PRO B 1 49 ? -9.867 -1.122 -16.25 1 80.25 49 PRO B O 1
ATOM 2557 N N . GLN B 1 50 ? -11.625 -0.223 -15.008 1 82.38 50 GLN B N 1
ATOM 2558 C CA . GLN B 1 50 ? -12.109 -1.539 -14.609 1 82.38 50 GLN B CA 1
ATOM 2559 C C . GLN B 1 50 ? -13.633 -1.626 -14.742 1 82.38 50 GLN B C 1
ATOM 2561 O O . GLN B 1 50 ? -14.312 -0.602 -14.766 1 82.38 50 GLN B O 1
ATOM 2566 N N . THR B 1 51 ? -13.992 -2.844 -14.875 1 82.69 51 THR B N 1
ATOM 2567 C CA . THR B 1 51 ? -15.422 -3.135 -14.844 1 82.69 51 THR B CA 1
ATOM 2568 C C . THR B 1 51 ? -15.992 -2.879 -13.453 1 82.69 51 THR B C 1
ATOM 2570 O O . THR B 1 51 ? -15.391 -3.258 -12.445 1 82.69 51 THR B O 1
ATOM 2573 N N . THR B 1 52 ? -17.078 -2.17 -13.477 1 91.5 52 THR B N 1
ATOM 2574 C CA . THR B 1 52 ? -17.766 -1.949 -12.203 1 91.5 52 THR B CA 1
ATOM 2575 C C . THR B 1 52 ? -18.609 -3.164 -11.828 1 91.5 52 THR B C 1
ATOM 2577 O O . THR B 1 52 ? -19.25 -3.764 -12.688 1 91.5 52 THR B O 1
ATOM 2580 N N . VAL B 1 53 ? -18.531 -3.561 -10.586 1 96.44 53 VAL B N 1
ATOM 2581 C CA . VAL B 1 53 ? -19.328 -4.688 -10.094 1 96.44 53 VAL B CA 1
ATOM 2582 C C . VAL B 1 53 ? -20.203 -4.234 -8.93 1 96.44 53 VAL B C 1
ATOM 2584 O O . VAL B 1 53 ? -19.906 -3.229 -8.273 1 96.44 53 VAL B O 1
ATOM 2587 N N . ASP B 1 54 ? -21.312 -4.938 -8.758 1 97.88 54 ASP B N 1
ATOM 2588 C CA . ASP B 1 54 ? -22.094 -4.789 -7.531 1 97.88 54 ASP B CA 1
ATOM 2589 C C . ASP B 1 54 ? -21.453 -5.551 -6.375 1 97.88 54 ASP B C 1
ATOM 2591 O O . ASP B 1 54 ? -21.422 -6.785 -6.375 1 97.88 54 ASP B O 1
ATOM 2595 N N . CYS B 1 55 ? -21.062 -4.887 -5.336 1 98.38 55 CYS B N 1
ATOM 2596 C CA . CYS B 1 55 ? -20.25 -5.488 -4.281 1 98.38 55 CYS B CA 1
ATOM 2597 C C . CYS B 1 55 ? -21.062 -6.453 -3.439 1 98.38 55 CYS B C 1
ATOM 2599 O O . CYS B 1 55 ? -20.547 -7.461 -2.959 1 98.38 55 CYS B O 1
ATOM 2601 N N . ASN B 1 56 ? -22.344 -6.195 -3.217 1 98.56 56 ASN B N 1
ATOM 2602 C CA . ASN B 1 56 ? -23.188 -7.121 -2.471 1 98.56 56 ASN B CA 1
ATOM 2603 C C . ASN B 1 56 ? -23.406 -8.422 -3.234 1 98.56 56 ASN B C 1
ATOM 2605 O O . ASN B 1 56 ? -23.344 -9.508 -2.648 1 98.56 56 ASN B O 1
ATOM 2609 N N . SER B 1 57 ? -23.609 -8.242 -4.527 1 98.44 57 SER B N 1
ATOM 2610 C CA . SER B 1 57 ? -23.75 -9.43 -5.359 1 98.44 57 SER B CA 1
ATOM 2611 C C . SER B 1 57 ? -22.469 -10.242 -5.395 1 98.44 57 SER B C 1
ATOM 2613 O O . SER B 1 57 ? -22.5 -11.477 -5.355 1 98.44 57 SER B O 1
ATOM 2615 N N . LEU B 1 58 ? -21.375 -9.594 -5.461 1 98.56 58 LEU B N 1
ATOM 2616 C CA . LEU B 1 58 ? -20.078 -10.266 -5.488 1 98.56 58 LEU B CA 1
ATOM 2617 C C . LEU B 1 58 ? -19.828 -11.008 -4.18 1 98.56 58 LEU B C 1
ATOM 2619 O O . LEU B 1 58 ? -19.281 -12.117 -4.188 1 98.56 58 LEU B O 1
ATOM 2623 N N . TRP B 1 59 ? -20.2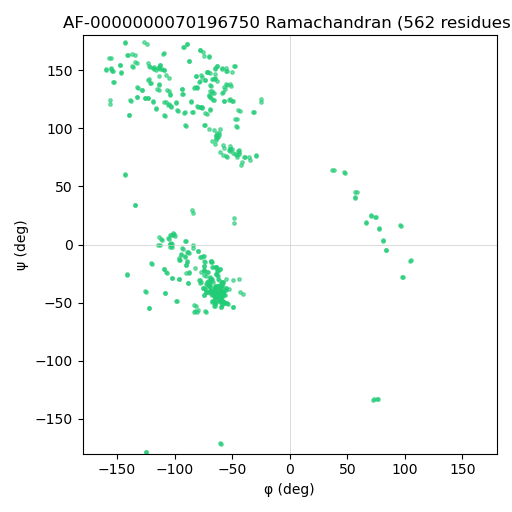19 -10.438 -3.039 1 98.75 59 TRP B N 1
ATOM 2624 C CA . TRP B 1 59 ? -20.094 -11.086 -1.738 1 98.75 59 TRP B CA 1
ATOM 2625 C C . TRP B 1 59 ? -20.875 -12.398 -1.712 1 98.75 59 TRP B C 1
ATOM 2627 O O . TRP B 1 59 ? -20.375 -13.422 -1.233 1 98.75 59 TRP B O 1
ATOM 2637 N N . VAL B 1 60 ? -22.047 -12.336 -2.262 1 98.69 60 VAL B N 1
ATOM 2638 C CA . VAL B 1 60 ? -22.891 -13.531 -2.283 1 98.69 60 VAL B CA 1
ATOM 2639 C C . VAL B 1 60 ? -22.219 -14.625 -3.109 1 98.69 60 VAL B C 1
ATOM 2641 O O . VAL B 1 60 ? -22.172 -15.781 -2.693 1 98.69 60 VAL B O 1
ATOM 2644 N N . LYS B 1 61 ? -21.703 -14.242 -4.227 1 98.56 61 LYS B N 1
ATOM 2645 C CA . LYS B 1 61 ? -21.016 -15.219 -5.066 1 98.56 61 LYS B CA 1
ATOM 2646 C C . LYS B 1 61 ? -19.781 -15.789 -4.359 1 98.56 61 LYS B C 1
ATOM 2648 O O . LYS B 1 61 ? -19.5 -16.984 -4.453 1 98.56 61 LYS B O 1
ATOM 2653 N N . PHE B 1 62 ? -19.109 -15.008 -3.621 1 98.69 62 PHE B N 1
ATOM 2654 C CA . PHE B 1 62 ? -17.953 -15.445 -2.854 1 98.69 62 PHE B CA 1
ATOM 2655 C C . PHE B 1 62 ? -18.359 -16.453 -1.78 1 98.69 62 PHE B C 1
ATOM 2657 O O . PHE B 1 62 ? -17.797 -17.547 -1.703 1 98.69 62 PHE B O 1
ATOM 2664 N N . THR B 1 63 ? -19.312 -16.062 -0.996 1 98.5 63 THR B N 1
ATOM 2665 C CA . THR B 1 63 ? -19.688 -16.922 0.126 1 98.5 63 THR B CA 1
ATOM 2666 C C . THR B 1 63 ? -20.312 -18.234 -0.369 1 98.5 63 THR B C 1
ATOM 2668 O O . THR B 1 63 ? -20.141 -19.281 0.248 1 98.5 63 THR B O 1
ATOM 2671 N N . THR B 1 64 ? -21.016 -18.172 -1.494 1 98 64 THR B N 1
ATOM 2672 C CA . THR B 1 64 ? -21.594 -19.375 -2.064 1 98 64 THR B CA 1
ATOM 2673 C C . THR B 1 64 ? -20.516 -20.375 -2.453 1 98 64 THR B C 1
ATOM 2675 O O . THR B 1 64 ? -20.766 -21.578 -2.512 1 98 64 THR B O 1
ATOM 2678 N N . SER B 1 65 ? -19.344 -19.922 -2.662 1 98.06 65 SER B N 1
ATOM 2679 C CA . SER B 1 65 ? -18.234 -20.75 -3.129 1 98.06 65 SER B CA 1
ATOM 2680 C C . SER B 1 65 ? -17.75 -21.703 -2.031 1 98.06 65 SER B C 1
ATOM 2682 O O . SER B 1 65 ? -17.203 -22.766 -2.318 1 98.06 65 SER B O 1
ATOM 2684 N N . PHE B 1 66 ? -18 -21.344 -0.716 1 97.31 66 PHE B N 1
ATOM 2685 C CA . PHE B 1 66 ? -17.328 -22.156 0.293 1 97.31 66 PHE B CA 1
ATOM 2686 C C . PHE B 1 66 ? -18.25 -22.391 1.491 1 97.31 66 PHE B C 1
ATOM 2688 O O . PHE B 1 66 ? -18.016 -23.297 2.287 1 97.31 66 PHE B O 1
ATOM 2695 N N . GLU B 1 67 ? -19.219 -21.438 1.721 1 97.69 67 GLU B N 1
ATOM 2696 C CA . GLU B 1 67 ? -20.094 -21.547 2.887 1 97.69 67 GLU B CA 1
ATOM 2697 C C . GLU B 1 67 ? -20.859 -22.875 2.873 1 97.69 67 GLU B C 1
ATOM 2699 O O . GLU B 1 67 ? -21.438 -23.25 1.85 1 97.69 67 GLU B O 1
ATOM 2704 N N . GLY B 1 68 ? -20.828 -23.578 4.043 1 97.5 68 GLY B N 1
ATOM 2705 C CA . GLY B 1 68 ? -21.578 -24.828 4.172 1 97.5 68 GLY B CA 1
ATOM 2706 C C . GLY B 1 68 ? -20.859 -26.016 3.568 1 97.5 68 GLY B C 1
ATOM 2707 O O . GLY B 1 68 ? -21.391 -27.125 3.529 1 97.5 68 GLY B O 1
ATOM 2708 N N . LYS B 1 69 ? -19.672 -25.828 3.066 1 96 69 LYS B N 1
ATOM 2709 C CA . LYS B 1 69 ? -18.906 -26.891 2.412 1 96 69 LYS B CA 1
ATOM 2710 C C . LYS B 1 69 ? -17.688 -27.281 3.242 1 96 69 LYS B C 1
ATOM 2712 O O . LYS B 1 69 ? -17.156 -26.469 3.988 1 96 69 LYS B O 1
ATOM 2717 N N . GLU B 1 70 ? -17.297 -28.562 3.09 1 94 70 GLU B N 1
ATOM 2718 C CA . GLU B 1 70 ? -16.047 -29 3.699 1 94 70 GLU B CA 1
ATOM 2719 C C . GLU B 1 70 ? -14.844 -28.328 3.061 1 94 70 GLU B C 1
ATOM 2721 O O . GLU B 1 70 ? -14.656 -28.391 1.844 1 94 70 GLU B O 1
ATOM 2726 N N . PRO B 1 71 ? -14.07 -27.703 3.885 1 93.69 71 PRO B N 1
ATOM 2727 C CA . PRO B 1 71 ? -12.984 -26.891 3.326 1 93.69 71 PRO B CA 1
ATOM 2728 C C . PRO B 1 71 ? -12.031 -27.719 2.457 1 93.69 71 PRO B C 1
ATOM 2730 O O . PRO B 1 71 ? -11.539 -27.219 1.44 1 93.69 71 PRO B O 1
ATOM 2733 N N . CYS B 1 72 ? -11.766 -28.938 2.789 1 93.88 72 CYS B N 1
ATOM 2734 C CA . CYS B 1 72 ? -10.758 -29.734 2.09 1 93.88 72 CYS B CA 1
ATOM 2735 C C . CYS B 1 72 ? -11.344 -30.375 0.834 1 93.88 72 CYS B C 1
ATOM 2737 O O . CYS B 1 72 ? -10.633 -31.047 0.089 1 93.88 72 CYS B O 1
ATOM 2739 N N . GLY B 1 73 ? -12.562 -30.156 0.58 1 92.75 73 GLY B N 1
ATOM 2740 C CA . GLY B 1 73 ? -13.211 -30.703 -0.594 1 92.75 73 GLY B CA 1
ATOM 2741 C C . GLY B 1 73 ? -13.398 -29.703 -1.71 1 92.75 73 GLY B C 1
ATOM 2742 O O . GLY B 1 73 ? -13.906 -30.031 -2.781 1 92.75 73 GLY B O 1
ATOM 2743 N N . LEU B 1 74 ? -12.984 -28.5 -1.541 1 95.25 74 LEU B N 1
ATOM 2744 C CA . LEU B 1 74 ? -13.211 -27.453 -2.52 1 95.25 74 LEU B CA 1
ATOM 2745 C C . LEU B 1 74 ? -12.258 -27.594 -3.703 1 95.25 74 LEU B C 1
ATOM 2747 O O . LEU B 1 74 ? -11.117 -28.031 -3.539 1 95.25 74 LEU B O 1
ATOM 2751 N N . THR B 1 75 ? -12.727 -27.25 -4.875 1 95.81 75 THR B N 1
ATOM 2752 C CA . THR B 1 75 ? -11.945 -27.203 -6.105 1 95.81 75 THR B CA 1
ATOM 2753 C C . THR B 1 75 ? -12.078 -25.844 -6.777 1 95.81 75 THR B C 1
ATOM 2755 O O . THR B 1 75 ? -12.875 -25 -6.34 1 95.81 75 THR B O 1
ATOM 2758 N N . SER B 1 76 ? -11.344 -25.641 -7.797 1 96.44 76 SER B N 1
ATOM 2759 C CA . SER B 1 76 ? -11.383 -24.375 -8.531 1 96.44 76 SER B CA 1
ATOM 2760 C C . SER B 1 76 ? -12.781 -24.094 -9.062 1 96.44 76 SER B C 1
ATOM 2762 O O . SER B 1 76 ? -13.188 -22.938 -9.172 1 96.44 76 SER B O 1
ATOM 2764 N N . LYS B 1 77 ? -13.516 -25.125 -9.406 1 97 77 LYS B N 1
ATOM 2765 C CA . LYS B 1 77 ? -14.852 -24.953 -9.961 1 97 77 LYS B CA 1
ATOM 2766 C C . LYS B 1 77 ? -15.781 -24.266 -8.961 1 97 77 LYS B C 1
ATOM 2768 O O . LYS B 1 77 ? -16.672 -23.516 -9.359 1 97 77 LYS B O 1
ATOM 2773 N N . ASP B 1 78 ? -15.555 -24.453 -7.738 1 97.69 78 ASP B N 1
ATOM 2774 C CA . ASP B 1 78 ? -16.391 -23.859 -6.691 1 97.69 78 ASP B CA 1
ATOM 2775 C C . ASP B 1 78 ? -16.297 -22.344 -6.715 1 97.69 78 ASP B C 1
ATOM 2777 O O . ASP B 1 78 ? -17.25 -21.656 -6.348 1 97.69 78 ASP B O 1
ATOM 2781 N N . TYR B 1 79 ? -15.203 -21.797 -7.215 1 98 79 TYR B N 1
ATOM 2782 C CA . TYR B 1 79 ? -14.977 -20.359 -7.156 1 98 79 TYR B CA 1
ATOM 2783 C C . TYR B 1 79 ? -15.195 -19.703 -8.523 1 98 79 TYR B C 1
ATOM 2785 O O . TYR B 1 79 ? -14.977 -18.5 -8.688 1 98 79 TYR B O 1
ATOM 2793 N N . SER B 1 80 ? -15.641 -20.438 -9.539 1 97.81 80 SER B N 1
ATOM 2794 C CA . SER B 1 80 ? -15.695 -19.969 -10.914 1 97.81 80 SER B CA 1
ATOM 2795 C C . SER B 1 80 ? -16.578 -18.734 -11.047 1 97.81 80 SER B C 1
ATOM 2797 O O . SER B 1 80 ? -16.188 -17.734 -11.633 1 97.81 80 SER B O 1
ATOM 2799 N N . ASP B 1 81 ? -17.75 -18.797 -10.484 1 98 81 ASP B N 1
ATOM 2800 C CA . ASP B 1 81 ? -18.703 -17.688 -10.617 1 98 81 ASP B CA 1
ATOM 2801 C C . ASP B 1 81 ? -18.172 -16.422 -9.961 1 98 81 ASP B C 1
ATOM 2803 O O . ASP B 1 81 ? -18.281 -15.328 -10.531 1 98 81 ASP B O 1
ATOM 2807 N N . PHE B 1 82 ? -17.625 -16.594 -8.797 1 98.19 82 PHE B N 1
ATOM 2808 C CA . PHE B 1 82 ? -17.047 -15.477 -8.062 1 98.19 82 PHE B CA 1
ATOM 2809 C C . PHE B 1 82 ? -15.914 -14.844 -8.852 1 98.19 82 PHE B C 1
ATOM 2811 O O . PHE B 1 82 ? -15.922 -13.633 -9.102 1 98.19 82 PHE B O 1
ATOM 2818 N N . ILE B 1 83 ? -15.008 -15.625 -9.359 1 97.75 83 ILE B N 1
ATOM 2819 C CA . ILE B 1 83 ? -13.812 -15.148 -10.047 1 97.75 83 ILE B CA 1
ATOM 2820 C C . ILE B 1 83 ? -14.188 -14.547 -11.398 1 97.75 83 ILE B C 1
ATOM 2822 O O . ILE B 1 83 ? -13.742 -13.453 -11.75 1 97.75 83 ILE B O 1
ATOM 2826 N N . GLU B 1 84 ? -15.078 -15.125 -12.133 1 95.5 84 GLU B N 1
ATOM 2827 C CA . GLU B 1 84 ? -15.445 -14.672 -13.469 1 95.5 84 GLU B CA 1
ATOM 2828 C C . GLU B 1 84 ? -16.172 -13.336 -13.414 1 95.5 84 GLU B C 1
ATOM 2830 O O . GLU B 1 84 ? -16.047 -12.508 -14.328 1 95.5 84 GLU B O 1
ATOM 2835 N N . THR B 1 85 ? -16.906 -13.086 -12.328 1 95.5 85 THR B N 1
ATOM 2836 C CA . THR B 1 85 ? -17.656 -11.852 -12.164 1 95.5 85 THR B CA 1
ATOM 2837 C C . THR B 1 85 ? -16.719 -10.68 -11.844 1 95.5 85 THR B C 1
ATOM 2839 O O . THR B 1 85 ? -17.078 -9.523 -12.047 1 95.5 85 THR B O 1
ATOM 2842 N N . SER B 1 86 ? -15.547 -10.938 -11.414 1 93.38 86 SER B N 1
ATOM 2843 C CA . SER B 1 86 ? -14.641 -9.906 -10.922 1 93.38 86 SER B CA 1
ATOM 2844 C C . SER B 1 86 ? -13.562 -9.586 -11.953 1 93.38 86 SER B C 1
ATOM 2846 O O . SER B 1 86 ? -12.703 -8.734 -11.711 1 93.38 86 SER B O 1
ATOM 2848 N N . LEU B 1 87 ? -13.602 -10.227 -13.047 1 92 87 LEU B N 1
ATOM 2849 C CA . LEU B 1 87 ? -12.516 -10.117 -14.008 1 92 87 LEU B CA 1
ATOM 2850 C C . LEU B 1 87 ? -12.617 -8.82 -14.805 1 92 87 LEU B C 1
ATOM 2852 O O . LEU B 1 87 ? -13.727 -8.352 -15.094 1 92 87 LEU B O 1
ATOM 2856 N N . SER B 1 88 ? -11.484 -8.203 -15.039 1 90.25 88 SER B N 1
ATOM 2857 C CA . SER B 1 88 ? -11.352 -7.035 -15.906 1 90.25 88 SER B CA 1
ATOM 2858 C C . SER B 1 88 ? -10.164 -7.176 -16.844 1 90.25 88 SER B C 1
ATOM 2860 O O . SER B 1 88 ? -9.305 -8.039 -16.641 1 90.25 88 SER B O 1
ATOM 2862 N N . SER B 1 89 ? -10.164 -6.344 -17.891 1 90.69 89 SER B N 1
ATOM 2863 C CA . SER B 1 89 ? -9.016 -6.324 -18.797 1 90.69 89 SER B CA 1
ATOM 2864 C C . SER B 1 89 ? -7.793 -5.723 -18.109 1 90.69 89 SER B C 1
ATOM 2866 O O . SER B 1 89 ? -7.93 -4.875 -17.219 1 90.69 89 SER B O 1
ATOM 2868 N N . LEU B 1 90 ? -6.672 -6.234 -18.516 1 94.06 90 LEU B N 1
ATOM 2869 C CA . LEU B 1 90 ? -5.398 -5.711 -18.031 1 94.06 90 LEU B CA 1
ATOM 2870 C C . LEU B 1 90 ? -4.711 -4.871 -19.109 1 94.06 90 LEU B C 1
ATOM 2872 O O . LEU B 1 90 ? -4.684 -5.254 -20.281 1 94.06 90 LEU B O 1
ATOM 2876 N N . PRO B 1 91 ? -4.23 -3.676 -18.75 1 95.88 91 PRO B N 1
ATOM 2877 C CA . PRO B 1 91 ? -3.406 -2.949 -19.719 1 95.88 91 PRO B CA 1
ATOM 2878 C C . PRO B 1 91 ? -2.223 -3.773 -20.219 1 95.88 91 PRO B C 1
ATOM 2880 O O . PRO B 1 91 ? -1.671 -4.586 -19.469 1 95.88 91 PRO B O 1
ATOM 2883 N N . GLU B 1 92 ? -1.858 -3.494 -21.469 1 97.38 92 GLU B N 1
ATOM 2884 C CA . GLU B 1 92 ? -0.757 -4.219 -22.094 1 97.38 92 GLU B CA 1
ATOM 2885 C C . GLU B 1 92 ? 0.574 -3.887 -21.422 1 97.38 92 GLU B C 1
ATOM 2887 O O . GLU B 1 92 ? 0.794 -2.752 -21 1 97.38 92 GLU B O 1
ATOM 2892 N N . ASP B 1 93 ? 1.532 -4.93 -21.266 1 98.38 93 ASP B N 1
ATOM 2893 C CA . ASP B 1 93 ? 2.912 -4.812 -20.812 1 98.38 93 ASP B CA 1
ATOM 2894 C C . ASP B 1 93 ? 2.969 -4.48 -19.328 1 98.38 93 ASP B C 1
ATOM 2896 O O . ASP B 1 93 ? 3.961 -3.932 -18.844 1 98.38 93 ASP B O 1
ATOM 2900 N N . LYS B 1 94 ? 1.838 -4.879 -18.562 1 97.88 94 LYS B N 1
ATOM 2901 C CA . LYS B 1 94 ? 1.785 -4.43 -17.188 1 97.88 94 LYS B CA 1
ATOM 2902 C C . LYS B 1 94 ? 1.737 -5.613 -16.219 1 97.88 94 LYS B C 1
ATOM 2904 O O . LYS B 1 94 ? 1.979 -5.453 -15.023 1 97.88 94 LYS B O 1
ATOM 2909 N N . ALA B 1 95 ? 1.445 -6.742 -16.672 1 98.56 95 ALA B N 1
ATOM 2910 C CA . ALA B 1 95 ? 1.255 -7.883 -15.773 1 98.56 95 ALA B CA 1
ATOM 2911 C C . ALA B 1 95 ? 2.58 -8.328 -15.164 1 98.56 95 ALA B C 1
ATOM 2913 O O . ALA B 1 95 ? 3.559 -8.555 -15.883 1 98.56 95 ALA B O 1
ATOM 2914 N N . MET B 1 96 ? 2.582 -8.445 -13.859 1 98.81 96 MET B N 1
ATOM 2915 C CA . MET B 1 96 ? 3.764 -8.914 -13.148 1 98.81 96 MET B CA 1
ATOM 2916 C C . MET B 1 96 ? 3.41 -10.062 -12.211 1 98.81 96 MET B C 1
ATOM 2918 O O . MET B 1 96 ? 2.422 -9.984 -11.477 1 98.81 96 MET B O 1
ATOM 2922 N N . PHE B 1 97 ? 4.199 -11.07 -12.266 1 98.88 97 PHE B N 1
ATOM 2923 C CA . PHE B 1 97 ? 4.129 -12.227 -11.383 1 98.88 97 PHE B CA 1
ATOM 2924 C C . PHE B 1 97 ? 5.32 -12.258 -10.438 1 98.88 97 PHE B C 1
ATOM 2926 O O . PHE B 1 97 ? 6.297 -11.531 -10.633 1 98.88 97 PHE B O 1
ATOM 2933 N N . TRP B 1 98 ? 5.191 -13.102 -9.344 1 98.56 98 TRP B N 1
ATOM 2934 C CA . TRP B 1 98 ? 6.293 -13.148 -8.391 1 98.56 98 TRP B CA 1
ATOM 2935 C C . TRP B 1 98 ? 6.316 -14.477 -7.641 1 98.56 98 TRP B C 1
ATOM 2937 O O . TRP B 1 98 ? 5.289 -15.148 -7.531 1 98.56 98 TRP B O 1
ATOM 2947 N N . SER B 1 99 ? 7.508 -14.875 -7.223 1 97.38 99 SER B N 1
ATOM 2948 C CA . SER B 1 99 ? 7.734 -16.031 -6.367 1 97.38 99 SER B CA 1
ATOM 2949 C C . SER B 1 99 ? 8.805 -15.75 -5.32 1 97.38 99 SER B C 1
ATOM 2951 O O . SER B 1 99 ? 9.977 -15.562 -5.66 1 97.38 99 SER B O 1
ATOM 2953 N N . GLY B 1 100 ? 8.336 -15.695 -4.09 1 95.62 100 GLY B N 1
ATOM 2954 C CA . GLY B 1 100 ? 9.281 -15.492 -3.004 1 95.62 100 GLY B CA 1
ATOM 2955 C C . GLY B 1 100 ? 9.734 -14.055 -2.871 1 95.62 100 GLY B C 1
ATOM 2956 O O . GLY B 1 100 ? 10.727 -13.773 -2.195 1 95.62 100 GLY B O 1
ATOM 2957 N N . THR B 1 101 ? 9.055 -13.109 -3.523 1 97.38 101 THR B N 1
ATOM 2958 C CA . THR B 1 101 ? 9.508 -11.719 -3.559 1 97.38 101 THR B CA 1
ATOM 2959 C C . THR B 1 101 ? 8.344 -10.766 -3.291 1 97.38 101 THR B C 1
ATOM 2961 O O . THR B 1 101 ? 8.273 -9.688 -3.875 1 97.38 101 THR B O 1
ATOM 2964 N N . TYR B 1 102 ? 7.402 -11.164 -2.449 1 96.25 102 TYR B N 1
ATOM 2965 C CA . TYR B 1 102 ? 6.164 -10.422 -2.254 1 96.25 102 TYR B CA 1
ATOM 2966 C C . TYR B 1 102 ? 6.445 -8.938 -2.02 1 96.25 102 TYR B C 1
ATOM 2968 O O . TYR B 1 102 ? 5.953 -8.086 -2.758 1 96.25 102 TYR B O 1
ATOM 2976 N N . ARG B 1 103 ? 7.289 -8.664 -1.055 1 94.81 103 ARG B N 1
ATOM 2977 C CA . ARG B 1 103 ? 7.523 -7.273 -0.68 1 94.81 103 ARG B CA 1
ATOM 2978 C C . ARG B 1 103 ? 8.172 -6.496 -1.823 1 94.81 103 ARG B C 1
ATOM 2980 O O . ARG B 1 103 ? 7.684 -5.438 -2.215 1 94.81 103 ARG B O 1
ATOM 2987 N N . VAL B 1 104 ? 9.219 -7.023 -2.383 1 96.56 104 VAL B N 1
ATOM 2988 C CA . VAL B 1 104 ? 9.961 -6.336 -3.432 1 96.56 104 VAL B CA 1
ATOM 2989 C C . VAL B 1 104 ? 9.086 -6.207 -4.68 1 96.56 104 VAL B C 1
ATOM 2991 O O . VAL B 1 104 ? 9.094 -5.164 -5.344 1 96.56 104 VAL B O 1
ATOM 2994 N N . ALA B 1 105 ? 8.328 -7.262 -4.988 1 98.06 105 ALA B N 1
ATOM 2995 C CA . ALA B 1 105 ? 7.461 -7.234 -6.164 1 98.06 105 ALA B CA 1
ATOM 2996 C C . ALA B 1 105 ? 6.414 -6.129 -6.047 1 98.06 105 ALA B C 1
ATOM 2998 O O . ALA B 1 105 ? 6.195 -5.375 -6.996 1 98.06 105 ALA B O 1
ATOM 2999 N N . HIS B 1 106 ? 5.809 -5.984 -4.895 1 97.12 106 HIS B N 1
ATOM 3000 C CA . HIS B 1 106 ? 4.762 -4.98 -4.715 1 97.12 106 HIS B CA 1
ATOM 3001 C C . HIS B 1 106 ? 5.352 -3.578 -4.648 1 97.12 106 HIS B C 1
ATOM 3003 O O . HIS B 1 106 ? 4.773 -2.631 -5.188 1 97.12 106 HIS B O 1
ATOM 3009 N N . ASP B 1 107 ? 6.504 -3.477 -4.012 1 96 107 ASP B N 1
ATOM 3010 C CA . ASP B 1 107 ? 7.172 -2.178 -4 1 96 107 ASP B CA 1
ATOM 3011 C C . ASP B 1 107 ? 7.551 -1.742 -5.414 1 96 107 ASP B C 1
ATOM 3013 O O . ASP B 1 107 ? 7.387 -0.574 -5.773 1 96 107 ASP B O 1
ATOM 3017 N N . TYR B 1 108 ? 8.008 -2.672 -6.168 1 97.56 108 TYR B N 1
ATOM 3018 C CA . TYR B 1 108 ? 8.445 -2.359 -7.527 1 97.56 108 TYR B CA 1
ATOM 3019 C C . TYR B 1 108 ? 7.254 -2.084 -8.43 1 97.56 108 TYR B C 1
ATOM 3021 O O . TYR B 1 108 ? 7.285 -1.163 -9.25 1 97.56 108 TYR B O 1
ATOM 3029 N N . ALA B 1 109 ? 6.191 -2.848 -8.312 1 97.31 109 ALA B N 1
ATOM 3030 C CA . ALA B 1 109 ? 5 -2.674 -9.141 1 97.31 109 ALA B CA 1
ATOM 3031 C C . ALA B 1 109 ? 4.324 -1.334 -8.859 1 97.31 109 ALA B C 1
ATOM 3033 O O . ALA B 1 109 ? 3.807 -0.688 -9.766 1 97.31 109 ALA B O 1
ATOM 3034 N N . GLU B 1 110 ? 4.379 -0.938 -7.598 1 94.5 110 GLU B N 1
ATOM 3035 C CA . GLU B 1 110 ? 3.826 0.333 -7.137 1 94.5 110 GLU B CA 1
ATOM 3036 C C . GLU B 1 110 ? 2.342 0.445 -7.469 1 94.5 110 GLU B C 1
ATOM 3038 O O . GLU B 1 110 ? 1.909 1.426 -8.078 1 94.5 110 GLU B O 1
ATOM 3043 N N . SER B 1 111 ? 1.598 -0.581 -7.23 1 91.69 111 SER B N 1
ATOM 3044 C CA . SER B 1 111 ? 0.139 -0.63 -7.266 1 91.69 111 SER B CA 1
ATOM 3045 C C . SER B 1 111 ? -0.395 -0.188 -8.625 1 91.69 111 SER B C 1
ATOM 3047 O O . SER B 1 111 ? -1.315 0.628 -8.703 1 91.69 111 SER B O 1
ATOM 3049 N N . GLY B 1 112 ? 0.285 -0.614 -9.625 1 91.94 112 GLY B N 1
ATOM 3050 C CA . GLY B 1 112 ? -0.247 -0.39 -10.961 1 91.94 112 GLY B CA 1
ATOM 3051 C C . GLY B 1 112 ? 0.476 0.71 -11.719 1 91.94 112 GLY B C 1
ATOM 3052 O O . GLY B 1 112 ? 0.295 0.864 -12.93 1 91.94 112 GLY B O 1
ATOM 3053 N N . LYS B 1 113 ? 1.26 1.493 -11.055 1 93.12 113 LYS B N 1
ATOM 3054 C CA . LYS B 1 113 ? 1.987 2.561 -11.734 1 93.12 113 LYS B CA 1
ATOM 3055 C C . LYS B 1 113 ? 3.016 1.99 -12.703 1 93.12 113 LYS B C 1
ATOM 3057 O O . LYS B 1 113 ? 3.07 2.395 -13.867 1 93.12 113 LYS B O 1
ATOM 3062 N N . ARG B 1 114 ? 3.803 1.021 -12.203 1 96 114 ARG B N 1
ATOM 3063 C CA . ARG B 1 114 ? 4.785 0.384 -13.078 1 96 114 ARG B CA 1
ATOM 3064 C C . ARG B 1 114 ? 4.262 -0.943 -13.617 1 96 114 ARG B C 1
ATOM 3066 O O . ARG B 1 114 ? 4.324 -1.198 -14.82 1 96 114 ARG B O 1
ATOM 3073 N N . PHE B 1 115 ? 3.752 -1.752 -12.711 1 97.81 115 PHE B N 1
ATOM 3074 C CA . PHE B 1 115 ? 3.215 -3.061 -13.062 1 97.81 115 PHE B CA 1
ATOM 3075 C C . PHE B 1 115 ? 1.95 -3.359 -12.266 1 97.81 115 PHE B C 1
ATOM 3077 O O . PHE B 1 115 ? 1.654 -2.678 -11.281 1 97.81 115 PHE B O 1
ATOM 3084 N N . ILE B 1 116 ? 1.198 -4.336 -12.75 1 97.56 116 ILE B N 1
ATOM 3085 C CA . ILE B 1 116 ? -0.009 -4.816 -12.086 1 97.56 116 ILE B CA 1
ATOM 3086 C C . ILE B 1 116 ? 0.177 -6.273 -11.664 1 97.56 116 ILE B C 1
ATOM 3088 O O . ILE B 1 116 ? 0.447 -7.137 -12.5 1 97.56 116 ILE B O 1
ATOM 3092 N N . THR B 1 117 ? 0.141 -6.52 -10.344 1 97.75 117 THR B N 1
ATOM 3093 C CA . THR B 1 117 ? 0.097 -7.883 -9.828 1 97.75 117 THR B CA 1
ATOM 3094 C C . THR B 1 117 ? -1.345 -8.336 -9.617 1 97.75 117 THR B C 1
ATOM 3096 O O . THR B 1 117 ? -2.273 -7.535 -9.719 1 97.75 117 THR B O 1
ATOM 3099 N N . LEU B 1 118 ? -1.5 -9.602 -9.352 1 97.25 118 LEU B N 1
ATOM 3100 C CA . LEU B 1 118 ? -2.834 -10.117 -9.062 1 97.25 118 LEU B CA 1
ATOM 3101 C C . LEU B 1 118 ? -3.48 -9.344 -7.918 1 97.25 118 LEU B C 1
ATOM 3103 O O . LEU B 1 118 ? -4.668 -9.016 -7.977 1 97.25 118 LEU B O 1
ATOM 3107 N N . GLU B 1 119 ? -2.703 -8.969 -6.926 1 96.62 119 GLU B N 1
ATOM 3108 C CA . GLU B 1 119 ? -3.195 -8.281 -5.738 1 96.62 119 GLU B CA 1
ATOM 3109 C C . GLU B 1 119 ? -3.672 -6.875 -6.07 1 96.62 119 GLU B C 1
ATOM 3111 O O . GLU B 1 119 ? -4.344 -6.234 -5.258 1 96.62 119 GLU B O 1
ATOM 3116 N N . ASP B 1 120 ? -3.285 -6.395 -7.293 1 95.94 120 ASP B N 1
ATOM 3117 C CA . ASP B 1 120 ? -3.676 -5.051 -7.707 1 95.94 120 ASP B CA 1
ATOM 3118 C C . ASP B 1 120 ? -5 -5.074 -8.461 1 95.94 120 ASP B C 1
ATOM 3120 O O . ASP B 1 120 ? -5.551 -4.02 -8.797 1 95.94 120 ASP B O 1
ATOM 3124 N N . THR B 1 121 ? -5.52 -6.215 -8.828 1 96.62 121 THR B N 1
ATOM 3125 C CA . THR B 1 121 ? -6.836 -6.348 -9.438 1 96.62 121 THR B CA 1
ATOM 3126 C C . THR B 1 121 ? -7.934 -6.25 -8.383 1 96.62 121 THR B C 1
ATOM 3128 O O . THR B 1 121 ? -7.656 -6.312 -7.184 1 96.62 121 THR B O 1
ATOM 3131 N N . LEU B 1 122 ? -9.18 -6.098 -8.859 1 96.94 122 LEU B N 1
ATOM 3132 C CA . LEU B 1 122 ? -10.312 -6.035 -7.934 1 96.94 122 LEU B CA 1
ATOM 3133 C C . LEU B 1 122 ? -10.336 -7.258 -7.023 1 96.94 122 LEU B C 1
ATOM 3135 O O . LEU B 1 122 ? -10.398 -7.125 -5.801 1 96.94 122 LEU B O 1
ATOM 3139 N N . LEU B 1 123 ? -10.242 -8.461 -7.629 1 96.12 123 LEU B N 1
ATOM 3140 C CA . LEU B 1 123 ? -10.281 -9.727 -6.906 1 96.12 123 LEU B CA 1
ATOM 3141 C C . LEU B 1 123 ? -9.141 -9.812 -5.895 1 96.12 123 LEU B C 1
ATOM 3143 O O . LEU B 1 123 ? -9.359 -10.094 -4.719 1 96.12 123 LEU B O 1
ATOM 3147 N N . GLY B 1 124 ? -7.93 -9.609 -6.395 1 96.19 124 GLY B N 1
ATOM 3148 C CA . GLY B 1 124 ? -6.762 -9.695 -5.531 1 96.19 124 GLY B CA 1
ATOM 3149 C C . GLY B 1 124 ? -6.77 -8.672 -4.41 1 96.19 124 GLY B C 1
ATOM 3150 O O . GLY B 1 124 ? -6.398 -8.984 -3.277 1 96.19 124 GLY B O 1
ATOM 3151 N N . TYR B 1 125 ? -7.219 -7.484 -4.707 1 96.62 125 TYR B N 1
ATOM 3152 C CA . TYR B 1 125 ? -7.285 -6.422 -3.711 1 96.62 125 TYR B CA 1
ATOM 3153 C C . TYR B 1 125 ? -8.258 -6.789 -2.594 1 96.62 125 TYR B C 1
ATOM 3155 O O . TYR B 1 125 ? -7.949 -6.605 -1.413 1 96.62 125 TYR B O 1
ATOM 3163 N N . ILE B 1 126 ? -9.383 -7.281 -2.938 1 98 126 ILE B N 1
ATOM 3164 C CA . ILE B 1 126 ? -10.414 -7.625 -1.964 1 98 126 ILE B CA 1
ATOM 3165 C C . ILE B 1 126 ? -9.914 -8.75 -1.062 1 98 126 ILE B C 1
ATOM 3167 O O . ILE B 1 126 ? -10.078 -8.695 0.159 1 98 126 ILE B O 1
ATOM 3171 N N . MET B 1 127 ? -9.266 -9.75 -1.587 1 97.88 127 MET B N 1
ATOM 3172 C CA . MET B 1 127 ? -9.062 -11.016 -0.887 1 97.88 127 MET B CA 1
ATOM 3173 C C . MET B 1 127 ? -7.703 -11.031 -0.189 1 97.88 127 MET B C 1
ATOM 3175 O O . MET B 1 127 ? -7.445 -11.891 0.654 1 97.88 127 MET B O 1
ATOM 3179 N N . ASN B 1 128 ? -6.867 -10.062 -0.556 1 96.81 128 ASN B N 1
ATOM 3180 C CA . ASN B 1 128 ? -5.492 -10.078 -0.067 1 96.81 128 ASN B CA 1
ATOM 3181 C C . ASN B 1 128 ? -5.441 -10.086 1.458 1 96.81 128 ASN B C 1
ATOM 3183 O O . ASN B 1 128 ? -6.02 -9.211 2.105 1 96.81 128 ASN B O 1
ATOM 3187 N N . GLY B 1 129 ? -4.75 -11.125 1.971 1 95.25 129 GLY B N 1
ATOM 3188 C CA . GLY B 1 129 ? -4.527 -11.211 3.404 1 95.25 129 GLY B CA 1
ATOM 3189 C C . GLY B 1 129 ? -5.691 -11.82 4.16 1 95.25 129 GLY B C 1
ATOM 3190 O O . GLY B 1 129 ? -5.602 -12.055 5.367 1 95.25 129 GLY B O 1
ATOM 3191 N N . LEU B 1 130 ? -6.785 -12.117 3.545 1 96.56 130 LEU B N 1
ATOM 3192 C CA . LEU B 1 130 ? -7.941 -12.711 4.203 1 96.56 130 LEU B CA 1
ATOM 3193 C C . LEU B 1 130 ? -7.766 -14.219 4.359 1 96.56 130 LEU B C 1
ATOM 3195 O O . LEU B 1 130 ? -7.145 -14.867 3.516 1 96.56 130 LEU B O 1
ATOM 3199 N N . VAL B 1 131 ? -8.266 -14.742 5.441 1 95.12 131 VAL B N 1
ATOM 3200 C CA . VAL B 1 131 ? -8.406 -16.172 5.672 1 95.12 131 VAL B CA 1
ATOM 3201 C C . VAL B 1 131 ? -9.883 -16.547 5.738 1 95.12 131 VAL B C 1
ATOM 3203 O O . VAL B 1 131 ? -10.688 -15.828 6.348 1 95.12 131 VAL B O 1
ATOM 3206 N N . TRP B 1 132 ? -10.219 -17.641 5.121 1 96.06 132 TRP B N 1
ATOM 3207 C CA . TRP B 1 132 ? -11.609 -18.078 5.184 1 96.06 132 TRP B CA 1
ATOM 3208 C C . TRP B 1 132 ? -11.727 -19.578 5.004 1 96.06 132 TRP B C 1
ATOM 3210 O O . TRP B 1 132 ? -10.852 -20.203 4.391 1 96.06 132 TRP B O 1
ATOM 3220 N N . CYS B 1 133 ? -12.719 -20.188 5.602 1 96.12 133 CYS B N 1
ATOM 3221 C CA . CYS B 1 133 ? -13.094 -21.578 5.336 1 96.12 133 CYS B CA 1
ATOM 3222 C C . CYS B 1 133 ? -14.523 -21.844 5.773 1 96.12 133 CYS B C 1
ATOM 3224 O O . CYS B 1 133 ? -15.078 -21.109 6.598 1 96.12 133 CYS B O 1
ATOM 3226 N N . GLY B 1 134 ? -15.164 -22.781 5.09 1 95.88 134 GLY B N 1
ATOM 3227 C CA . GLY B 1 134 ? -16.516 -23.188 5.434 1 95.88 134 GLY B CA 1
ATOM 3228 C C . GLY B 1 134 ? -16.562 -24.328 6.441 1 95.88 134 GLY B C 1
ATOM 3229 O O . GLY B 1 134 ? -15.523 -24.719 6.984 1 95.88 134 GLY B O 1
ATOM 3230 N N . GLN B 1 135 ? -17.688 -24.609 6.875 1 95.44 135 GLN B N 1
ATOM 3231 C CA . GLN B 1 135 ? -18.031 -25.797 7.652 1 95.44 135 GLN B CA 1
ATOM 3232 C C . GLN B 1 135 ? -19.453 -26.266 7.344 1 95.44 135 GLN B C 1
ATOM 3234 O O . GLN B 1 135 ? -20.312 -25.453 6.98 1 95.44 135 GLN B O 1
ATOM 3239 N N . THR B 1 136 ? -19.609 -27.516 7.434 1 95.56 136 THR B N 1
ATOM 3240 C CA . THR B 1 136 ? -20.922 -28.062 7.098 1 95.56 136 THR B CA 1
ATOM 3241 C C . THR B 1 136 ? -21.953 -27.688 8.156 1 95.56 136 THR B C 1
ATOM 3243 O O . THR B 1 136 ? -23.109 -27.453 7.836 1 95.56 136 THR B O 1
ATOM 3246 N N . ALA B 1 137 ? -21.578 -27.609 9.398 1 95.25 137 ALA B N 1
ATOM 3247 C CA . ALA B 1 137 ? -22.484 -27.219 10.477 1 95.25 137 ALA B CA 1
ATOM 3248 C C . ALA B 1 137 ? -22.812 -25.734 10.414 1 95.25 137 ALA B C 1
ATOM 3250 O O . ALA B 1 137 ? -22 -24.938 9.93 1 95.25 137 ALA B O 1
ATOM 3251 N N . PRO B 1 138 ? -24.078 -25.422 10.883 1 94.31 138 PRO B N 1
ATOM 3252 C CA . PRO B 1 138 ? -24.359 -23.984 10.984 1 94.31 138 PRO B CA 1
ATOM 3253 C C . PRO B 1 138 ? -23.328 -23.25 11.844 1 94.31 138 PRO B C 1
ATOM 3255 O O . PRO B 1 138 ? -22.828 -23.797 12.828 1 94.31 138 PRO B O 1
ATOM 3258 N N . PRO B 1 139 ? -22.938 -22.062 11.336 1 95.25 139 PRO B N 1
ATOM 3259 C CA . PRO B 1 139 ? -23.531 -21.141 10.367 1 95.25 139 PRO B CA 1
ATOM 3260 C C . PRO B 1 139 ? -22.922 -21.281 8.977 1 95.25 139 PRO B C 1
ATOM 3262 O O . PRO B 1 139 ? -23.172 -20.438 8.102 1 95.25 139 PRO B O 1
ATOM 3265 N N . GLY B 1 140 ? -22.094 -22.25 8.75 1 97.62 140 GLY B N 1
ATOM 3266 C CA . GLY B 1 140 ? -21.562 -22.531 7.43 1 97.62 140 GLY B CA 1
ATOM 3267 C C . GLY B 1 140 ? -20.172 -21.938 7.207 1 97.62 140 GLY B C 1
ATOM 3268 O O . GLY B 1 140 ? -19.453 -22.391 6.32 1 97.62 140 GLY B O 1
ATOM 3269 N N . ILE B 1 141 ? -19.891 -20.875 7.887 1 97.12 141 ILE B N 1
ATOM 3270 C CA . ILE B 1 141 ? -18.547 -20.297 7.887 1 97.12 141 ILE B CA 1
ATOM 3271 C C . ILE B 1 141 ? -17.844 -20.641 9.195 1 97.12 141 ILE B C 1
ATOM 3273 O O . ILE B 1 141 ? -18.422 -20.5 10.273 1 97.12 141 ILE B O 1
ATOM 3277 N N . ASN B 1 142 ? -16.609 -21.172 9.172 1 96.06 142 ASN B N 1
ATOM 3278 C CA . ASN B 1 142 ? -15.867 -21.547 10.375 1 96.06 142 ASN B CA 1
ATOM 3279 C C . ASN B 1 142 ? -15.008 -20.391 10.883 1 96.06 142 ASN B C 1
ATOM 3281 O O . ASN B 1 142 ? -13.93 -20.141 10.344 1 96.06 142 ASN B O 1
ATOM 3285 N N . TYR B 1 143 ? -15.414 -19.703 11.906 1 95.31 143 TYR B N 1
ATOM 3286 C CA . TYR B 1 143 ? -14.695 -18.562 12.469 1 95.31 143 TYR B CA 1
ATOM 3287 C C . TYR B 1 143 ? -13.727 -19.016 13.555 1 95.31 143 TYR B C 1
ATOM 3289 O O . TYR B 1 143 ? -12.992 -18.203 14.117 1 95.31 143 TYR B O 1
ATOM 3297 N N . HIS B 1 144 ? -13.625 -20.312 13.781 1 93.75 144 HIS B N 1
ATOM 3298 C CA . HIS B 1 144 ? -12.844 -20.797 14.906 1 93.75 144 HIS B CA 1
ATOM 3299 C C . HIS B 1 144 ? -11.547 -21.453 14.438 1 93.75 144 HIS B C 1
ATOM 3301 O O . HIS B 1 144 ? -10.492 -21.25 15.047 1 93.75 144 HIS B O 1
ATOM 3307 N N . SER B 1 145 ? -11.695 -22.234 13.344 1 91.69 145 SER B N 1
ATOM 3308 C CA . SER B 1 145 ? -10.5 -22.953 12.914 1 91.69 145 SER B CA 1
ATOM 3309 C C . SER B 1 145 ? -10.586 -23.312 11.43 1 91.69 145 SER B C 1
ATOM 3311 O O . SER B 1 145 ? -11.547 -23.969 11.008 1 91.69 145 SER B O 1
ATOM 3313 N N . CYS B 1 146 ? -9.609 -22.891 10.711 1 92.44 146 CYS B N 1
ATOM 3314 C CA . CYS B 1 146 ? -9.453 -23.328 9.328 1 92.44 146 CYS B CA 1
ATOM 3315 C C . CYS B 1 146 ? -8.289 -24.297 9.18 1 92.44 146 CYS B C 1
ATOM 3317 O O . CYS B 1 146 ? -7.293 -24.188 9.898 1 92.44 146 CYS B O 1
ATOM 3319 N N . PRO B 1 147 ? -8.445 -25.234 8.281 1 87.44 147 PRO B N 1
ATOM 3320 C CA . PRO B 1 147 ? -7.328 -26.172 8.102 1 87.44 147 PRO B CA 1
ATOM 3321 C C . PRO B 1 147 ? -6.066 -25.484 7.574 1 87.44 147 PRO B C 1
ATOM 3323 O O . PRO B 1 147 ? -6.156 -24.469 6.871 1 87.44 147 PRO B O 1
ATOM 3326 N N . SER B 1 148 ? -4.977 -26.016 8.031 1 78.75 148 SER B N 1
ATOM 3327 C CA . SER B 1 148 ? -3.699 -25.516 7.531 1 78.75 148 SER B CA 1
ATOM 3328 C C . SER B 1 148 ? -3.416 -26.031 6.129 1 78.75 148 SER B C 1
ATOM 3330 O O . SER B 1 148 ? -4.074 -26.969 5.66 1 78.75 148 SER B O 1
ATOM 3332 N N . PHE B 1 149 ? -2.475 -25.453 5.461 1 68.31 149 PHE B N 1
ATOM 3333 C CA . PHE B 1 149 ? -2.053 -25.859 4.125 1 68.31 149 PHE B CA 1
ATOM 3334 C C . PHE B 1 149 ? -1.669 -27.328 4.094 1 68.31 149 PHE B C 1
ATOM 3336 O O . PHE B 1 149 ? -1.927 -28.016 3.111 1 68.31 149 PHE B O 1
ATOM 3343 N N . ASN B 1 150 ? -1.247 -27.719 5.098 1 71.19 150 ASN B N 1
ATOM 3344 C CA . ASN B 1 150 ? -0.767 -29.094 5.141 1 71.19 150 ASN B CA 1
ATOM 3345 C C . ASN B 1 150 ? -1.895 -30.078 5.465 1 71.19 150 ASN B C 1
ATOM 3347 O O . ASN B 1 150 ? -1.769 -31.281 5.219 1 71.19 150 ASN B O 1
ATOM 3351 N N . GLY B 1 151 ? -2.961 -29.547 5.773 1 75.69 151 GLY B N 1
ATOM 3352 C CA . GLY B 1 151 ? -4.043 -30.406 6.207 1 75.69 151 GLY B CA 1
ATOM 3353 C C . GLY B 1 151 ? -5.02 -30.75 5.098 1 75.69 151 GLY B C 1
ATOM 3354 O O . GLY B 1 151 ? -5.844 -31.656 5.242 1 75.69 151 GLY B O 1
ATOM 3355 N N . CYS B 1 152 ? -4.926 -30.094 4 1 82.19 152 CYS B N 1
ATOM 3356 C CA . CYS B 1 152 ? -5.879 -30.297 2.912 1 82.19 152 CYS B CA 1
ATOM 3357 C C . CYS B 1 152 ? -5.16 -30.703 1.631 1 82.19 152 CYS B C 1
ATOM 3359 O O . CYS B 1 152 ? -3.973 -30.422 1.463 1 82.19 152 CYS B O 1
ATOM 3361 N N . PRO B 1 153 ? -5.961 -31.391 0.772 1 79.62 153 PRO B N 1
ATOM 3362 C CA . PRO B 1 153 ? -5.414 -31.641 -0.563 1 79.62 153 PRO B CA 1
ATOM 3363 C C . PRO B 1 153 ? -4.969 -30.359 -1.265 1 79.62 153 PRO B C 1
ATOM 3365 O O . PRO B 1 153 ? -5.465 -29.281 -0.949 1 79.62 153 PRO B O 1
ATOM 3368 N N . VAL B 1 154 ? -3.955 -30.516 -2.162 1 75.5 154 VAL B N 1
ATOM 3369 C CA . VAL B 1 154 ? -3.402 -29.406 -2.924 1 75.5 154 VAL B CA 1
ATOM 3370 C C . VAL B 1 154 ? -4.527 -28.656 -3.637 1 75.5 154 VAL B C 1
ATOM 3372 O O . VAL B 1 154 ? -4.527 -27.422 -3.686 1 75.5 154 VAL B O 1
ATOM 3375 N N . ALA B 1 155 ? -5.426 -29.453 -4.086 1 76.25 155 ALA B N 1
ATOM 3376 C CA . ALA B 1 155 ? -6.543 -28.844 -4.801 1 76.25 155 ALA B CA 1
ATOM 3377 C C . ALA B 1 155 ? -7.297 -27.859 -3.912 1 76.25 155 ALA B C 1
ATOM 3379 O O . ALA B 1 155 ? -7.629 -26.75 -4.344 1 76.25 155 ALA B O 1
ATOM 3380 N N . ALA B 1 156 ? -7.484 -28.203 -2.711 1 79.94 156 ALA B N 1
ATOM 3381 C CA . ALA B 1 156 ? -8.219 -27.359 -1.773 1 79.94 156 ALA B CA 1
ATOM 3382 C C . ALA B 1 156 ? -7.398 -26.125 -1.385 1 79.94 156 ALA B C 1
ATOM 3384 O O . ALA B 1 156 ? -7.938 -25.031 -1.249 1 79.94 156 ALA B O 1
ATOM 3385 N N . ASN B 1 157 ? -6.156 -26.312 -1.361 1 78.69 157 ASN B N 1
ATOM 3386 C CA . ASN B 1 157 ? -5.258 -25.234 -0.951 1 78.69 157 ASN B CA 1
ATOM 3387 C C . ASN B 1 157 ? -5.129 -24.172 -2.033 1 78.69 157 ASN B C 1
ATOM 3389 O O . ASN B 1 157 ? -4.871 -23 -1.733 1 78.69 157 ASN B O 1
ATOM 3393 N N . THR B 1 158 ? -5.359 -24.672 -3.275 1 89.5 158 THR B N 1
ATOM 3394 C CA . THR B 1 158 ? -5.109 -23.781 -4.406 1 89.5 158 THR B CA 1
ATOM 3395 C C . THR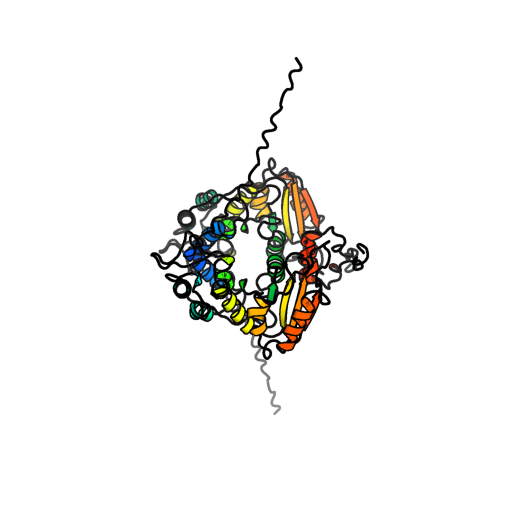 B 1 158 ? -6.414 -23.453 -5.129 1 89.5 158 THR B C 1
ATOM 3397 O O . THR B 1 158 ? -6.395 -22.906 -6.234 1 89.5 158 THR B O 1
ATOM 3400 N N . ALA B 1 159 ? -7.527 -23.906 -4.535 1 94.31 159 ALA B N 1
ATOM 3401 C CA . ALA B 1 159 ? -8.805 -23.781 -5.23 1 94.31 159 ALA B CA 1
ATOM 3402 C C . ALA B 1 159 ? -9.062 -22.344 -5.672 1 94.31 159 ALA B C 1
ATOM 3404 O O . ALA B 1 159 ? -9.344 -22.094 -6.844 1 94.31 159 ALA B O 1
ATOM 3405 N N . PHE B 1 160 ? -8.938 -21.453 -4.793 1 96.56 160 PHE B N 1
ATOM 3406 C CA . PHE B 1 160 ? -9.234 -20.062 -5.117 1 96.56 160 PHE B CA 1
ATOM 3407 C C . PHE B 1 160 ? -8.039 -19.391 -5.801 1 96.56 160 PHE B C 1
ATOM 3409 O O . PHE B 1 160 ? -8.141 -18.969 -6.957 1 96.56 160 PHE B O 1
ATOM 3416 N N . TRP B 1 161 ? -6.855 -19.359 -5.176 1 96.56 161 TRP B N 1
ATOM 3417 C CA . TRP B 1 161 ? -5.711 -18.594 -5.645 1 96.56 161 TRP B CA 1
ATOM 3418 C C . TRP B 1 161 ? -5.121 -19.203 -6.91 1 96.56 161 TRP B C 1
ATOM 3420 O O . TRP B 1 161 ? -4.551 -18.5 -7.746 1 96.56 161 TRP B O 1
ATOM 3430 N N . GLY B 1 162 ? -5.207 -20.547 -7.051 1 96.94 162 GLY B N 1
ATOM 3431 C CA . GLY B 1 162 ? -4.793 -21.156 -8.305 1 96.94 162 GLY B CA 1
ATOM 3432 C C . GLY B 1 162 ? -5.609 -20.688 -9.492 1 96.94 162 GLY B C 1
ATOM 3433 O O . GLY B 1 162 ? -5.055 -20.312 -10.531 1 96.94 162 GLY B O 1
ATOM 3434 N N . LYS B 1 163 ? -6.918 -20.672 -9.289 1 97.75 163 LYS B N 1
ATOM 3435 C CA . LYS B 1 163 ? -7.805 -20.234 -10.359 1 97.75 163 LYS B CA 1
ATOM 3436 C C . LYS B 1 163 ? -7.637 -18.734 -10.617 1 97.75 163 LYS B C 1
ATOM 3438 O O . LYS B 1 163 ? -7.602 -18.297 -11.773 1 97.75 163 LYS B O 1
ATOM 3443 N N . ALA B 1 164 ? -7.547 -17.953 -9.531 1 97.69 164 ALA B N 1
ATOM 3444 C CA . ALA B 1 164 ? -7.332 -16.516 -9.68 1 97.69 164 ALA B CA 1
ATOM 3445 C C . ALA B 1 164 ? -6.047 -16.234 -10.453 1 97.69 164 ALA B C 1
ATOM 3447 O O . ALA B 1 164 ? -6.023 -15.375 -11.336 1 97.69 164 ALA B O 1
ATOM 3448 N N . SER B 1 165 ? -4.984 -16.969 -10.172 1 97.88 165 SER B N 1
ATOM 3449 C CA . SER B 1 165 ? -3.695 -16.812 -10.836 1 97.88 165 SER B CA 1
ATOM 3450 C C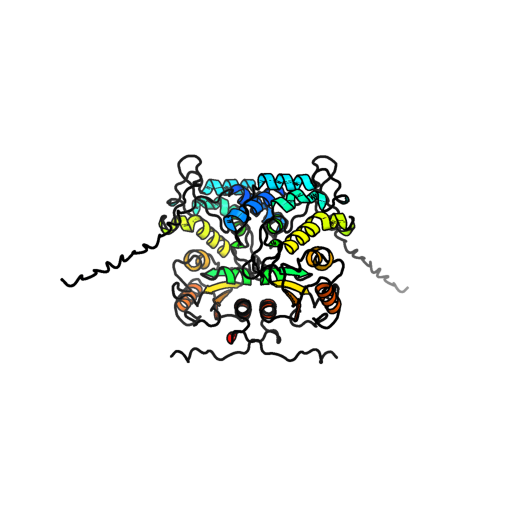 . SER B 1 165 ? -3.795 -17.156 -12.32 1 97.88 165 SER B C 1
ATOM 3452 O O . SER B 1 165 ? -3.246 -16.438 -13.164 1 97.88 165 SER B O 1
ATOM 3454 N N . SER B 1 166 ? -4.465 -18.25 -12.578 1 98.19 166 SER B N 1
ATOM 3455 C CA . SER B 1 166 ? -4.656 -18.656 -13.969 1 98.19 166 SER B CA 1
ATOM 3456 C C . SER B 1 166 ? -5.402 -17.578 -14.758 1 98.19 166 SER B C 1
ATOM 3458 O O . SER B 1 166 ? -5.023 -17.25 -15.883 1 98.19 166 SER B O 1
ATOM 3460 N N . GLN B 1 167 ? -6.477 -17.094 -14.188 1 97.69 167 GLN B N 1
ATOM 3461 C CA . GLN B 1 167 ? -7.289 -16.094 -14.875 1 97.69 167 GLN B CA 1
ATOM 3462 C C . GLN B 1 167 ? -6.523 -14.789 -15.062 1 97.69 167 GLN B C 1
ATOM 3464 O O . GLN B 1 167 ? -6.633 -14.141 -16.109 1 97.69 167 GLN B O 1
ATOM 3469 N N . PHE B 1 168 ? -5.773 -14.398 -14.086 1 97.69 168 PHE B N 1
ATOM 3470 C CA . PHE B 1 168 ? -4.918 -13.219 -14.203 1 97.69 168 PHE B CA 1
ATOM 3471 C C . PHE B 1 168 ? -3.939 -13.383 -15.367 1 97.69 168 PHE B C 1
ATOM 3473 O O . PHE B 1 168 ? -3.814 -12.492 -16.203 1 97.69 168 PHE B O 1
ATOM 3480 N N . ALA B 1 169 ? -3.285 -14.523 -15.406 1 98.69 169 ALA B N 1
ATOM 3481 C CA . ALA B 1 169 ? -2.293 -14.805 -16.438 1 98.69 169 ALA B CA 1
ATOM 3482 C C . ALA B 1 169 ? -2.938 -14.852 -17.828 1 98.69 169 ALA B C 1
ATOM 3484 O O . ALA B 1 169 ? -2.375 -14.336 -18.797 1 98.69 169 ALA B O 1
ATOM 3485 N N . SER B 1 170 ? -4.109 -15.383 -17.906 1 98.12 170 SER B N 1
ATOM 3486 C CA . SER B 1 170 ? -4.773 -15.555 -19.188 1 98.12 170 SER B CA 1
ATOM 3487 C C . SER B 1 170 ? -5.152 -14.211 -19.797 1 98.12 170 SER B C 1
ATOM 3489 O O . SER B 1 170 ? -5.43 -14.125 -21 1 98.12 170 SER B O 1
ATOM 3491 N N . ARG B 1 171 ? -5.133 -13.164 -19 1 96.62 171 ARG B N 1
ATOM 3492 C CA . ARG B 1 171 ? -5.559 -11.859 -19.469 1 96.62 171 ARG B CA 1
ATOM 3493 C C . ARG B 1 171 ? -4.359 -10.961 -19.781 1 96.62 171 ARG B C 1
ATOM 3495 O O . ARG B 1 171 ? -4.52 -9.828 -20.234 1 96.62 171 ARG B O 1
ATOM 3502 N N . ALA B 1 172 ? -3.225 -11.469 -19.547 1 98.25 172 ALA B N 1
ATOM 3503 C CA . ALA B 1 172 ? -2.006 -10.711 -19.797 1 98.25 172 ALA B CA 1
ATOM 3504 C C . ALA B 1 172 ? -1.729 -10.602 -21.297 1 98.25 172 ALA B C 1
ATOM 3506 O O . ALA B 1 172 ? -1.982 -11.539 -22.047 1 98.25 172 ALA B O 1
ATOM 3507 N N . ARG B 1 173 ? -1.245 -9.453 -21.734 1 98.38 173 ARG B N 1
ATOM 3508 C CA . ARG B 1 173 ? -0.86 -9.195 -23.125 1 98.38 173 ARG B CA 1
ATOM 3509 C C . ARG B 1 173 ? 0.464 -8.445 -23.188 1 98.38 173 ARG B C 1
ATOM 3511 O O . ARG B 1 173 ? 0.815 -7.707 -22.266 1 98.38 173 ARG B O 1
ATOM 3518 N N . GLY B 1 174 ? 1.201 -8.641 -24.328 1 98.62 174 GLY B N 1
ATOM 3519 C CA . GLY B 1 174 ? 2.479 -7.969 -24.5 1 98.62 174 GLY B CA 1
ATOM 3520 C C . GLY B 1 174 ? 3.6 -8.594 -23.688 1 98.62 174 GLY B C 1
ATOM 3521 O O . GLY B 1 174 ? 3.785 -9.812 -23.719 1 98.62 174 GLY B O 1
ATOM 3522 N N . THR B 1 175 ? 4.309 -7.805 -23.047 1 98.81 175 THR B N 1
ATOM 3523 C CA . THR B 1 175 ? 5.402 -8.281 -22.203 1 98.81 175 THR B CA 1
ATOM 3524 C C . THR B 1 175 ? 4.934 -8.484 -20.766 1 98.81 175 THR B C 1
ATOM 3526 O O . THR B 1 175 ? 4.281 -7.613 -20.188 1 98.81 175 THR B O 1
ATOM 3529 N N . VAL B 1 176 ? 5.215 -9.617 -20.219 1 98.88 176 VAL B N 1
ATOM 3530 C CA . VAL B 1 176 ? 4.938 -9.867 -18.812 1 98.88 176 VAL B CA 1
ATOM 3531 C C . VAL B 1 176 ? 6.25 -10.008 -18.047 1 98.88 176 VAL B C 1
ATOM 3533 O O . VAL B 1 176 ? 7.293 -10.297 -18.625 1 98.88 176 VAL B O 1
ATOM 3536 N N . THR B 1 177 ? 6.203 -9.711 -16.75 1 98.88 177 THR B N 1
ATOM 3537 C CA . THR B 1 177 ? 7.395 -9.758 -15.914 1 98.88 177 THR B CA 1
ATOM 3538 C C . THR B 1 177 ? 7.199 -10.742 -14.766 1 98.88 177 THR B C 1
ATOM 3540 O O . THR B 1 177 ? 6.117 -10.82 -14.18 1 98.88 177 THR B O 1
ATOM 3543 N N . VAL B 1 178 ? 8.18 -11.508 -14.453 1 98.88 178 VAL B N 1
ATOM 3544 C CA . VAL B 1 178 ? 8.188 -12.398 -13.289 1 98.88 178 VAL B CA 1
ATOM 3545 C C . VAL B 1 178 ? 9.391 -12.078 -12.406 1 98.88 178 VAL B C 1
ATOM 3547 O O . VAL B 1 178 ? 10.531 -12.062 -12.883 1 98.88 178 VAL B O 1
ATOM 3550 N N . LEU B 1 179 ? 9.133 -11.82 -11.156 1 98.75 179 LEU B N 1
ATOM 3551 C CA . LEU B 1 179 ? 10.18 -11.516 -10.188 1 98.75 179 LEU B CA 1
ATOM 3552 C C . LEU B 1 179 ? 10.43 -12.703 -9.266 1 98.75 179 LEU B C 1
ATOM 3554 O O . LEU B 1 179 ? 9.531 -13.117 -8.531 1 98.75 179 LEU B O 1
ATOM 3558 N N . LEU B 1 180 ? 11.672 -13.219 -9.258 1 98.69 180 LEU B N 1
ATOM 3559 C CA . LEU B 1 180 ? 12.016 -14.422 -8.523 1 98.69 180 LEU B CA 1
ATOM 3560 C C . LEU B 1 180 ? 13.078 -14.133 -7.461 1 98.69 180 LEU B C 1
ATOM 3562 O O . LEU B 1 180 ? 13.898 -13.227 -7.629 1 98.69 180 LEU B O 1
ATOM 3566 N N . ASP B 1 181 ? 13.031 -14.938 -6.418 1 97.88 181 ASP B N 1
ATOM 3567 C CA . ASP B 1 181 ? 14.023 -14.812 -5.348 1 97.88 181 ASP B CA 1
ATOM 3568 C C . ASP B 1 181 ? 15.234 -15.703 -5.605 1 97.88 181 ASP B C 1
ATOM 3570 O O . ASP B 1 181 ? 15.141 -16.922 -5.5 1 97.88 181 ASP B O 1
ATOM 3574 N N . GLY B 1 182 ? 16.344 -15.141 -5.832 1 97.62 182 GLY B N 1
ATOM 3575 C CA . GLY B 1 182 ? 17.547 -15.898 -6.09 1 97.62 182 GLY B CA 1
ATOM 3576 C C . GLY B 1 182 ? 18.469 -15.984 -4.887 1 97.62 182 GLY B C 1
ATOM 3577 O O . GLY B 1 182 ? 19.594 -16.469 -4.992 1 97.62 182 GLY B O 1
ATOM 3578 N N . SER B 1 183 ? 17.969 -15.539 -3.709 1 95.38 183 SER B N 1
ATOM 3579 C CA . SER B 1 183 ? 18.844 -15.438 -2.547 1 95.38 183 SER B CA 1
ATOM 3580 C C . SER B 1 183 ? 18.5 -16.5 -1.502 1 95.38 183 SER B C 1
ATOM 3582 O O . SER B 1 183 ? 19.312 -16.781 -0.613 1 95.38 183 SER B O 1
ATOM 3584 N N . ASN B 1 184 ? 17.312 -17.047 -1.511 1 94.38 184 ASN B N 1
ATOM 3585 C CA . ASN B 1 184 ? 16.812 -17.891 -0.431 1 94.38 184 ASN B CA 1
ATOM 3586 C C . ASN B 1 184 ? 17.422 -19.281 -0.47 1 94.38 184 ASN B C 1
ATOM 3588 O O . ASN B 1 184 ? 17.188 -20.047 -1.403 1 94.38 184 ASN B O 1
ATOM 3592 N N . PRO B 1 185 ? 18.156 -19.656 0.55 1 92.44 185 PRO B N 1
ATOM 3593 C CA . PRO B 1 185 ? 18.766 -20.984 0.536 1 92.44 185 PRO B CA 1
ATOM 3594 C C . PRO B 1 185 ? 17.75 -22.109 0.793 1 92.44 185 PRO B C 1
ATOM 3596 O O . PRO B 1 185 ? 18 -23.266 0.427 1 92.44 185 PRO B O 1
ATOM 3599 N N . ALA B 1 186 ? 16.656 -21.781 1.391 1 93.12 186 ALA B N 1
ATOM 3600 C CA . ALA B 1 186 ? 15.688 -22.797 1.806 1 93.12 186 ALA B CA 1
ATOM 3601 C C . ALA B 1 186 ? 14.664 -23.062 0.705 1 93.12 186 ALA B C 1
ATOM 3603 O O . ALA B 1 186 ? 13.961 -24.078 0.732 1 93.12 186 ALA B O 1
ATOM 3604 N N . LYS B 1 187 ? 14.586 -22.141 -0.212 1 94.75 187 LYS B N 1
ATOM 3605 C CA . LYS B 1 187 ? 13.562 -22.25 -1.245 1 94.75 187 LYS B CA 1
ATOM 3606 C C . LYS B 1 187 ? 14.117 -21.891 -2.617 1 94.75 187 LYS B C 1
ATOM 3608 O O . LYS B 1 187 ? 14.586 -20.766 -2.822 1 94.75 187 LYS B O 1
ATOM 3613 N N . PRO B 1 188 ? 13.992 -22.844 -3.582 1 97.06 188 PRO B N 1
ATOM 3614 C CA . PRO B 1 188 ? 14.477 -22.531 -4.93 1 97.06 188 PRO B CA 1
ATOM 3615 C C . PRO B 1 188 ? 13.703 -21.406 -5.594 1 97.06 188 PRO B C 1
ATOM 3617 O O . PRO B 1 188 ? 12.516 -21.219 -5.324 1 97.06 188 PRO B O 1
ATOM 3620 N N . ALA B 1 189 ? 14.352 -20.672 -6.496 1 98 189 ALA B N 1
ATOM 3621 C CA . ALA B 1 189 ? 13.742 -19.547 -7.195 1 98 189 ALA B CA 1
ATOM 3622 C C . ALA B 1 189 ? 12.578 -20 -8.062 1 98 189 ALA B C 1
ATOM 3624 O O . ALA B 1 189 ? 11.539 -19.344 -8.125 1 98 189 ALA B O 1
ATOM 3625 N N . TYR B 1 190 ? 12.781 -21.109 -8.742 1 98.38 190 TYR B N 1
ATOM 3626 C CA . TYR B 1 190 ? 11.742 -21.719 -9.555 1 98.38 190 TYR B CA 1
ATOM 3627 C C . TYR B 1 190 ? 11.406 -23.125 -9.047 1 98.38 190 TYR B C 1
ATOM 3629 O O . TYR B 1 190 ? 12.297 -23.969 -8.914 1 98.38 190 TYR B O 1
ATOM 3637 N N . ARG B 1 191 ? 10.18 -23.328 -8.727 1 96.81 191 ARG B N 1
ATOM 3638 C CA . ARG B 1 191 ? 9.672 -24.625 -8.305 1 96.81 191 ARG B CA 1
ATOM 3639 C C . ARG B 1 191 ? 8.531 -25.094 -9.203 1 96.81 191 ARG B C 1
ATOM 3641 O O . ARG B 1 191 ? 7.668 -24.297 -9.578 1 96.81 191 ARG B O 1
ATOM 3648 N N . THR B 1 192 ? 8.492 -26.344 -9.461 1 95.44 192 THR B N 1
ATOM 3649 C CA . THR B 1 192 ? 7.496 -26.891 -10.391 1 95.44 192 THR B CA 1
ATOM 3650 C C . THR B 1 192 ? 6.117 -26.938 -9.734 1 95.44 192 THR B C 1
ATOM 3652 O O . THR B 1 192 ? 5.105 -27.078 -10.422 1 95.44 192 THR B O 1
ATOM 3655 N N . ASP B 1 193 ? 6.066 -26.781 -8.43 1 92.75 193 ASP B N 1
ATOM 3656 C CA . ASP B 1 193 ? 4.785 -26.797 -7.727 1 92.75 193 ASP B CA 1
ATOM 3657 C C . ASP B 1 193 ? 4.371 -25.375 -7.332 1 92.75 193 ASP B C 1
ATOM 3659 O O . ASP B 1 193 ? 3.43 -25.203 -6.555 1 92.75 193 ASP B O 1
ATOM 3663 N N . SER B 1 194 ? 5.129 -24.375 -7.824 1 94.44 194 SER B N 1
ATOM 3664 C CA . SER B 1 194 ? 4.789 -22.984 -7.551 1 94.44 194 SER B CA 1
ATOM 3665 C C . SER B 1 194 ? 3.523 -22.578 -8.289 1 94.44 194 SER B C 1
ATOM 3667 O O . SER B 1 194 ? 3.086 -23.25 -9.219 1 94.44 194 SER B O 1
ATOM 3669 N N . TYR B 1 195 ? 2.914 -21.484 -7.852 1 96.12 195 TYR B N 1
ATOM 3670 C CA . TYR B 1 195 ? 1.763 -20.922 -8.555 1 96.12 195 TYR B CA 1
ATOM 3671 C C . TYR B 1 195 ? 2.129 -20.547 -9.992 1 96.12 195 TYR B C 1
ATOM 3673 O O . TYR B 1 195 ? 1.334 -20.75 -10.914 1 96.12 195 TYR B O 1
ATOM 3681 N N . PHE B 1 196 ? 3.352 -20.047 -10.188 1 98.06 196 PHE B N 1
ATOM 3682 C CA . PHE B 1 196 ? 3.76 -19.656 -11.539 1 98.06 196 PHE B CA 1
ATOM 3683 C C . PHE B 1 196 ? 3.807 -20.875 -12.453 1 98.06 196 PHE B C 1
ATOM 3685 O O . PHE B 1 196 ? 3.219 -20.875 -13.539 1 98.06 196 PHE B O 1
ATOM 3692 N N . ALA B 1 197 ? 4.453 -21.906 -11.984 1 97.94 197 ALA B N 1
ATOM 3693 C CA . ALA B 1 197 ? 4.664 -23.078 -12.828 1 97.94 197 ALA B CA 1
ATOM 3694 C C . ALA B 1 197 ? 3.352 -23.828 -13.078 1 97.94 197 ALA B C 1
ATOM 3696 O O . ALA B 1 197 ? 3.096 -24.297 -14.188 1 97.94 197 ALA B O 1
ATOM 3697 N N . ARG B 1 198 ? 2.51 -23.844 -12.047 1 96.69 198 ARG B N 1
ATOM 3698 C CA . ARG B 1 198 ? 1.339 -24.719 -12.109 1 96.69 198 ARG B CA 1
ATOM 3699 C C . ARG B 1 198 ? 0.16 -24 -12.766 1 96.69 198 ARG B C 1
ATOM 3701 O O . ARG B 1 198 ? -0.663 -24.641 -13.43 1 96.69 198 ARG B O 1
ATOM 3708 N N . PHE B 1 199 ? 0.077 -22.703 -12.547 1 98.06 199 PHE B N 1
ATOM 3709 C CA . PHE B 1 199 ? -1.172 -22.047 -12.914 1 98.06 199 PHE B CA 1
ATOM 3710 C C . PHE B 1 199 ? -0.914 -20.875 -13.859 1 98.06 199 PHE B C 1
ATOM 3712 O O . PHE B 1 199 ? -1.652 -20.688 -14.828 1 98.06 199 PHE B O 1
ATOM 3719 N N . GLU B 1 200 ? 0.093 -20.094 -13.648 1 98.75 200 GLU B N 1
ATOM 3720 C CA . GLU B 1 200 ? 0.288 -18.859 -14.391 1 98.75 200 GLU B CA 1
ATOM 3721 C C . GLU B 1 200 ? 0.934 -19.109 -15.75 1 98.75 200 GLU B C 1
ATOM 3723 O O . GLU B 1 200 ? 0.369 -18.766 -16.781 1 98.75 200 GLU B O 1
ATOM 3728 N N . LEU B 1 201 ? 2.031 -19.797 -15.781 1 98.81 201 LEU B N 1
ATOM 3729 C CA . LEU B 1 201 ? 2.748 -20.047 -17.031 1 98.81 201 LEU B CA 1
ATOM 3730 C C . LEU B 1 201 ? 1.863 -20.781 -18.031 1 98.81 201 LEU B C 1
ATOM 3732 O O . LEU B 1 201 ? 1.702 -20.328 -19.172 1 98.81 201 LEU B O 1
ATOM 3736 N N . PRO B 1 202 ? 1.196 -21.859 -17.609 1 98.69 202 PRO B N 1
ATOM 3737 C CA . PRO B 1 202 ? 0.365 -22.562 -18.594 1 98.69 202 PRO B CA 1
ATOM 3738 C C . PRO B 1 202 ? -0.787 -21.703 -19.109 1 98.69 202 PRO B C 1
ATOM 3740 O O . PRO B 1 202 ? -1.358 -22 -20.156 1 98.69 202 PRO B O 1
ATOM 3743 N N . SER B 1 203 ? -1.147 -20.641 -18.359 1 98.69 203 SER B N 1
ATOM 3744 C CA . SER B 1 203 ? -2.316 -19.844 -18.719 1 98.69 203 SER B CA 1
ATOM 3745 C C . SER B 1 203 ? -1.922 -18.641 -19.562 1 98.69 203 SER B C 1
ATOM 3747 O O . SER B 1 203 ? -2.787 -17.922 -20.062 1 98.69 203 SER B O 1
ATOM 3749 N N . LEU B 1 204 ? -0.61 -18.344 -19.719 1 98.88 204 LEU B N 1
ATOM 3750 C CA . LEU B 1 204 ? -0.158 -17.281 -20.609 1 98.88 204 LEU B CA 1
ATOM 3751 C C . LEU B 1 204 ? -0.407 -17.656 -22.062 1 98.88 204 LEU B C 1
ATOM 3753 O O . LEU B 1 204 ? 0.014 -18.719 -22.531 1 98.88 204 LEU B O 1
ATOM 3757 N N . SER B 1 205 ? -1.076 -16.812 -22.781 1 98.44 205 SER B N 1
ATOM 3758 C CA . SER B 1 205 ? -1.369 -17.062 -24.188 1 98.44 205 SER B CA 1
ATOM 3759 C C . SER B 1 205 ? -0.167 -16.734 -25.062 1 98.44 205 SER B C 1
ATOM 3761 O O . SER B 1 205 ? 0.216 -15.578 -25.203 1 98.44 205 SER B O 1
ATOM 3763 N N . PRO B 1 206 ? 0.356 -17.734 -25.766 1 98.25 206 PRO B N 1
ATOM 3764 C CA . PRO B 1 206 ? 1.485 -17.469 -26.656 1 98.25 206 PRO B CA 1
ATOM 3765 C C . PRO B 1 206 ? 1.122 -16.5 -27.781 1 98.25 206 PRO B C 1
ATOM 3767 O O . PRO B 1 206 ? 2.008 -15.906 -28.406 1 98.25 206 PRO B O 1
ATOM 3770 N N . GLU B 1 207 ? -0.162 -16.359 -28.094 1 98.19 207 GLU B N 1
ATOM 3771 C CA . GLU B 1 207 ? -0.624 -15.438 -29.125 1 98.19 207 GLU B CA 1
ATOM 3772 C C . GLU B 1 207 ? -0.646 -14 -28.625 1 98.19 207 GLU B C 1
ATOM 3774 O O . GLU B 1 207 ? -0.47 -13.062 -29.406 1 98.19 207 GLU B O 1
ATOM 3779 N N . GLU B 1 208 ? -0.883 -13.852 -27.312 1 98.38 208 GLU B N 1
ATOM 3780 C CA . GLU B 1 208 ? -1.086 -12.516 -26.75 1 98.38 208 GLU B CA 1
ATOM 3781 C C . GLU B 1 208 ? 0.163 -12.023 -26.031 1 98.38 208 GLU B C 1
ATOM 3783 O O . GLU B 1 208 ? 0.395 -10.82 -25.938 1 98.38 208 GLU B O 1
ATOM 3788 N N . VAL B 1 209 ? 0.944 -12.93 -25.5 1 98.75 209 VAL B N 1
ATOM 3789 C CA . VAL B 1 209 ? 2.146 -12.586 -24.75 1 98.75 209 VAL B CA 1
ATOM 3790 C C . VAL B 1 209 ? 3.373 -12.719 -25.641 1 98.75 209 VAL B C 1
ATOM 3792 O O . VAL B 1 209 ? 3.678 -13.812 -26.141 1 98.75 209 VAL B O 1
ATOM 3795 N N . GLN B 1 210 ? 4.121 -11.672 -25.812 1 97.75 210 GLN B N 1
ATOM 3796 C CA . GLN B 1 210 ? 5.234 -11.617 -26.766 1 97.75 210 GLN B CA 1
ATOM 3797 C C . GLN B 1 210 ? 6.559 -11.93 -26.062 1 97.75 210 GLN B C 1
ATOM 3799 O O . GLN B 1 210 ? 7.492 -12.43 -26.703 1 97.75 210 GLN B O 1
ATOM 3804 N N . MET B 1 211 ? 6.586 -11.586 -24.828 1 98.69 211 MET B N 1
ATOM 3805 C CA . MET B 1 211 ? 7.855 -11.711 -24.109 1 98.69 211 MET B CA 1
ATOM 3806 C C . MET B 1 211 ? 7.621 -11.914 -22.609 1 98.69 211 MET B C 1
ATOM 3808 O O . MET B 1 211 ? 6.738 -11.281 -22.031 1 98.69 211 MET B O 1
ATOM 3812 N N . VAL B 1 212 ? 8.422 -12.797 -22.016 1 98.88 212 VAL B N 1
ATOM 3813 C CA . VAL B 1 212 ? 8.484 -12.953 -20.562 1 98.88 212 VAL B CA 1
ATOM 3814 C C . VAL B 1 212 ? 9.812 -12.406 -20.031 1 98.88 212 VAL B C 1
ATOM 3816 O O . VAL B 1 212 ? 10.875 -12.969 -20.328 1 98.88 212 VAL B O 1
ATOM 3819 N N . ASN B 1 213 ? 9.781 -11.297 -19.297 1 98.81 213 ASN B N 1
ATOM 3820 C CA . ASN B 1 213 ? 10.953 -10.797 -18.594 1 98.81 213 ASN B CA 1
ATOM 3821 C C . ASN B 1 213 ? 11.133 -11.469 -17.234 1 98.81 213 ASN B C 1
ATOM 3823 O O . ASN B 1 213 ? 10.312 -11.289 -16.328 1 98.81 213 ASN B O 1
ATOM 3827 N N . ILE B 1 214 ? 12.18 -12.203 -17.141 1 98.81 214 ILE B N 1
ATOM 3828 C CA . ILE B 1 214 ? 12.508 -12.875 -15.883 1 98.81 214 ILE B CA 1
ATOM 3829 C C . ILE B 1 214 ? 13.531 -12.055 -15.109 1 98.81 214 ILE B C 1
ATOM 3831 O O . ILE B 1 214 ? 14.648 -11.844 -15.586 1 98.81 214 ILE B O 1
ATOM 3835 N N . TYR B 1 215 ? 13.148 -11.539 -13.953 1 98.69 215 TYR B N 1
ATOM 3836 C CA . TYR B 1 215 ? 14.039 -10.82 -13.055 1 98.69 215 TYR B CA 1
ATOM 3837 C C . TYR B 1 215 ? 14.359 -11.641 -11.82 1 98.69 215 TYR B C 1
ATOM 3839 O O . TYR B 1 215 ? 13.453 -12.055 -11.094 1 98.69 215 TYR B O 1
ATOM 3847 N N . VAL B 1 216 ? 15.602 -11.883 -11.594 1 98.62 216 VAL B N 1
ATOM 3848 C CA . VAL B 1 216 ? 16.047 -12.609 -10.414 1 98.62 216 VAL B CA 1
ATOM 3849 C C . VAL B 1 216 ? 16.625 -11.625 -9.398 1 98.62 216 VAL B C 1
ATOM 3851 O O . VAL B 1 216 ? 17.641 -10.969 -9.664 1 98.62 216 VAL B O 1
ATOM 3854 N N . VAL B 1 217 ? 15.992 -11.609 -8.242 1 97.88 217 VAL B N 1
ATOM 3855 C CA . VAL B 1 217 ? 16.328 -10.641 -7.207 1 97.88 217 VAL B CA 1
ATOM 3856 C C . VAL B 1 217 ? 17.344 -11.25 -6.238 1 97.88 217 VAL B C 1
ATOM 3858 O O . VAL B 1 217 ? 17.156 -12.383 -5.773 1 97.88 217 VAL B O 1
ATOM 3861 N N . HIS B 1 218 ? 18.328 -10.516 -5.934 1 96.25 218 HIS B N 1
ATOM 3862 C CA . HIS B 1 218 ? 19.328 -10.891 -4.938 1 96.25 218 HIS B CA 1
ATOM 3863 C C . HIS B 1 218 ? 19.469 -9.82 -3.867 1 96.25 218 HIS B C 1
ATOM 3865 O O . HIS B 1 218 ? 19.719 -8.648 -4.18 1 96.25 218 HIS B O 1
ATOM 3871 N N . ALA B 1 219 ? 19.328 -10.266 -2.639 1 92.88 219 ALA B N 1
ATOM 3872 C CA . ALA B 1 219 ? 19.469 -9.336 -1.522 1 92.88 219 ALA B CA 1
ATOM 3873 C C . ALA B 1 219 ? 20.859 -8.688 -1.53 1 92.88 219 ALA B C 1
ATOM 3875 O O . ALA B 1 219 ? 21.844 -9.312 -1.938 1 92.88 219 ALA B O 1
ATOM 3876 N N . VAL B 1 220 ? 20.906 -7.48 -0.978 1 91.5 220 VAL B N 1
ATOM 3877 C CA . VAL B 1 220 ? 22.156 -6.73 -0.928 1 91.5 220 VAL B CA 1
ATOM 3878 C C . VAL B 1 220 ? 23.125 -7.402 0.046 1 91.5 220 VAL B C 1
ATOM 3880 O O . VAL B 1 220 ? 22.719 -7.844 1.124 1 91.5 220 VAL B O 1
ATOM 3883 N N . ASN B 1 221 ? 24.328 -7.508 -0.301 1 86.19 221 ASN B N 1
ATOM 3884 C CA . ASN B 1 221 ? 25.422 -8.039 0.502 1 86.19 221 ASN B CA 1
ATOM 3885 C C . ASN B 1 221 ? 25.234 -9.531 0.783 1 86.19 221 ASN B C 1
ATOM 3887 O O . ASN B 1 221 ? 25.656 -10.023 1.83 1 86.19 221 ASN B O 1
ATOM 3891 N N . GLN B 1 222 ? 24.438 -10.234 0.079 1 87.25 222 GLN B N 1
ATOM 3892 C CA . GLN B 1 222 ? 24.281 -11.68 0.167 1 87.25 222 GLN B CA 1
ATOM 3893 C C . GLN B 1 222 ? 24.75 -12.367 -1.109 1 87.25 222 GLN B C 1
ATOM 3895 O O . GLN B 1 222 ? 24.734 -11.766 -2.188 1 87.25 222 GLN B O 1
ATOM 3900 N N . PRO B 1 223 ? 25.156 -13.562 -0.94 1 88.38 223 PRO B N 1
ATOM 3901 C CA . PRO B 1 223 ? 25.594 -14.297 -2.133 1 88.38 223 PRO B CA 1
ATOM 3902 C C . PRO B 1 223 ? 24.469 -14.547 -3.121 1 88.38 223 PRO B C 1
ATOM 3904 O O . PRO B 1 223 ? 23.312 -14.758 -2.709 1 88.38 223 PRO B O 1
ATOM 3907 N N . TYR B 1 224 ? 24.812 -14.461 -4.371 1 92.56 224 TYR B N 1
ATOM 3908 C CA . TYR B 1 224 ? 23.875 -14.875 -5.41 1 92.56 224 TYR B CA 1
ATOM 3909 C C . TYR B 1 224 ? 23.75 -16.391 -5.465 1 92.56 224 TYR B C 1
ATOM 3911 O O . TYR B 1 224 ? 24.609 -17.078 -6.043 1 92.56 224 TYR B O 1
ATOM 3919 N N . ARG B 1 225 ? 22.719 -16.922 -4.945 1 96.06 225 ARG B N 1
ATOM 3920 C CA . ARG B 1 225 ? 22.578 -18.375 -4.883 1 96.06 225 ARG B CA 1
ATOM 3921 C C . ARG B 1 225 ? 22.094 -18.922 -6.223 1 96.06 225 ARG B C 1
ATOM 3923 O O . ARG B 1 225 ? 22.719 -19.844 -6.773 1 96.06 225 ARG B O 1
ATOM 3930 N N . GLU B 1 226 ? 20.984 -18.484 -6.695 1 97.88 226 GLU B N 1
ATOM 3931 C CA . GLU B 1 226 ? 20.5 -18.844 -8.023 1 97.88 226 GLU B CA 1
ATOM 3932 C C . GLU B 1 226 ? 20.484 -17.625 -8.953 1 97.88 226 GLU B C 1
ATOM 3934 O O . GLU B 1 226 ? 20.078 -16.531 -8.539 1 97.88 226 GLU B O 1
ATOM 3939 N N . THR B 1 227 ? 21 -17.797 -10.156 1 98.06 227 THR B N 1
ATOM 3940 C CA . THR B 1 227 ? 21.047 -16.75 -11.172 1 98.06 227 THR B CA 1
ATOM 3941 C C . THR B 1 227 ? 20.391 -17.219 -12.461 1 98.06 227 THR B C 1
ATOM 3943 O O . THR B 1 227 ? 19.922 -18.359 -12.547 1 98.06 227 THR B O 1
ATOM 3946 N N . CYS B 1 228 ? 20.391 -16.375 -13.469 1 98.38 228 CYS B N 1
ATOM 3947 C CA . CYS B 1 228 ? 19.781 -16.719 -14.75 1 98.38 228 CYS B CA 1
ATOM 3948 C C . CYS B 1 228 ? 20.469 -17.938 -15.367 1 98.38 228 CYS B C 1
ATOM 3950 O O . CYS B 1 228 ? 19.859 -18.656 -16.156 1 98.38 228 CYS B O 1
ATOM 3952 N N . ASN B 1 229 ? 21.703 -18.219 -14.93 1 97.75 229 ASN B N 1
ATOM 3953 C CA . ASN B 1 229 ? 22.484 -19.219 -15.641 1 97.75 229 ASN B CA 1
ATOM 3954 C C . ASN B 1 229 ? 22.719 -20.469 -14.789 1 97.75 229 ASN B C 1
ATOM 3956 O O . ASN B 1 229 ? 23.391 -21.406 -15.227 1 97.75 229 ASN B O 1
ATOM 3960 N N . ASN B 1 230 ? 22.234 -20.5 -13.602 1 97.25 230 ASN B N 1
ATOM 3961 C CA . ASN B 1 230 ? 22.438 -21.641 -12.742 1 97.25 230 ASN B CA 1
ATOM 3962 C C . ASN B 1 230 ? 21.219 -21.938 -11.875 1 97.25 230 ASN B C 1
ATOM 3964 O O . ASN B 1 230 ? 20.203 -21.234 -11.977 1 97.25 230 ASN B O 1
ATOM 3968 N N . GLY B 1 231 ? 21.297 -23.062 -11.133 1 97.5 231 GLY B N 1
ATOM 3969 C CA . GLY B 1 231 ? 20.188 -23.438 -10.273 1 97.5 231 GLY B CA 1
ATOM 3970 C C . GLY B 1 231 ? 18.969 -23.938 -11.039 1 97.5 231 GLY B C 1
ATOM 3971 O O . GLY B 1 231 ? 19.109 -24.75 -11.961 1 97.5 231 GLY B O 1
ATOM 3972 N N . THR B 1 232 ? 17.828 -23.375 -10.57 1 98.38 232 THR B N 1
ATOM 3973 C CA . THR B 1 232 ? 16.562 -23.859 -11.125 1 98.38 232 THR B CA 1
ATOM 3974 C C . THR B 1 232 ? 16.125 -23 -12.305 1 98.38 232 THR B C 1
ATOM 3976 O O . THR B 1 232 ? 15.148 -23.328 -12.984 1 98.38 232 THR B O 1
ATOM 3979 N N . LEU B 1 233 ? 16.797 -21.953 -12.664 1 98.56 233 LEU B N 1
ATOM 3980 C CA . LEU B 1 233 ? 16.344 -20.984 -13.648 1 98.56 233 LEU B CA 1
ATOM 3981 C C . LEU B 1 233 ? 16.484 -21.547 -15.062 1 98.56 233 LEU B C 1
ATOM 3983 O O . LEU B 1 233 ? 15.641 -21.266 -15.922 1 98.56 233 LEU B O 1
ATOM 3987 N N . PRO B 1 234 ? 17.547 -22.312 -15.367 1 98.38 234 PRO B N 1
ATOM 3988 C CA . PRO B 1 234 ? 17.562 -22.953 -16.688 1 98.38 234 PRO B CA 1
ATOM 3989 C C . PRO B 1 234 ? 16.328 -23.812 -16.953 1 98.38 234 PRO B C 1
ATOM 3991 O O . PRO B 1 234 ? 15.797 -23.812 -18.062 1 98.38 234 PRO B O 1
ATOM 3994 N N . ALA B 1 235 ? 15.922 -24.484 -15.93 1 98.38 235 ALA B N 1
ATOM 3995 C CA . ALA B 1 235 ? 14.711 -25.281 -16.078 1 98.38 235 ALA B CA 1
ATOM 3996 C C . ALA B 1 235 ? 13.492 -24.391 -16.328 1 98.38 235 ALA B C 1
ATOM 3998 O O . ALA B 1 235 ? 12.625 -24.734 -17.125 1 98.38 235 ALA B O 1
ATOM 3999 N N . MET B 1 236 ? 13.344 -23.266 -15.648 1 98.56 236 MET B N 1
ATOM 4000 C CA . MET B 1 236 ? 12.25 -22.328 -15.859 1 98.56 236 MET B CA 1
ATOM 4001 C C . MET B 1 236 ? 12.266 -21.797 -17.297 1 98.56 236 MET B C 1
ATOM 4003 O O . MET B 1 236 ? 11.227 -21.719 -17.938 1 98.56 236 MET B O 1
ATOM 4007 N N . GLN B 1 237 ? 13.445 -21.406 -17.703 1 98.62 237 GLN B N 1
ATOM 4008 C CA . GLN B 1 237 ? 13.609 -20.859 -19.047 1 98.62 237 GLN B CA 1
ATOM 4009 C C . GLN B 1 237 ? 13.18 -21.875 -20.109 1 98.62 237 GLN B C 1
ATOM 4011 O O . GLN B 1 237 ? 12.5 -21.516 -21.078 1 98.62 237 GLN B O 1
ATOM 4016 N N . ARG B 1 238 ? 13.547 -23.125 -19.922 1 98.44 238 ARG B N 1
ATOM 4017 C CA . ARG B 1 238 ? 13.125 -24.188 -20.828 1 98.44 238 ARG B CA 1
ATOM 4018 C C . ARG B 1 238 ? 11.609 -24.328 -20.828 1 98.44 238 ARG B C 1
ATOM 4020 O O . ARG B 1 238 ? 11 -24.484 -21.891 1 98.44 238 ARG B O 1
ATOM 4027 N N . ALA B 1 239 ? 11.023 -24.281 -19.625 1 98.62 239 ALA B N 1
ATOM 4028 C CA . ALA B 1 239 ? 9.578 -24.406 -19.516 1 98.62 239 ALA B CA 1
ATOM 4029 C C . ALA B 1 239 ? 8.867 -23.281 -20.266 1 98.62 239 ALA B C 1
ATOM 4031 O O . ALA B 1 239 ? 7.859 -23.5 -20.938 1 98.62 239 ALA B O 1
ATOM 4032 N N . VAL B 1 240 ? 9.367 -22.031 -20.156 1 98.81 240 VAL B N 1
ATOM 4033 C CA . VAL B 1 240 ? 8.805 -20.875 -20.828 1 98.81 240 VAL B CA 1
ATOM 4034 C C . VAL B 1 240 ? 8.883 -21.078 -22.344 1 98.81 240 VAL B C 1
ATOM 4036 O O . VAL B 1 240 ? 7.902 -20.859 -23.062 1 98.81 240 VAL B O 1
ATOM 4039 N N . LYS B 1 241 ? 10.023 -21.531 -22.828 1 98.44 241 LYS B N 1
ATOM 4040 C CA . LYS B 1 241 ? 10.234 -21.781 -24.25 1 98.44 241 LYS B CA 1
ATOM 4041 C C . LYS B 1 241 ? 9.328 -22.891 -24.766 1 98.44 241 LYS B C 1
ATOM 4043 O O . LYS B 1 241 ? 8.742 -22.781 -25.844 1 98.44 241 LYS B O 1
ATOM 4048 N N . GLU B 1 242 ? 9.266 -23.938 -23.984 1 98.31 242 GLU B N 1
ATOM 4049 C CA . GLU B 1 242 ? 8.438 -25.078 -24.375 1 98.31 242 GLU B CA 1
ATOM 4050 C C . GLU B 1 242 ? 6.965 -24.688 -24.453 1 98.31 242 GLU B C 1
ATOM 4052 O O . GLU B 1 242 ? 6.203 -25.297 -25.219 1 98.31 242 GLU B O 1
ATOM 4057 N N . HIS B 1 243 ? 6.59 -23.672 -23.688 1 98.38 243 HIS B N 1
ATOM 4058 C CA . HIS B 1 243 ? 5.223 -23.172 -23.734 1 98.38 243 HIS B CA 1
ATOM 4059 C C . HIS B 1 243 ? 5.004 -22.266 -24.938 1 98.38 243 HIS B C 1
ATOM 4061 O O . HIS B 1 243 ? 3.879 -21.828 -25.188 1 98.38 243 HIS B O 1
ATOM 4067 N N . GLY B 1 244 ? 6.066 -22 -25.641 1 98.25 244 GLY B N 1
ATOM 4068 C CA . GLY B 1 244 ? 5.953 -21.234 -26.875 1 98.25 244 GLY B CA 1
ATOM 4069 C C . GLY B 1 244 ? 6.23 -19.75 -26.672 1 98.25 244 GLY B C 1
ATOM 4070 O O . GLY B 1 244 ? 5.836 -18.922 -27.5 1 98.25 244 GLY B O 1
ATOM 4071 N N . LEU B 1 245 ? 6.824 -19.391 -25.609 1 98.75 245 LEU B N 1
ATOM 4072 C CA . LEU B 1 245 ? 7.066 -17.984 -25.281 1 98.75 245 LEU B CA 1
ATOM 4073 C C . LEU B 1 245 ? 8.547 -17.656 -25.406 1 98.75 245 LEU B C 1
ATOM 4075 O O . LEU B 1 245 ? 9.406 -18.531 -25.25 1 98.75 245 LEU B O 1
ATOM 4079 N N . LYS B 1 246 ? 8.836 -16.406 -25.75 1 98.62 246 LYS B N 1
ATOM 4080 C CA . LYS B 1 246 ? 10.195 -15.875 -25.656 1 98.62 246 LYS B CA 1
ATOM 4081 C C . LYS B 1 246 ? 10.469 -15.312 -24.266 1 98.62 246 LYS B C 1
ATOM 4083 O O . LYS B 1 246 ? 9.531 -14.992 -23.531 1 98.62 246 LYS B O 1
ATOM 4088 N N . TYR B 1 247 ? 11.773 -15.242 -23.938 1 98.69 247 TYR B N 1
ATOM 4089 C CA . TYR B 1 247 ? 12.062 -14.711 -22.609 1 98.69 247 TYR B CA 1
ATOM 4090 C C . TYR B 1 247 ? 13.383 -13.945 -22.609 1 98.69 247 TYR B C 1
ATOM 4092 O O . TYR B 1 247 ? 14.195 -14.102 -23.5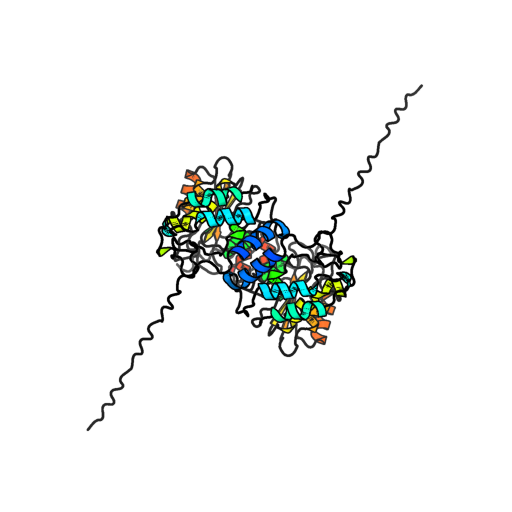16 1 98.69 247 TYR B O 1
ATOM 4100 N N . THR B 1 248 ? 13.508 -13.016 -21.688 1 98.69 248 THR B N 1
ATOM 4101 C CA . THR B 1 248 ? 14.766 -12.453 -21.219 1 98.69 248 THR B CA 1
ATOM 4102 C C . THR B 1 248 ? 14.977 -12.773 -19.734 1 98.69 248 THR B C 1
ATOM 4104 O O . THR B 1 248 ? 14.016 -13.047 -19.016 1 98.69 248 THR B O 1
ATOM 4107 N N . CYS B 1 249 ? 16.188 -12.883 -19.328 1 98.69 249 CYS B N 1
ATOM 4108 C CA . CYS B 1 249 ? 16.484 -13.117 -17.922 1 98.69 249 CYS B CA 1
ATOM 4109 C C . CYS B 1 249 ? 17.594 -12.172 -17.438 1 98.69 249 CYS B C 1
ATOM 4111 O O . CYS B 1 249 ? 18.609 -12.023 -18.094 1 98.69 249 CYS B O 1
ATOM 4113 N N . GLN B 1 250 ? 17.359 -11.461 -16.375 1 98.06 250 GLN B N 1
ATOM 4114 C CA . GLN B 1 250 ? 18.328 -10.531 -15.805 1 98.06 250 GLN B CA 1
ATOM 4115 C C . GLN B 1 250 ? 18.469 -10.727 -14.305 1 98.06 250 GLN B C 1
ATOM 4117 O O . GLN B 1 250 ? 17.469 -10.883 -13.594 1 98.06 250 GLN B O 1
ATOM 4122 N N . ASP B 1 251 ? 19.672 -10.742 -13.867 1 96.56 251 ASP B N 1
ATOM 4123 C CA . ASP B 1 251 ? 19.953 -10.703 -12.438 1 96.56 251 ASP B CA 1
ATOM 4124 C C . ASP B 1 251 ? 19.984 -9.266 -11.922 1 96.56 251 ASP B C 1
ATOM 4126 O O . ASP B 1 251 ? 20.719 -8.43 -12.445 1 96.56 251 ASP B O 1
ATOM 4130 N N . ASN B 1 252 ? 19.141 -8.93 -10.898 1 94 252 ASN B N 1
ATOM 4131 C CA . ASN B 1 252 ? 19.094 -7.645 -10.211 1 94 252 ASN B CA 1
ATOM 4132 C C . ASN B 1 252 ? 19.094 -6.484 -11.203 1 94 252 ASN B C 1
ATOM 4134 O O . ASN B 1 252 ? 20 -5.652 -11.203 1 94 252 ASN B O 1
ATOM 4138 N N . PRO B 1 253 ? 18.062 -6.43 -12.016 1 95.12 253 PRO B N 1
ATOM 4139 C CA . PRO B 1 253 ? 18 -5.211 -12.828 1 95.12 253 PRO B CA 1
ATOM 4140 C C . PRO B 1 253 ? 18.219 -3.941 -12 1 95.12 253 PRO B C 1
ATOM 4142 O O . PRO B 1 253 ? 17.875 -3.906 -10.812 1 95.12 253 PRO B O 1
ATOM 4145 N N . GLN B 1 254 ? 18.703 -2.906 -12.648 1 94.19 254 GLN B N 1
ATOM 4146 C CA . GLN B 1 254 ? 19.156 -1.713 -11.938 1 94.19 254 GLN B CA 1
ATOM 4147 C C . GLN B 1 254 ? 18.031 -1.111 -11.102 1 94.19 254 GLN B C 1
ATOM 4149 O O . GLN B 1 254 ? 18.266 -0.688 -9.961 1 94.19 254 GLN B O 1
ATOM 4154 N N . ALA B 1 255 ? 16.859 -1.041 -11.648 1 96.06 255 ALA B N 1
ATOM 4155 C CA . ALA B 1 255 ? 15.727 -0.479 -10.914 1 96.06 255 ALA B CA 1
ATOM 4156 C C . ALA B 1 255 ? 15.477 -1.248 -9.617 1 96.06 255 ALA B C 1
ATOM 4158 O O . ALA B 1 255 ? 15.242 -0.646 -8.57 1 96.06 255 ALA B O 1
ATOM 4159 N N . ILE B 1 256 ? 15.547 -2.535 -9.68 1 96.62 256 ILE B N 1
ATOM 4160 C CA . ILE B 1 256 ? 15.328 -3.393 -8.523 1 96.62 256 ILE B CA 1
ATOM 4161 C C . ILE B 1 256 ? 16.469 -3.213 -7.523 1 96.62 256 ILE B C 1
ATOM 4163 O O . ILE B 1 256 ? 16.234 -3.164 -6.312 1 96.62 256 ILE B O 1
ATOM 4167 N N . LEU B 1 257 ? 17.672 -3.105 -8.031 1 95 257 LEU B N 1
ATOM 4168 C CA . LEU B 1 257 ? 18.812 -2.887 -7.152 1 95 257 LEU B CA 1
ATOM 4169 C C . LEU B 1 257 ? 18.656 -1.594 -6.359 1 95 257 LEU B C 1
ATOM 4171 O O . LEU B 1 257 ? 18.922 -1.556 -5.16 1 95 257 LEU B O 1
ATOM 4175 N N . HIS B 1 258 ? 18.219 -0.531 -7.051 1 96.06 258 HIS B N 1
ATOM 4176 C CA . HIS B 1 258 ? 17.953 0.721 -6.352 1 96.06 258 HIS B CA 1
ATOM 4177 C C . HIS B 1 258 ? 16.922 0.525 -5.25 1 96.06 258 HIS B C 1
ATOM 4179 O O . HIS B 1 258 ? 17.078 1.054 -4.145 1 96.06 258 HIS B O 1
ATOM 4185 N N . LEU B 1 259 ? 15.906 -0.212 -5.566 1 96.5 259 LEU B N 1
ATOM 4186 C CA . LEU B 1 259 ? 14.867 -0.475 -4.574 1 96.5 259 LEU B CA 1
ATOM 4187 C C . LEU B 1 259 ? 15.438 -1.215 -3.369 1 96.5 259 LEU B C 1
ATOM 4189 O O . LEU B 1 259 ? 15.156 -0.856 -2.225 1 96.5 259 LEU B O 1
ATOM 4193 N N . LEU B 1 260 ? 16.297 -2.195 -3.588 1 95.88 260 LEU B N 1
ATOM 4194 C CA . LEU B 1 260 ? 16.906 -2.965 -2.516 1 95.88 260 LEU B CA 1
ATOM 4195 C C . LEU B 1 260 ? 17.875 -2.1 -1.712 1 95.88 260 LEU B C 1
ATOM 4197 O O . LEU B 1 260 ? 18.016 -2.279 -0.5 1 95.88 260 LEU B O 1
ATOM 4201 N N . CYS B 1 261 ? 18.469 -1.148 -2.303 1 95.69 261 CYS B N 1
ATOM 4202 C CA . CYS B 1 261 ? 19.5 -0.312 -1.693 1 95.69 261 CYS B CA 1
ATOM 4203 C C . CYS B 1 261 ? 18.891 0.719 -0.758 1 95.69 261 CYS B C 1
ATOM 4205 O O . CYS B 1 261 ? 19.578 1.341 0.041 1 95.69 261 CYS B O 1
ATOM 4207 N N . VAL B 1 262 ? 17.562 0.882 -0.779 1 95.94 262 VAL B N 1
ATOM 4208 C CA . VAL B 1 262 ? 16.875 1.803 0.127 1 95.94 262 VAL B CA 1
ATOM 4209 C C . VAL B 1 262 ? 17.141 1.391 1.574 1 95.94 262 VAL B C 1
ATOM 4211 O O . VAL B 1 262 ? 17.312 2.244 2.449 1 95.94 262 VAL B O 1
ATOM 4214 N N . ASP B 1 263 ? 17.25 0.116 1.803 1 94 263 ASP B N 1
ATOM 4215 C CA . ASP B 1 263 ? 17.422 -0.395 3.16 1 94 263 ASP B CA 1
ATOM 4216 C C . ASP B 1 263 ? 18.891 -0.472 3.545 1 94 263 ASP B C 1
ATOM 4218 O O . ASP B 1 263 ? 19.219 -0.64 4.723 1 94 263 ASP B O 1
ATOM 4222 N N . SER B 1 264 ? 19.766 -0.371 2.566 1 91.62 264 SER B N 1
ATOM 4223 C CA . SER B 1 264 ? 21.188 -0.471 2.822 1 91.62 264 SER B CA 1
ATOM 4224 C C . SER B 1 264 ? 21.984 0.479 1.929 1 91.62 264 SER B C 1
ATOM 4226 O O . SER B 1 264 ? 22.875 0.052 1.196 1 91.62 264 SER B O 1
ATOM 4228 N N . PRO B 1 265 ? 21.656 1.709 2.098 1 90.88 265 PRO B N 1
ATOM 4229 C CA . PRO B 1 265 ? 22.266 2.646 1.153 1 90.88 265 PRO B CA 1
ATOM 4230 C C . PRO B 1 265 ? 23.781 2.76 1.326 1 90.88 265 PRO B C 1
ATOM 4232 O O . PRO B 1 265 ? 24.484 3.16 0.395 1 90.88 265 PRO B O 1
ATOM 4235 N N . GLY B 1 266 ? 24.344 2.377 2.43 1 88.88 266 GLY B N 1
ATOM 4236 C CA . GLY B 1 266 ? 25.766 2.482 2.691 1 88.88 266 GLY B CA 1
ATOM 4237 C C . GLY B 1 266 ? 26.547 1.263 2.238 1 88.88 266 GLY B C 1
ATOM 4238 O O . GLY B 1 266 ? 27.781 1.252 2.291 1 88.88 266 GLY B O 1
ATOM 4239 N N . SER B 1 267 ? 25.859 0.266 1.816 1 90.62 267 SER B N 1
ATOM 4240 C CA . SER B 1 267 ? 26.516 -0.946 1.351 1 90.62 267 SER B CA 1
ATOM 4241 C C . SER B 1 267 ? 27.375 -0.668 0.122 1 90.62 267 SER B C 1
ATOM 4243 O O . SER B 1 267 ? 27.094 0.244 -0.653 1 90.62 267 SER B O 1
ATOM 4245 N N . LEU B 1 268 ? 28.344 -1.438 -0.057 1 86.56 268 LEU B N 1
ATOM 4246 C CA . LEU B 1 268 ? 29.266 -1.266 -1.17 1 86.56 268 LEU B CA 1
ATOM 4247 C C . LEU B 1 268 ? 28.547 -1.412 -2.506 1 86.56 268 LEU B C 1
ATOM 4249 O O . LEU B 1 268 ? 28.828 -0.664 -3.447 1 86.56 268 LEU B O 1
ATOM 4253 N N . MET B 1 269 ? 27.594 -2.262 -2.59 1 87.06 269 MET B N 1
ATOM 4254 C CA . MET B 1 269 ? 26.875 -2.537 -3.822 1 87.06 269 MET B CA 1
ATOM 4255 C C . MET B 1 269 ? 25.906 -1.399 -4.152 1 87.06 269 MET B C 1
ATOM 4257 O O . MET B 1 269 ? 25.406 -1.316 -5.27 1 87.06 269 MET B O 1
ATOM 4261 N N . CYS B 1 270 ? 25.734 -0.506 -3.205 1 91.69 270 CYS B N 1
ATOM 4262 C CA . CYS B 1 270 ? 24.703 0.525 -3.35 1 91.69 270 CYS B CA 1
ATOM 4263 C C . CYS B 1 270 ? 25.344 1.901 -3.516 1 91.69 270 CYS B C 1
ATOM 4265 O O . CYS B 1 270 ? 24.641 2.914 -3.539 1 91.69 270 CYS B O 1
ATOM 4267 N N . ARG B 1 271 ? 26.609 1.903 -3.592 1 87.62 271 ARG B N 1
ATOM 4268 C CA . ARG B 1 271 ? 27.297 3.191 -3.693 1 87.62 271 ARG B CA 1
ATOM 4269 C C . ARG B 1 271 ? 27.031 3.842 -5.051 1 87.62 271 ARG B C 1
ATOM 4271 O O . ARG B 1 271 ? 27.344 3.26 -6.09 1 87.62 271 ARG B O 1
ATOM 4278 N N . ILE B 1 272 ? 26.359 4.984 -5.02 1 82.88 272 ILE B N 1
ATOM 4279 C CA . ILE B 1 272 ? 26.094 5.742 -6.238 1 82.88 272 ILE B CA 1
ATOM 4280 C C . ILE B 1 272 ? 27.312 6.59 -6.598 1 82.88 272 ILE B C 1
ATOM 4282 O O . ILE B 1 272 ? 27.953 7.164 -5.719 1 82.88 272 ILE B O 1
ATOM 4286 N N . ALA B 1 273 ? 27.656 6.566 -7.926 1 70.69 273 ALA B N 1
ATOM 4287 C CA . ALA B 1 273 ? 28.812 7.309 -8.422 1 70.69 273 ALA B CA 1
ATOM 4288 C C . ALA B 1 273 ? 28.641 8.805 -8.188 1 70.69 273 ALA B C 1
ATOM 4290 O O . ALA B 1 273 ? 27.547 9.352 -8.398 1 70.69 273 ALA B O 1
ATOM 4291 N N . GLN B 1 274 ? 29.172 9.406 -7.117 1 59.72 274 GLN B N 1
ATOM 4292 C CA . GLN B 1 274 ? 29.078 10.828 -6.805 1 59.72 274 GLN B CA 1
ATOM 4293 C C . GLN B 1 274 ? 29.406 11.688 -8.023 1 59.72 274 GLN B C 1
ATOM 4295 O O . GLN B 1 274 ? 30.469 11.539 -8.625 1 59.72 274 GLN B O 1
ATOM 4300 N N . HIS B 1 275 ? 28.406 11.812 -8.977 1 51.97 275 HIS B N 1
ATOM 4301 C CA . HIS B 1 275 ? 28.734 12.766 -10.031 1 51.97 275 HIS B CA 1
ATOM 4302 C C . HIS B 1 275 ? 28.688 14.195 -9.508 1 51.97 275 HIS B C 1
ATOM 4304 O O . HIS B 1 275 ? 27.906 14.508 -8.594 1 51.97 275 HIS B O 1
ATOM 4310 N N . GLY B 1 276 ? 29.75 14.922 -9.398 1 44.66 276 GLY B N 1
ATOM 4311 C CA . GLY B 1 276 ? 29.859 16.328 -9.047 1 44.66 276 GLY B CA 1
ATOM 4312 C C . GLY B 1 276 ? 28.609 17.125 -9.359 1 44.66 276 GLY B C 1
ATOM 4313 O O . GLY B 1 276 ? 27.875 16.781 -10.289 1 44.66 276 GLY B O 1
ATOM 4314 N N . ASN B 1 277 ? 28 17.797 -8.367 1 41.19 277 ASN B N 1
ATOM 4315 C CA . ASN B 1 277 ? 26.891 18.75 -8.438 1 41.19 277 ASN B CA 1
ATOM 4316 C C . ASN B 1 277 ? 26.875 19.5 -9.758 1 41.19 277 ASN B C 1
ATOM 4318 O O . ASN B 1 277 ? 27.844 20.203 -10.078 1 41.19 277 ASN B O 1
ATOM 4322 N N . TYR B 1 278 ? 26.453 18.984 -10.844 1 39.22 278 TYR B N 1
ATOM 4323 C CA . TYR B 1 278 ? 26.328 19.891 -12 1 39.22 278 TYR B CA 1
ATOM 4324 C C . TYR B 1 278 ? 25.594 21.156 -11.625 1 39.22 278 TYR B C 1
ATOM 4326 O O . TYR B 1 278 ? 24.406 21.297 -11.898 1 39.22 278 TYR B O 1
ATOM 4334 N N . SER B 1 279 ? 25.484 21.625 -10.453 1 37.12 279 SER B N 1
ATOM 4335 C CA . SER B 1 279 ? 24.938 22.969 -10.312 1 37.12 279 SER B CA 1
ATOM 4336 C C . SER B 1 279 ? 25.531 23.922 -11.344 1 37.12 279 SER B C 1
ATOM 4338 O O . SER B 1 279 ? 24.938 24.953 -11.664 1 37.12 279 SER B O 1
ATOM 4340 N N . HIS B 1 280 ? 26.938 23.906 -11.711 1 34.38 280 HIS B N 1
ATOM 4341 C CA . HIS B 1 280 ? 27.531 25.031 -12.406 1 34.38 280 HIS B CA 1
ATOM 4342 C C . HIS B 1 280 ? 27.109 25.078 -13.867 1 34.38 280 HIS B C 1
ATOM 4344 O O . HIS B 1 280 ? 27.516 25.969 -14.609 1 34.38 280 HIS B O 1
ATOM 4350 N N . ILE B 1 281 ? 26.703 24.094 -14.516 1 33.94 281 ILE B N 1
ATOM 4351 C CA . ILE B 1 281 ? 26.719 24.375 -15.945 1 33.94 281 ILE B CA 1
ATOM 4352 C C . ILE B 1 281 ? 25.531 25.266 -16.312 1 33.94 281 ILE B C 1
ATOM 4354 O O . ILE B 1 281 ? 25.438 25.734 -17.453 1 33.94 281 ILE B O 1
ATOM 4358 N N . PHE B 1 282 ? 24.344 25.297 -15.766 1 28.91 282 PHE B N 1
ATOM 4359 C CA . PHE B 1 282 ? 23.438 26.297 -16.312 1 28.91 282 PHE B CA 1
ATOM 4360 C C . PHE B 1 282 ? 23.641 27.641 -15.641 1 28.91 282 PHE B C 1
ATOM 4362 O O . PHE B 1 282 ? 23.031 27.922 -14.602 1 28.91 282 PHE B O 1
ATOM 4369 N N . GLY B 1 283 ? 24.781 28 -15.172 1 23.22 283 GLY B N 1
ATOM 4370 C CA . GLY B 1 283 ? 25.016 29.438 -15.211 1 23.22 283 GLY B CA 1
ATOM 4371 C C . GLY B 1 283 ? 25.062 30 -16.625 1 23.22 283 GLY B C 1
ATOM 4372 O O . GLY B 1 283 ? 25.422 29.281 -17.562 1 23.22 283 GLY B O 1
#

Foldseek 3Di:
DDPPPPPPPPPPPPPPPPPPPAAFFWPPPLLVLLLVQLCCCVPPVCLDDWDRDDSVVLVVLQCQLAFLHALQPHALVSNVVSLVRQDTADDAPAEEAEDPCVPLRCVLSVLNPRHHYLCSGSVNVSCPPTDWHFHNDPPRTTRGHDDDCVRHPVRSVCNHVLNSLLSSLLNYAEEYEYEFEQQDPVDFRDDCSDSCNPRRLLSHDLVGYAEYEYEYEHAAPGDRRDACVDDCNVVVCVSNVVSPYHYDGDYCDVSSVQVNCVVPCPGPSNDDDPDPPVPPPVD/DDPPPPPPPPPPPPPPPPPPPAAFFWPPPLLVLLLVQLCCCVPPVCLDDWDRDDSVVLVVLQCQLAFLHALQPHALVSNCVSLVRQDTADDAPAEEAEDPCVPLRCVLSVLNPRHHYLCSGSVNVSCPPTDWHFHNDPPRTTRGHDDDPVRHPPRSNCNHVLNSLLSSLLNYAEEYEYEFEQQDPVDFRDDCSDSCNPRRLLSHDLVGYAEYEYEYEHAAPGDRRDACVDDCNVVVCVSNVVSPYHYDGDYCPVSSLQVNCVVPCPGPSNDDDPDPPVPPPVD

pLDDT: mean 87.96, std 19.45, range [19.11, 98.94]

Organism: Mizuhopecten yessoensis (NCBI:txid6573)

Solvent-accessible surface area (backbone atoms only — not comparable to full-atom values): 30792 Å² total; per-residue (Å²): 136,86,82,77,78,78,79,77,77,77,75,75,74,76,66,74,76,71,73,71,75,67,54,64,20,24,43,77,62,48,66,42,29,37,42,6,39,45,42,39,42,71,72,61,61,55,73,56,84,65,71,85,71,61,48,68,62,48,49,51,40,46,46,67,39,37,49,45,30,56,52,56,71,42,44,42,75,47,36,43,70,36,54,64,69,50,58,58,76,54,66,70,51,22,40,38,48,71,37,86,28,67,68,62,50,49,63,63,19,47,71,41,74,63,18,32,39,63,57,63,36,67,57,28,47,39,49,61,86,65,46,75,36,23,22,64,56,90,87,9,58,24,62,65,58,30,79,49,77,85,69,26,51,69,52,30,68,32,12,56,60,36,46,52,40,21,56,53,28,50,48,40,28,37,38,34,36,36,35,26,24,14,44,52,88,90,44,74,47,51,48,79,85,33,64,52,54,64,24,21,57,76,30,44,39,53,89,45,29,64,34,37,40,37,35,33,40,54,58,82,97,51,69,76,68,35,44,64,84,36,74,44,36,52,58,48,53,50,52,43,43,74,65,58,35,46,73,49,68,40,66,46,47,60,32,56,41,24,51,58,20,40,83,40,37,83,39,77,80,39,34,53,46,81,64,75,77,72,69,67,73,82,104,137,85,83,77,78,77,77,76,76,78,76,76,75,76,68,75,77,71,71,70,75,67,54,64,20,24,44,78,62,48,63,44,28,38,43,6,39,44,42,38,42,73,71,63,62,56,73,55,84,64,71,86,73,60,51,69,62,48,48,50,40,48,46,67,36,36,48,44,30,57,51,56,70,39,40,42,75,48,36,43,69,35,54,63,68,48,59,60,77,54,67,70,51,21,40,36,49,68,38,86,28,68,68,61,49,49,63,64,18,49,71,42,75,64,18,32,40,62,56,63,37,68,56,29,48,42,50,61,86,66,46,75,34,22,24,64,57,90,87,10,57,24,62,66,55,33,82,51,74,85,69,32,49,68,53,29,68,31,12,59,64,37,46,53,39,20,55,52,26,50,47,39,28,37,37,34,37,36,36,25,23,14,44,52,89,90,45,73,47,51,46,78,84,34,65,52,55,63,25,22,56,77,29,44,39,52,90,46,28,66,33,37,40,36,35,32,39,53,59,83,97,50,68,74,67,37,44,64,86,36,76,43,35,52,57,47,53,49,52,44,43,74,65,58,34,46,71,50,68,40,66,44,47,61,34,57,42,24,53,59,20,40,83,39,39,83,39,74,81,38,35,52,46,81,64,75,78,74,68,68,70,83,106

Radius of gyration: 27.87 Å; Cα contacts (8 Å, |Δi|>4): 1019; chains: 2; bounding box: 69×78×120 Å